Protein AF-A0A813LYD6-F1 (afdb_monomer)

pLDDT: mean 88.55, std 14.2, range [28.33, 98.81]

Foldseek 3Di:
DPDDDDPDPDADADPVRDGDDDPDDDDPDDFDQAADDADLVQLLVLLLVLLVVQCPDLAAEEEADALALQSLSSLLSCLVVLAAHEYEYEPFPGPVVQVVLQPVLSAQSYWYKYKQAAPVQLVVLLVLCVVQFDWDAASPLADGDTLSPASLLSVLLSVLLVCLVLRRAEYEYSQQLCLQQALCAAPQCHVGPSRQRRQQQDQRNVVQPPPCSNVGHVSVRVVSSNCRSSVSSNHDYRYSNPPPSSSNSSSRHGSCQSRVAHSNSSVCSCVVSVRRHDGRDDDDGDRPGSHHHDDGMDMDIDHHNVVNSVSSVVSVVVVVVVVVVVVVVVVVVVVVVVVVVVVVVVVVVVVVVVVVVVVVVVVVVVVVVVVVVVVVVVVVD

Radius of gyration: 30.41 Å; Cα contacts (8 Å, |Δi|>4): 572; chains: 1; bounding box: 52×40×118 Å

Solvent-accessible surface area (backbone atoms only — not comparable to full-atom values): 20513 Å² total; per-residue (Å²): 134,88,81,78,87,70,100,57,100,61,82,58,59,43,101,83,71,45,80,57,79,86,86,81,86,80,78,94,72,82,83,65,58,62,51,78,34,85,62,48,65,65,30,52,51,33,38,45,50,32,43,54,65,66,65,69,59,90,43,37,40,33,33,60,46,58,36,26,64,49,35,41,50,51,51,52,46,32,55,78,70,71,49,47,29,40,32,39,28,57,48,38,86,52,51,60,69,40,44,50,49,38,50,61,72,54,37,58,34,32,28,37,35,40,30,42,51,11,45,58,49,41,55,48,30,29,53,49,39,66,76,56,32,79,93,52,66,42,79,51,57,71,50,71,57,42,51,60,75,34,46,49,47,22,47,48,34,51,52,41,53,56,33,44,80,50,39,38,35,33,40,46,43,43,60,42,38,49,38,72,65,18,32,44,24,40,79,53,43,55,76,41,92,57,23,79,60,5,29,46,61,53,82,58,40,68,81,55,57,83,42,66,32,56,68,41,42,44,38,38,40,54,50,51,46,50,48,40,48,28,50,56,52,70,31,47,75,40,46,34,48,65,28,67,60,25,45,42,39,53,46,23,32,20,31,69,45,57,51,70,39,62,48,26,60,57,44,54,53,34,59,76,65,73,51,65,62,57,82,82,55,87,68,76,88,53,47,82,39,76,52,34,82,63,62,74,52,49,75,53,74,48,68,61,20,63,70,38,50,53,38,26,52,52,35,46,51,52,50,54,56,48,48,54,54,50,50,55,49,49,55,52,50,51,55,50,49,52,53,50,53,55,48,51,54,52,52,51,53,52,50,53,50,53,52,50,53,51,52,51,52,52,53,52,51,53,51,51,51,50,53,52,53,53,56,56,60,68,72,79,114

InterPro domains:
  IPR001962 Asparagine synthase [PF00733] (44-184)
  IPR001962 Asparagine synthase [PF00733] (219-272)
  IPR014729 Rossmann-like alpha/beta/alpha sandwich fold [G3DSA:3.40.50.620] (35-306)

Sequence (381 aa):
VIVLDLPVSGGKIAQDGRPVKLLRKFAVHEFDLRQFKTDSRDFLRAFQQAVEKRVRSNHPSFIGLSSGYDSGAIQVALKRMGQSHASYTIFSTEDMDIIQRRIEWTGSLVEANIIILSEPDRAREERFLREHSEHFTFSGLGRQGALVDDPASHGLSHIFREVRQRGILVYLSGTGADEVISDYGHGGRKFFPHSSFGGLFPEELSEVFPWPSFFLGTQRDYLMKEELVAGAHGIEGRYPFLDRAVVQEYLWLSASVKNSRYKAPLHDLLEGAGYPFLAGEKVGFNADYNVREDGSSVKLSRGNADALQGRVRAAAQDLSSGGVLVAQQLEADEAQLDAVVADLRRREANVNQATTEVFQAQSELFRREQEIVAAANSYDE

Nearest PDB structures (foldseek):
  1ct9-assembly1_D  TM=7.530E-01  e=8.654E-09  Escherichia coli
  1q15-assembly1_D  TM=6.892E-01  e=1.205E-08  Pectobacterium carotovorum
  1mc1-assembly1_A  TM=6.512E-01  e=7.444E-08  Streptomyces clavuligerus
  1mbz-assembly1_A  TM=6.624E-01  e=1.525E-07  Streptomyces clavuligerus
  1mbz-assembly2_B  TM=6.282E-01  e=4.351E-07  Streptomyces clavuligerus

Structure (mmCIF, N/CA/C/O backbone):
data_AF-A0A813LYD6-F1
#
_entry.id   AF-A0A813LYD6-F1
#
loop_
_atom_site.group_PDB
_atom_site.id
_atom_site.type_symbol
_atom_site.label_atom_id
_atom_site.label_alt_id
_atom_site.label_comp_id
_atom_site.label_asym_id
_atom_site.label_entity_id
_atom_site.label_seq_id
_atom_site.pdbx_PDB_ins_code
_atom_site.Cartn_x
_atom_site.Cartn_y
_atom_site.Cartn_z
_atom_site.occupancy
_atom_site.B_iso_or_equiv
_atom_site.auth_seq_id
_atom_site.auth_comp_id
_atom_site.auth_asym_id
_atom_site.auth_atom_id
_atom_site.pdbx_PDB_model_num
ATOM 1 N N . VAL A 1 1 ? 14.576 -11.703 21.419 1.00 32.19 1 VAL A N 1
ATOM 2 C CA . VAL A 1 1 ? 14.789 -10.244 21.280 1.00 32.19 1 VAL A CA 1
ATOM 3 C C . VAL A 1 1 ? 15.223 -9.968 19.851 1.00 32.19 1 VAL A C 1
ATOM 5 O O . VAL A 1 1 ? 16.345 -10.303 19.488 1.00 32.19 1 VAL A O 1
ATOM 8 N N . ILE A 1 2 ? 14.306 -9.480 19.016 1.00 28.33 2 ILE A N 1
ATOM 9 C CA . ILE A 1 2 ? 14.623 -9.029 17.657 1.00 28.33 2 ILE A CA 1
ATOM 10 C C . ILE A 1 2 ? 15.310 -7.675 17.822 1.00 28.33 2 ILE A C 1
ATOM 12 O O . ILE A 1 2 ? 14.692 -6.711 18.257 1.00 28.33 2 ILE A O 1
ATOM 16 N N . VAL A 1 3 ? 16.614 -7.631 17.572 1.00 29.22 3 VAL A N 1
ATOM 17 C CA . VAL A 1 3 ? 17.396 -6.400 17.672 1.00 29.22 3 VAL A CA 1
ATOM 18 C C . VAL A 1 3 ? 17.323 -5.701 16.318 1.00 29.22 3 VAL A C 1
ATOM 20 O O . VAL A 1 3 ? 18.002 -6.110 15.376 1.00 29.22 3 VAL A O 1
ATOM 23 N N . LEU A 1 4 ? 16.474 -4.678 16.220 1.00 33.06 4 LEU A N 1
ATOM 24 C CA . LEU A 1 4 ? 16.384 -3.802 15.052 1.00 33.06 4 LEU A CA 1
ATOM 25 C C . LEU A 1 4 ? 17.666 -2.957 14.948 1.00 33.06 4 LEU A C 1
ATOM 27 O O . LEU A 1 4 ? 18.135 -2.395 15.936 1.00 33.06 4 LEU A O 1
ATOM 31 N N . ASP A 1 5 ? 18.268 -2.923 13.758 1.00 36.50 5 ASP A N 1
ATOM 32 C CA . ASP A 1 5 ? 19.357 -2.002 13.424 1.00 36.50 5 ASP A CA 1
ATOM 33 C C . ASP A 1 5 ? 18.789 -0.584 13.309 1.00 36.50 5 ASP A C 1
ATOM 35 O O . ASP A 1 5 ? 17.979 -0.309 12.426 1.00 36.50 5 ASP A O 1
ATOM 39 N N . LEU A 1 6 ? 19.239 0.319 14.178 1.00 30.50 6 LEU A N 1
ATOM 40 C CA . LEU A 1 6 ? 19.259 1.749 13.888 1.00 30.50 6 LEU A CA 1
ATOM 41 C C . LEU A 1 6 ? 20.716 2.116 13.580 1.00 30.50 6 LEU A C 1
ATOM 43 O O . LEU A 1 6 ? 21.602 1.728 14.349 1.00 30.50 6 LEU A O 1
ATOM 47 N N . PRO A 1 7 ? 21.003 2.826 12.477 1.00 33.72 7 PRO A N 1
ATOM 48 C CA . PRO A 1 7 ? 22.355 3.227 12.141 1.00 33.72 7 PRO A CA 1
ATOM 49 C C . PRO A 1 7 ? 22.710 4.450 12.986 1.00 33.72 7 PRO A C 1
ATOM 51 O O . PRO A 1 7 ? 22.578 5.586 12.548 1.00 33.72 7 PRO A O 1
ATOM 54 N N . VAL A 1 8 ? 23.145 4.224 14.221 1.00 36.16 8 VAL A N 1
ATOM 55 C CA . VAL A 1 8 ? 23.849 5.245 14.994 1.00 36.16 8 VAL A CA 1
ATOM 56 C C . VAL A 1 8 ? 25.098 4.590 15.551 1.00 36.16 8 VAL A C 1
ATOM 58 O O . VAL A 1 8 ? 25.041 3.535 16.176 1.00 36.16 8 VAL A O 1
ATOM 61 N N . SER A 1 9 ? 26.245 5.191 15.260 1.00 36.88 9 SER A N 1
ATOM 62 C CA . SER A 1 9 ? 27.551 4.822 15.790 1.00 36.88 9 SER A CA 1
ATOM 63 C C . SER A 1 9 ? 27.525 4.829 17.324 1.00 36.88 9 SER A C 1
ATOM 65 O O . SER A 1 9 ? 27.708 5.864 17.957 1.00 36.88 9 SER A O 1
ATOM 67 N N . GLY A 1 10 ? 27.257 3.674 17.920 1.00 39.00 10 GLY A N 1
ATOM 68 C CA . GLY A 1 10 ? 27.189 3.471 19.361 1.00 39.00 10 GLY A CA 1
ATOM 69 C C . GLY A 1 10 ? 26.711 2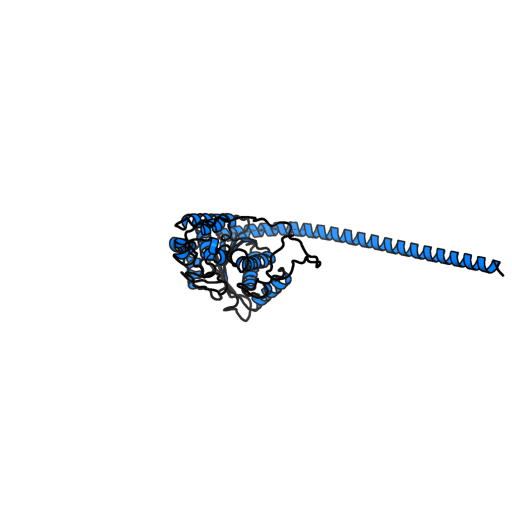.050 19.626 1.00 39.00 10 GLY A C 1
ATOM 70 O O . GLY A 1 10 ? 25.794 1.573 18.964 1.00 39.00 10 GLY A O 1
ATOM 71 N N . GLY A 1 11 ? 27.377 1.325 20.524 1.00 42.06 11 GLY A N 1
ATOM 72 C CA . GLY A 1 11 ? 27.032 -0.065 20.832 1.00 42.06 11 GLY A CA 1
ATOM 73 C C . GLY A 1 11 ? 25.543 -0.243 21.158 1.00 42.06 11 GLY A C 1
ATOM 74 O O . GLY A 1 11 ? 24.897 0.657 21.686 1.00 42.06 11 GLY A O 1
ATOM 75 N N . LYS A 1 12 ? 24.987 -1.416 20.837 1.00 50.59 12 LYS A N 1
ATOM 76 C CA . LYS A 1 12 ? 23.573 -1.715 21.088 1.00 50.59 12 LYS A CA 1
ATOM 77 C C . LYS A 1 12 ? 23.345 -1.898 22.592 1.00 50.59 12 LYS A C 1
ATOM 79 O O . LYS A 1 12 ? 24.005 -2.725 23.225 1.00 50.59 12 LYS A O 1
ATOM 84 N N . ILE A 1 13 ? 22.414 -1.128 23.144 1.00 51.97 13 ILE A N 1
ATOM 85 C CA . ILE A 1 13 ? 22.090 -1.067 24.572 1.00 51.97 13 ILE A CA 1
ATOM 86 C C . ILE A 1 13 ? 20.686 -1.669 24.782 1.00 51.97 13 ILE A C 1
ATOM 88 O O . ILE A 1 13 ? 19.765 -1.367 24.024 1.00 51.97 13 ILE A O 1
ATOM 92 N N . ALA A 1 14 ? 20.523 -2.567 25.758 1.00 56.25 14 ALA A N 1
ATOM 93 C CA . ALA A 1 14 ? 19.218 -3.068 26.201 1.00 56.25 14 ALA A CA 1
ATOM 94 C C . ALA A 1 14 ? 18.396 -1.953 26.872 1.00 56.25 14 ALA A C 1
ATOM 96 O O . ALA A 1 14 ? 18.948 -0.937 27.280 1.00 56.25 14 ALA A O 1
ATOM 97 N N . GLN A 1 15 ? 17.084 -2.154 27.053 1.00 51.97 15 GLN A N 1
ATOM 98 C CA . GLN A 1 15 ? 16.221 -1.191 27.765 1.00 51.97 15 GLN A CA 1
ATOM 99 C C . GLN A 1 15 ? 16.725 -0.837 29.181 1.00 51.97 15 GLN A C 1
ATOM 101 O O . GLN A 1 15 ? 16.374 0.211 29.706 1.00 51.97 15 GLN A O 1
ATOM 106 N N . ASP A 1 16 ? 17.576 -1.676 29.777 1.00 62.59 16 ASP A N 1
ATOM 107 C CA . ASP A 1 16 ? 18.196 -1.485 31.092 1.00 62.59 16 ASP A CA 1
ATOM 108 C C . ASP A 1 16 ? 19.641 -0.947 31.043 1.00 62.59 16 ASP A C 1
ATOM 110 O O . ASP A 1 16 ? 20.363 -1.005 32.037 1.00 62.59 16 ASP A O 1
ATOM 114 N N . GLY A 1 17 ? 20.105 -0.454 29.892 1.00 60.50 17 GLY A N 1
ATOM 115 C CA . GLY A 1 17 ? 21.445 0.120 29.771 1.00 60.50 17 GLY A CA 1
ATOM 116 C C . GLY A 1 17 ? 22.563 -0.901 29.530 1.00 60.50 17 GLY A C 1
ATOM 117 O O . GLY A 1 17 ? 23.708 -0.503 29.307 1.00 60.50 17 GLY A O 1
ATOM 118 N N . ARG A 1 18 ? 22.279 -2.212 29.534 1.00 68.00 18 ARG A N 1
ATOM 119 C CA . ARG A 1 18 ? 23.329 -3.229 29.374 1.00 68.00 18 ARG A CA 1
ATOM 120 C C . ARG A 1 18 ? 23.745 -3.417 27.913 1.00 68.00 18 ARG A C 1
ATOM 122 O O . ARG A 1 18 ? 22.888 -3.445 27.028 1.00 68.00 18 ARG A O 1
ATOM 129 N N . PRO A 1 19 ? 25.045 -3.618 27.633 1.00 65.50 19 PRO A N 1
ATOM 130 C CA . PRO A 1 19 ? 25.500 -3.953 26.293 1.00 65.50 19 PRO A CA 1
ATOM 131 C C . PRO A 1 19 ? 24.927 -5.311 25.878 1.00 65.50 19 PRO A C 1
ATOM 133 O O . PRO A 1 19 ? 25.141 -6.324 26.547 1.00 65.50 19 PRO A O 1
ATOM 136 N N . VAL A 1 20 ? 24.202 -5.343 24.759 1.00 77.38 20 VAL A N 1
ATOM 137 C CA . VAL A 1 20 ? 23.696 -6.597 24.193 1.00 77.38 20 VAL A CA 1
ATOM 138 C C . VAL A 1 20 ? 24.685 -7.152 23.180 1.00 77.38 20 VAL A C 1
ATOM 140 O O . VAL A 1 20 ? 25.096 -6.479 22.235 1.00 77.38 20 VAL A O 1
ATOM 143 N N . LYS A 1 21 ? 25.059 -8.421 23.355 1.00 81.00 21 LYS A N 1
ATOM 144 C CA . LYS A 1 21 ? 25.880 -9.144 22.384 1.00 81.00 21 LYS A CA 1
ATOM 145 C C . LYS A 1 21 ? 24.976 -9.790 21.338 1.00 81.00 21 LYS A C 1
ATOM 147 O O . LYS A 1 21 ? 24.138 -10.625 21.673 1.00 81.00 21 LYS A O 1
ATOM 152 N N . LEU A 1 22 ? 25.175 -9.451 20.064 1.00 83.00 22 LEU A N 1
ATOM 153 C CA . LEU A 1 22 ? 24.559 -10.191 18.964 1.00 83.00 22 LEU A CA 1
ATOM 154 C C . LEU A 1 22 ? 25.130 -11.615 18.952 1.00 83.00 22 LEU A C 1
ATOM 156 O O . LEU A 1 22 ? 26.320 -11.805 18.713 1.00 83.00 22 LEU A O 1
ATOM 160 N N . LEU A 1 23 ? 24.287 -12.609 19.233 1.00 86.25 23 LEU A N 1
ATOM 161 C CA . LEU A 1 23 ? 24.713 -14.011 19.262 1.00 86.25 23 LEU A CA 1
ATOM 162 C C . LEU A 1 23 ? 24.728 -14.633 17.866 1.00 86.25 23 LEU A C 1
ATOM 164 O O . LEU A 1 23 ? 25.670 -15.335 17.512 1.00 86.25 23 LEU A O 1
ATOM 168 N N . ARG A 1 24 ? 23.678 -14.392 17.074 1.00 82.69 24 ARG A N 1
ATOM 169 C CA . ARG A 1 24 ? 23.530 -14.950 15.727 1.00 82.69 24 ARG A CA 1
ATOM 170 C C . ARG A 1 24 ? 22.542 -14.124 14.906 1.00 82.69 24 ARG A C 1
ATOM 172 O O . ARG A 1 24 ? 21.567 -13.612 15.450 1.00 82.69 24 ARG A O 1
ATOM 179 N N . LYS A 1 25 ? 22.780 -14.046 13.597 1.00 81.81 25 LYS A N 1
ATOM 180 C CA . LYS A 1 25 ? 21.862 -13.506 12.585 1.00 81.81 25 LYS A CA 1
ATOM 181 C C . LYS A 1 25 ? 21.662 -14.578 11.513 1.00 81.81 25 LYS A C 1
ATOM 183 O O . LYS A 1 25 ? 22.616 -15.267 11.161 1.00 81.81 25 LYS A O 1
ATOM 188 N N . PHE A 1 26 ? 20.436 -14.745 11.037 1.00 86.88 26 PHE A N 1
ATOM 189 C CA . PHE A 1 26 ? 20.103 -15.644 9.934 1.00 86.88 26 PHE A CA 1
ATOM 190 C C . PHE A 1 26 ? 19.098 -14.954 9.013 1.00 86.88 26 PHE A C 1
ATOM 192 O O . PHE A 1 26 ? 18.273 -14.165 9.479 1.00 86.88 26 PHE A O 1
ATOM 199 N N . ALA A 1 27 ? 19.191 -15.228 7.713 1.00 84.44 27 ALA A N 1
ATOM 200 C CA . ALA A 1 27 ? 18.195 -14.781 6.754 1.00 84.44 27 ALA A CA 1
ATOM 201 C C . ALA A 1 27 ? 16.938 -15.649 6.896 1.00 84.44 27 ALA A C 1
ATOM 203 O O . ALA A 1 27 ? 17.018 -16.875 6.952 1.00 84.44 27 ALA A O 1
ATOM 204 N N . VAL A 1 28 ? 15.769 -15.012 6.973 1.00 87.06 28 VAL A N 1
ATOM 205 C CA . VAL A 1 28 ? 14.475 -15.723 6.946 1.00 87.06 28 VAL A CA 1
ATOM 206 C C . VAL A 1 28 ? 14.135 -16.162 5.517 1.00 87.06 28 VAL A C 1
ATOM 208 O O . VAL A 1 28 ? 13.389 -17.119 5.311 1.00 87.06 28 VAL A O 1
ATOM 211 N N . HIS A 1 29 ? 14.674 -15.451 4.528 1.00 91.62 29 HIS A N 1
ATOM 212 C CA . HIS A 1 29 ? 14.541 -15.740 3.112 1.00 91.62 29 HIS A CA 1
ATOM 213 C C . HIS A 1 29 ? 15.694 -15.080 2.350 1.00 91.62 29 HIS A C 1
ATOM 215 O O . HIS A 1 29 ? 16.110 -13.979 2.713 1.00 91.62 29 HIS A O 1
ATOM 221 N N . GLU A 1 30 ? 16.176 -15.740 1.303 1.00 93.88 30 GLU A N 1
ATOM 222 C CA . GLU A 1 30 ? 17.190 -15.218 0.390 1.00 93.88 30 GLU A CA 1
ATOM 223 C C . GLU A 1 30 ? 16.589 -15.183 -1.013 1.00 93.88 30 GLU A C 1
ATOM 225 O O . GLU A 1 30 ? 16.024 -16.179 -1.467 1.00 93.88 30 GLU A O 1
ATOM 230 N N . PHE A 1 31 ? 16.673 -14.023 -1.661 1.00 97.12 31 PHE A N 1
ATOM 231 C CA . PHE A 1 31 ? 16.186 -13.842 -3.021 1.00 97.12 31 PHE A CA 1
ATOM 232 C C . PHE A 1 31 ? 17.275 -14.193 -4.031 1.00 97.12 31 PHE A C 1
ATOM 234 O O . PHE A 1 31 ? 18.449 -13.877 -3.839 1.00 97.12 31 PHE A O 1
ATOM 241 N N . ASP A 1 32 ? 16.865 -14.808 -5.132 1.00 98.19 32 ASP A N 1
ATOM 242 C CA . ASP A 1 32 ? 17.727 -15.081 -6.273 1.00 98.19 32 ASP A CA 1
ATOM 243 C C . ASP A 1 32 ? 17.792 -13.853 -7.191 1.00 98.19 32 ASP A C 1
ATOM 245 O O . ASP A 1 32 ? 16.761 -13.343 -7.632 1.00 98.19 32 ASP A O 1
ATOM 249 N N . LEU A 1 33 ? 19.007 -13.379 -7.466 1.00 98.44 33 LEU A N 1
ATOM 250 C CA . LEU A 1 33 ? 19.263 -12.129 -8.186 1.00 98.44 33 LEU A CA 1
ATOM 251 C C . LEU A 1 33 ? 19.519 -12.314 -9.685 1.00 98.44 33 LEU A C 1
ATOM 253 O O . LEU A 1 33 ? 19.752 -11.328 -10.382 1.00 98.44 33 LEU A O 1
ATOM 257 N N . ARG A 1 34 ? 19.491 -13.552 -10.195 1.00 98.31 34 ARG A N 1
ATOM 258 C CA . ARG A 1 34 ? 19.643 -13.812 -11.635 1.00 98.31 34 ARG A CA 1
ATOM 259 C C . ARG A 1 34 ? 18.558 -13.084 -12.426 1.00 98.31 34 ARG A C 1
ATOM 261 O O . ARG A 1 34 ? 17.391 -13.163 -12.074 1.00 98.31 34 ARG A O 1
ATOM 268 N N . GLN A 1 35 ? 18.914 -12.459 -13.543 1.00 98.38 35 GLN A N 1
ATOM 269 C CA . GLN A 1 35 ? 17.966 -11.744 -14.402 1.00 98.38 35 GLN A CA 1
ATOM 270 C C . GLN A 1 35 ? 17.852 -12.456 -15.754 1.00 98.38 35 GLN A C 1
ATOM 272 O O . GLN A 1 35 ? 18.727 -12.322 -16.602 1.00 98.38 35 GLN A O 1
ATOM 277 N N . PHE A 1 36 ? 16.803 -13.258 -15.954 1.00 98.19 36 PHE A N 1
ATOM 278 C CA . PHE A 1 36 ? 16.687 -14.131 -17.137 1.00 98.19 36 PHE A CA 1
ATOM 279 C C . PHE A 1 36 ? 15.315 -14.114 -17.820 1.00 98.19 36 PHE A C 1
ATOM 281 O O . PHE A 1 36 ? 15.171 -14.675 -18.906 1.00 98.19 36 PHE A O 1
ATOM 288 N N . LYS A 1 37 ? 14.294 -13.496 -17.216 1.00 98.56 37 LYS A N 1
ATOM 289 C CA . LYS A 1 37 ? 12.949 -13.423 -17.799 1.00 98.56 37 LYS A CA 1
ATOM 290 C C . LYS A 1 37 ? 12.812 -12.189 -18.679 1.00 98.56 37 LYS A C 1
ATOM 292 O O . LYS A 1 37 ? 13.024 -11.070 -18.228 1.00 98.56 37 LYS A O 1
ATOM 297 N N . THR A 1 38 ? 12.416 -12.398 -19.929 1.00 98.12 38 THR A N 1
ATOM 298 C CA . THR A 1 38 ? 12.321 -11.343 -20.950 1.00 98.12 38 THR A CA 1
ATOM 299 C C . THR A 1 38 ? 10.897 -10.822 -21.156 1.00 98.12 38 THR A C 1
ATOM 301 O O . THR A 1 38 ? 10.643 -10.104 -22.119 1.00 98.12 38 THR A O 1
ATOM 304 N N . ASP A 1 39 ? 9.956 -11.183 -20.279 1.00 97.75 39 ASP A N 1
ATOM 305 C CA . ASP A 1 39 ? 8.588 -10.668 -20.275 1.00 97.75 39 ASP A CA 1
ATOM 306 C C . ASP A 1 39 ? 7.946 -10.750 -18.879 1.00 97.75 39 ASP A C 1
ATOM 308 O O . ASP A 1 39 ? 8.417 -11.467 -17.997 1.00 97.75 39 ASP A O 1
ATOM 312 N N . SER A 1 40 ? 6.844 -10.021 -18.697 1.00 97.50 40 SER A N 1
ATOM 313 C CA . SER A 1 40 ? 6.165 -9.838 -17.411 1.00 97.50 40 SER A CA 1
ATOM 314 C C . SER A 1 40 ? 5.171 -10.954 -17.038 1.00 97.50 40 SER A C 1
ATOM 316 O O . SER A 1 40 ? 4.524 -10.857 -15.996 1.00 97.50 40 SER A O 1
ATOM 318 N N . ARG A 1 41 ? 4.968 -12.003 -17.853 1.00 98.19 41 ARG A N 1
ATOM 319 C CA . ARG A 1 41 ? 3.814 -12.921 -17.697 1.00 98.19 41 ARG A CA 1
ATOM 320 C C . ARG A 1 41 ? 3.797 -13.663 -16.363 1.00 98.19 41 ARG A C 1
ATOM 322 O O . ARG A 1 41 ? 2.741 -13.769 -15.739 1.00 98.19 41 ARG A O 1
ATOM 329 N N . ASP A 1 42 ? 4.944 -14.176 -15.928 1.00 98.62 42 ASP A N 1
ATOM 330 C CA . ASP A 1 42 ? 5.029 -14.915 -14.665 1.00 98.62 42 ASP A CA 1
ATOM 331 C C . ASP A 1 42 ? 4.909 -13.984 -13.451 1.00 98.62 42 ASP A C 1
ATOM 333 O O . ASP A 1 42 ? 4.201 -14.328 -12.504 1.00 98.62 42 ASP A O 1
ATOM 337 N N . PHE A 1 43 ? 5.467 -12.768 -13.523 1.00 98.75 43 PHE A N 1
ATOM 338 C CA . PHE A 1 43 ? 5.222 -11.723 -12.525 1.00 98.75 43 PHE A CA 1
ATOM 339 C C . PHE A 1 43 ? 3.727 -11.417 -12.396 1.00 98.75 43 PHE A C 1
ATOM 341 O O . PHE A 1 43 ? 3.194 -11.395 -11.289 1.00 98.75 43 PHE A O 1
ATOM 348 N N . LEU A 1 44 ? 3.018 -11.241 -13.516 1.00 98.56 44 LEU A N 1
ATOM 349 C CA . LEU A 1 44 ? 1.579 -10.967 -13.504 1.00 98.56 44 LEU A CA 1
ATOM 350 C C . LEU A 1 44 ? 0.770 -12.124 -12.916 1.00 98.56 44 LEU A C 1
ATOM 352 O O . LEU A 1 44 ? -0.181 -11.889 -12.167 1.00 98.56 44 LEU A O 1
ATOM 356 N N . ARG A 1 45 ? 1.163 -13.370 -13.206 1.00 98.56 45 ARG A N 1
ATOM 357 C CA . ARG A 1 45 ? 0.548 -14.559 -12.605 1.00 98.56 45 ARG A CA 1
ATOM 358 C C . ARG A 1 45 ? 0.781 -14.597 -11.094 1.00 98.56 45 ARG A C 1
ATOM 360 O O . ARG A 1 45 ? -0.177 -14.796 -10.348 1.00 98.56 45 ARG A O 1
ATOM 367 N N . ALA A 1 46 ? 2.016 -14.376 -10.644 1.00 98.81 46 ALA A N 1
ATOM 368 C CA . ALA A 1 46 ? 2.352 -14.342 -9.223 1.00 98.81 46 ALA A CA 1
ATOM 369 C C . ALA A 1 46 ? 1.622 -13.206 -8.497 1.00 98.81 46 ALA A C 1
ATOM 371 O O . ALA A 1 46 ? 1.098 -13.414 -7.405 1.00 98.81 46 ALA A O 1
ATOM 372 N N . PHE A 1 47 ? 1.509 -12.030 -9.120 1.00 98.81 47 PHE A N 1
ATOM 373 C CA . PHE A 1 47 ? 0.770 -10.900 -8.561 1.00 98.81 47 PHE A CA 1
ATOM 374 C C . PHE A 1 47 ? -0.718 -11.214 -8.413 1.00 98.81 47 PHE A C 1
ATOM 376 O O . PHE A 1 47 ? -1.286 -11.007 -7.341 1.00 98.81 47 PHE A O 1
ATOM 383 N N . GLN A 1 48 ? -1.346 -11.796 -9.438 1.00 98.38 48 GLN A N 1
ATOM 384 C CA . GLN A 1 48 ? -2.745 -12.211 -9.355 1.00 98.38 48 GLN A CA 1
ATOM 385 C C . GLN A 1 48 ? -2.970 -13.233 -8.227 1.00 98.38 48 GLN A C 1
ATOM 387 O O . GLN A 1 48 ? -3.896 -13.068 -7.436 1.00 98.38 48 GLN A O 1
ATOM 392 N N . GLN A 1 49 ? -2.092 -14.231 -8.093 1.00 98.56 49 GLN A N 1
ATOM 393 C CA . GLN A 1 49 ? -2.144 -15.211 -6.999 1.00 98.56 49 GLN A CA 1
ATOM 394 C C . GLN A 1 49 ? -1.920 -14.567 -5.623 1.00 98.56 49 GLN A C 1
ATOM 396 O O . GLN A 1 49 ? -2.566 -14.942 -4.643 1.00 98.56 49 GLN A O 1
ATOM 401 N N . ALA A 1 50 ? -1.032 -13.574 -5.530 1.00 98.75 50 ALA A N 1
ATOM 402 C CA . ALA A 1 50 ? -0.776 -12.842 -4.297 1.00 98.75 50 ALA A CA 1
ATOM 403 C C . ALA A 1 50 ? -2.001 -12.043 -3.836 1.00 98.75 50 ALA A C 1
ATOM 405 O O . ALA A 1 50 ? -2.289 -12.031 -2.634 1.00 98.75 50 ALA A O 1
ATOM 406 N N . VAL A 1 51 ? -2.732 -11.413 -4.765 1.00 98.56 51 VAL A N 1
ATOM 407 C CA . VAL A 1 51 ? -4.010 -10.743 -4.474 1.00 98.56 51 VAL A CA 1
ATOM 408 C C . VAL A 1 51 ? -5.074 -11.777 -4.101 1.00 98.56 51 VAL A C 1
ATOM 410 O O . VAL A 1 51 ? -5.731 -11.614 -3.075 1.00 98.56 51 VAL A O 1
ATOM 413 N N . GLU A 1 52 ? -5.197 -12.875 -4.853 1.00 97.44 52 GLU A N 1
ATOM 414 C CA . GLU A 1 52 ? -6.156 -13.954 -4.576 1.00 97.44 52 GLU A CA 1
ATOM 415 C C . GLU A 1 52 ? -5.989 -14.518 -3.156 1.00 97.44 52 GLU A C 1
ATOM 417 O O . GLU A 1 52 ? -6.946 -14.632 -2.390 1.00 97.44 52 GLU A O 1
ATOM 422 N N . LYS A 1 53 ? -4.747 -14.806 -2.755 1.00 97.62 53 LYS A N 1
ATOM 423 C CA . LYS A 1 53 ? -4.419 -15.264 -1.400 1.00 97.62 53 LYS A CA 1
ATOM 424 C C . LYS A 1 53 ? -4.891 -14.278 -0.327 1.00 97.62 53 LYS A C 1
ATOM 426 O O . LYS A 1 53 ? -5.297 -14.701 0.751 1.00 97.62 53 LYS A O 1
ATOM 431 N N . ARG A 1 54 ? -4.833 -12.975 -0.614 1.00 97.12 54 ARG A N 1
ATOM 432 C CA . ARG A 1 54 ? -5.112 -11.888 0.336 1.00 97.12 54 ARG A CA 1
ATOM 433 C C . ARG A 1 54 ? -6.567 -11.435 0.353 1.00 97.12 54 ARG A C 1
ATOM 435 O O . ARG A 1 54 ? -6.947 -10.763 1.303 1.00 97.12 54 ARG A O 1
ATOM 442 N N . VAL A 1 55 ? -7.402 -11.824 -0.607 1.00 95.00 55 VAL A N 1
ATOM 443 C CA . VAL A 1 55 ? -8.857 -11.565 -0.542 1.00 95.00 55 VAL A CA 1
ATOM 444 C C . VAL A 1 55 ? -9.622 -12.649 0.214 1.00 95.00 55 VAL A C 1
ATOM 446 O O . VAL A 1 55 ? -10.760 -12.425 0.622 1.00 95.00 55 VAL A O 1
ATOM 449 N N . ARG A 1 56 ? -9.001 -13.814 0.444 1.00 92.25 56 ARG A N 1
ATOM 450 C CA . ARG A 1 56 ? -9.578 -14.901 1.245 1.00 92.25 56 ARG A CA 1
ATOM 451 C C . ARG A 1 56 ? -9.705 -14.447 2.701 1.00 92.25 56 ARG A C 1
ATOM 453 O O . ARG A 1 56 ? -8.720 -14.377 3.436 1.00 92.25 56 ARG A O 1
ATOM 460 N N . SER A 1 57 ? -10.916 -14.070 3.093 1.00 89.44 57 SER A N 1
ATOM 461 C CA . SER A 1 57 ? -11.257 -13.618 4.441 1.00 89.44 57 SER A CA 1
ATOM 462 C C . SER A 1 57 ? -12.752 -13.783 4.689 1.00 89.44 57 SER A C 1
ATOM 464 O O . SER A 1 57 ? -13.555 -13.678 3.760 1.00 89.44 57 SER A O 1
ATOM 466 N N . ASN A 1 58 ? -13.131 -13.973 5.950 1.00 87.69 58 ASN A N 1
ATOM 467 C CA . ASN A 1 58 ? -14.533 -13.916 6.367 1.00 87.69 58 ASN A CA 1
ATOM 468 C C . ASN A 1 58 ? -15.051 -12.471 6.367 1.00 87.69 58 ASN A C 1
ATOM 470 O O . ASN A 1 58 ? -16.237 -12.237 6.156 1.00 87.69 58 ASN A O 1
ATOM 474 N N . HIS A 1 59 ? -14.153 -11.490 6.492 1.00 90.75 59 HIS A N 1
ATOM 475 C CA . HIS A 1 59 ? -14.508 -10.078 6.459 1.00 90.75 59 HIS A CA 1
ATOM 476 C C . HIS A 1 59 ? -14.402 -9.491 5.046 1.00 90.75 59 HIS A C 1
ATOM 478 O O . HIS A 1 59 ? -13.515 -9.877 4.273 1.00 90.75 59 HIS A O 1
ATOM 484 N N . PRO A 1 60 ? -15.286 -8.544 4.688 1.00 93.38 60 PRO A N 1
ATOM 485 C CA . PRO A 1 60 ? -15.141 -7.785 3.461 1.00 93.38 60 PRO A CA 1
ATOM 486 C C . PRO A 1 60 ? -13.833 -6.988 3.429 1.00 93.38 60 PRO A C 1
ATOM 488 O O . PRO A 1 60 ? -13.303 -6.581 4.466 1.00 93.38 60 PRO A O 1
ATOM 491 N N . SER A 1 61 ? -13.342 -6.750 2.214 1.00 95.56 61 SER A N 1
ATOM 492 C CA . SER A 1 61 ? -12.104 -6.019 1.959 1.00 95.56 61 SER A CA 1
ATOM 493 C C . SER A 1 61 ? -12.349 -4.683 1.268 1.00 95.56 61 SER A C 1
ATOM 495 O O . SER A 1 61 ? -13.316 -4.522 0.515 1.00 95.56 61 SER A O 1
ATOM 497 N N . PHE A 1 62 ? -11.418 -3.757 1.457 1.00 97.94 62 PHE A N 1
ATOM 498 C CA . PHE A 1 62 ? -11.356 -2.499 0.727 1.00 97.94 62 PHE A CA 1
ATOM 499 C C . PHE A 1 62 ? -9.938 -2.200 0.240 1.00 97.94 62 PHE A C 1
ATOM 501 O O . PHE A 1 62 ? -8.962 -2.793 0.702 1.00 97.94 62 PHE A O 1
ATOM 508 N N . ILE A 1 63 ? -9.848 -1.267 -0.703 1.00 97.88 63 ILE A N 1
ATOM 509 C CA . ILE A 1 63 ? -8.593 -0.690 -1.190 1.00 97.88 63 ILE A CA 1
ATOM 510 C C . ILE A 1 63 ? -8.599 0.823 -0.980 1.00 97.88 63 ILE A C 1
ATOM 512 O O . ILE A 1 63 ? -9.645 1.469 -1.088 1.00 97.88 63 ILE A O 1
ATOM 516 N N . GLY A 1 64 ? -7.418 1.391 -0.757 1.00 96.44 64 GLY A N 1
ATOM 517 C CA . GLY A 1 64 ? -7.171 2.795 -1.065 1.00 96.44 64 GLY A CA 1
ATOM 518 C C . GLY A 1 64 ? -7.035 2.923 -2.579 1.00 96.44 64 GLY A C 1
ATOM 519 O O . GLY A 1 64 ? -6.187 2.255 -3.169 1.00 96.44 64 GLY A O 1
ATOM 520 N N . LEU A 1 65 ? -7.890 3.717 -3.220 1.00 95.38 65 LEU A N 1
ATOM 521 C CA . LEU A 1 65 ? -7.873 3.907 -4.668 1.00 95.38 65 LEU A CA 1
ATOM 522 C C . LEU A 1 65 ? -7.319 5.291 -4.997 1.00 95.38 65 LEU A C 1
ATOM 524 O O . LEU A 1 65 ? -7.898 6.302 -4.611 1.00 95.38 65 LEU A O 1
ATOM 528 N N . SER A 1 66 ? -6.214 5.302 -5.732 1.00 93.75 66 SER A N 1
ATOM 529 C CA . SER A 1 66 ? -5.575 6.499 -6.290 1.00 93.75 66 SER A CA 1
ATOM 530 C C . SER A 1 66 ? -5.619 6.456 -7.815 1.00 93.75 66 SER A C 1
ATOM 532 O O . SER A 1 66 ? -6.070 5.461 -8.380 1.00 93.75 66 SER A O 1
ATOM 534 N N . SER A 1 67 ? -5.147 7.489 -8.507 1.00 91.69 67 SER A N 1
ATOM 535 C CA . SER A 1 67 ? -4.966 7.505 -9.970 1.00 91.69 67 SER A CA 1
ATOM 536 C C . SER A 1 67 ? -3.692 6.774 -10.441 1.00 91.69 67 SER A C 1
ATOM 538 O O . SER A 1 67 ? -3.476 6.584 -11.643 1.00 91.69 67 SER A O 1
ATOM 540 N N . GLY A 1 68 ? -2.864 6.313 -9.496 1.00 92.94 68 GLY A N 1
ATOM 541 C CA . GLY A 1 68 ? -1.587 5.646 -9.743 1.00 92.94 68 GLY A CA 1
ATOM 542 C C . GLY A 1 68 ? -1.686 4.165 -10.128 1.00 92.94 68 GLY A C 1
ATOM 543 O O . GLY A 1 68 ? -2.771 3.580 -10.240 1.00 92.94 68 GLY A O 1
ATOM 544 N N . TYR A 1 69 ? -0.517 3.554 -10.328 1.00 96.69 69 TYR A N 1
ATOM 545 C CA . TYR A 1 69 ? -0.367 2.173 -10.793 1.00 96.69 69 TYR A CA 1
ATOM 546 C C . TYR A 1 69 ? -0.780 1.129 -9.753 1.00 96.69 69 TYR A C 1
ATOM 548 O O . TYR A 1 69 ? -1.456 0.163 -10.090 1.00 96.69 69 TYR A O 1
ATOM 556 N N . ASP A 1 70 ? -0.381 1.317 -8.497 1.00 96.75 70 ASP A N 1
ATOM 557 C CA . ASP A 1 70 ? -0.315 0.220 -7.522 1.00 96.75 70 ASP A CA 1
ATOM 558 C C . ASP A 1 70 ? -1.707 -0.209 -7.051 1.00 96.75 70 ASP A C 1
ATOM 560 O O . ASP A 1 70 ? -2.089 -1.374 -7.170 1.00 96.75 70 ASP A O 1
ATOM 564 N N . SER A 1 71 ? -2.510 0.762 -6.607 1.00 96.81 71 SER A N 1
ATOM 565 C CA . SER A 1 71 ? -3.927 0.562 -6.281 1.00 96.81 71 SER A CA 1
ATOM 566 C C . SER A 1 71 ? -4.733 0.108 -7.503 1.00 96.81 71 SER A C 1
ATOM 568 O O . SER A 1 71 ? -5.629 -0.730 -7.389 1.00 96.81 71 SER A O 1
ATOM 570 N N . GLY A 1 72 ? -4.372 0.604 -8.692 1.00 97.44 72 GLY A N 1
ATOM 571 C CA . GLY A 1 72 ? -4.992 0.216 -9.954 1.00 97.44 72 GLY A CA 1
ATOM 572 C C . GLY A 1 72 ? -4.753 -1.248 -10.306 1.00 97.44 72 GLY A C 1
ATOM 573 O O . GLY A 1 72 ? -5.690 -1.957 -10.663 1.00 97.44 72 GLY A O 1
ATOM 574 N N . ALA A 1 73 ? -3.523 -1.734 -10.137 1.00 98.25 73 ALA A N 1
ATOM 575 C CA . ALA A 1 73 ? -3.172 -3.128 -10.378 1.00 98.25 73 ALA A CA 1
ATOM 576 C C . ALA A 1 73 ? -3.969 -4.063 -9.456 1.00 98.25 73 ALA A C 1
ATOM 578 O O . ALA A 1 73 ? -4.484 -5.089 -9.910 1.00 98.25 73 ALA A O 1
ATOM 579 N N . ILE A 1 74 ? -4.142 -3.677 -8.186 1.00 98.62 74 ILE A N 1
ATOM 580 C CA . ILE A 1 74 ? -4.995 -4.411 -7.245 1.00 98.62 74 ILE A CA 1
ATOM 581 C C . ILE A 1 74 ? -6.454 -4.402 -7.727 1.00 98.62 74 ILE A C 1
ATOM 583 O O . ILE A 1 74 ? -7.060 -5.469 -7.802 1.00 98.62 74 ILE A O 1
ATOM 587 N N . GLN A 1 75 ? -7.019 -3.252 -8.121 1.00 98.25 75 GLN A N 1
ATOM 588 C CA . GLN A 1 75 ? -8.403 -3.184 -8.618 1.00 98.25 75 GLN A CA 1
ATOM 589 C C . GLN A 1 75 ? -8.619 -4.031 -9.885 1.00 98.25 75 GLN A C 1
ATOM 591 O O . GLN A 1 75 ? -9.632 -4.727 -9.990 1.00 98.25 75 GLN A O 1
ATOM 596 N N . VAL A 1 76 ? -7.656 -4.047 -10.815 1.00 98.56 76 VAL A N 1
ATOM 597 C CA . VAL A 1 76 ? -7.696 -4.923 -11.998 1.00 98.56 76 VAL A CA 1
ATOM 598 C C . VAL A 1 76 ? -7.728 -6.395 -11.588 1.00 98.56 76 VAL A C 1
ATOM 600 O O . VAL A 1 76 ? -8.558 -7.151 -12.099 1.00 98.56 76 VAL A O 1
ATOM 603 N N . ALA A 1 77 ? -6.870 -6.810 -10.651 1.00 98.44 77 ALA A N 1
ATOM 604 C CA . ALA A 1 77 ? -6.861 -8.181 -10.146 1.00 98.44 77 ALA A CA 1
ATOM 605 C C . ALA A 1 77 ? -8.198 -8.548 -9.477 1.00 98.44 77 ALA A C 1
ATOM 607 O O . ALA A 1 77 ? -8.758 -9.605 -9.769 1.00 98.44 77 ALA A O 1
ATOM 608 N N . LEU A 1 78 ? -8.759 -7.655 -8.653 1.00 98.06 78 LEU A N 1
ATOM 609 C CA . LEU A 1 78 ? -10.066 -7.846 -8.017 1.00 98.06 78 LEU A CA 1
ATOM 610 C C . LEU A 1 78 ? -11.190 -8.003 -9.049 1.00 98.06 78 LEU A C 1
ATOM 612 O O . LEU A 1 78 ? -11.970 -8.952 -8.955 1.00 98.06 78 LEU A O 1
ATOM 616 N N . LYS A 1 79 ? -11.248 -7.135 -10.072 1.00 96.81 79 LYS A N 1
ATOM 617 C CA . LYS A 1 79 ? -12.269 -7.222 -11.130 1.00 96.81 79 LYS A CA 1
ATOM 618 C C . LYS A 1 79 ? -12.163 -8.532 -11.912 1.00 96.81 79 LYS A C 1
ATOM 620 O O . LYS A 1 79 ? -13.185 -9.166 -12.157 1.00 96.81 79 LYS A O 1
ATOM 625 N N . ARG A 1 80 ? -10.948 -8.968 -12.272 1.00 96.81 80 ARG A N 1
ATOM 626 C CA . ARG A 1 80 ? -10.722 -10.238 -12.993 1.00 96.81 80 ARG A CA 1
ATOM 627 C C . ARG A 1 80 ? -11.210 -11.461 -12.215 1.00 96.81 80 ARG A C 1
ATOM 629 O O . ARG A 1 80 ? -11.630 -12.433 -12.830 1.00 96.81 80 ARG A O 1
ATOM 636 N N . MET A 1 81 ? -11.174 -11.402 -10.886 1.00 95.69 81 MET A N 1
ATOM 637 C CA . MET A 1 81 ? -11.686 -12.456 -10.005 1.00 95.69 81 MET A CA 1
ATOM 638 C C . MET A 1 81 ? -13.180 -12.305 -9.675 1.00 95.69 81 MET A C 1
ATOM 640 O O . MET A 1 81 ? -13.721 -13.127 -8.944 1.00 95.69 81 MET A O 1
ATOM 644 N N . GLY A 1 82 ? -13.851 -11.251 -10.156 1.00 94.88 82 GLY A N 1
ATOM 645 C CA . GLY A 1 82 ? -15.230 -10.946 -9.767 1.00 94.88 82 GLY A CA 1
ATOM 646 C C . GLY A 1 82 ? -15.378 -10.551 -8.291 1.00 94.88 82 GLY A C 1
ATOM 647 O O . GLY A 1 82 ? -16.459 -10.689 -7.724 1.00 94.88 82 GLY A O 1
ATOM 648 N N . GLN A 1 83 ? -14.305 -10.084 -7.645 1.00 94.75 83 GLN A N 1
ATOM 649 C CA . GLN A 1 83 ? -14.296 -9.794 -6.214 1.00 94.75 83 GLN A CA 1
ATOM 650 C C . GLN A 1 83 ? -14.883 -8.408 -5.928 1.00 94.75 83 GLN A C 1
ATOM 652 O O . GLN A 1 83 ? -14.252 -7.378 -6.192 1.00 94.75 83 GLN A O 1
ATOM 657 N N . SER A 1 84 ? -16.066 -8.380 -5.312 1.00 95.06 84 SER A N 1
ATOM 658 C CA . SER A 1 84 ? -16.641 -7.135 -4.801 1.00 95.06 84 SER A CA 1
ATOM 659 C C . SER A 1 84 ? -15.829 -6.571 -3.636 1.00 95.06 84 SER A C 1
ATOM 661 O O . SER A 1 84 ? -15.382 -7.324 -2.763 1.00 95.06 84 SER A O 1
ATOM 663 N N . HIS A 1 85 ? -15.656 -5.251 -3.619 1.00 96.25 85 HIS A N 1
ATOM 664 C CA . HIS A 1 85 ? -14.852 -4.530 -2.633 1.00 96.25 85 HIS A CA 1
ATOM 665 C C . HIS A 1 85 ? -15.334 -3.083 -2.470 1.00 96.25 85 HIS A C 1
ATOM 667 O O . HIS A 1 85 ? -15.986 -2.532 -3.358 1.00 96.25 85 HIS A O 1
ATOM 673 N N . ALA A 1 86 ? -14.998 -2.454 -1.344 1.00 97.19 86 ALA A N 1
ATOM 674 C CA . ALA A 1 86 ? -15.088 -0.999 -1.233 1.00 97.19 86 ALA A CA 1
ATOM 675 C C . ALA A 1 86 ? -13.794 -0.355 -1.746 1.00 97.19 86 ALA A C 1
ATOM 677 O O . ALA A 1 86 ? -12.710 -0.931 -1.625 1.00 97.19 86 ALA A O 1
ATOM 678 N N . SER A 1 87 ? -13.887 0.855 -2.281 1.00 97.25 87 SER A N 1
ATOM 679 C CA . SER A 1 87 ? -12.715 1.682 -2.560 1.00 97.25 87 SER A CA 1
ATOM 680 C C . SER A 1 87 ? -12.836 3.019 -1.856 1.00 97.25 87 SER A C 1
ATOM 682 O O . SER A 1 87 ? -13.915 3.608 -1.841 1.00 97.25 87 SER A O 1
ATOM 684 N N . TYR A 1 88 ? -11.731 3.501 -1.300 1.00 97.19 88 TYR A N 1
ATOM 685 C CA . TYR A 1 88 ? -11.669 4.780 -0.606 1.00 97.19 88 TYR A CA 1
ATOM 686 C C . TYR A 1 88 ? -10.614 5.682 -1.238 1.00 97.19 88 TYR A C 1
ATOM 688 O O . TYR A 1 88 ? -9.473 5.266 -1.429 1.00 97.19 88 TYR A O 1
ATOM 696 N N . THR A 1 89 ? -11.003 6.914 -1.543 1.00 95.44 89 THR A N 1
ATOM 697 C CA . THR A 1 89 ? -10.142 7.946 -2.130 1.00 95.44 89 THR A CA 1
ATOM 698 C C . THR A 1 89 ? -10.283 9.216 -1.305 1.00 95.44 89 THR A C 1
ATOM 700 O O . THR A 1 89 ? -11.406 9.620 -1.007 1.00 95.44 89 THR A O 1
ATOM 703 N N . ILE A 1 90 ? -9.174 9.867 -0.952 1.00 92.69 90 ILE A N 1
ATOM 704 C CA . ILE A 1 90 ? -9.207 11.236 -0.423 1.00 92.69 90 ILE A CA 1
ATOM 705 C C . ILE A 1 90 ? -9.018 12.187 -1.603 1.00 92.69 90 ILE A C 1
ATOM 707 O O . ILE A 1 90 ? -8.048 12.045 -2.337 1.00 92.69 90 ILE A O 1
ATOM 711 N N . PHE A 1 91 ? -9.945 13.133 -1.784 1.00 87.19 91 PHE A N 1
ATOM 712 C CA . PHE A 1 91 ? -9.993 14.034 -2.942 1.00 87.19 91 PHE A CA 1
ATOM 713 C C . PHE A 1 91 ? -8.660 14.762 -3.179 1.00 87.19 91 PHE A C 1
ATOM 715 O O . PHE A 1 91 ? -8.128 14.677 -4.277 1.00 87.19 91 PHE A O 1
ATOM 722 N N . SER A 1 92 ? -8.100 15.396 -2.141 1.00 83.94 92 SER A N 1
ATOM 723 C CA . SER A 1 92 ? -6.729 15.936 -2.076 1.00 83.94 92 SER A CA 1
ATOM 724 C C . SER A 1 92 ? -6.123 16.324 -3.437 1.00 83.94 92 SER A C 1
ATOM 726 O O . SER A 1 92 ? -6.640 17.227 -4.091 1.00 83.94 92 SER A O 1
ATOM 728 N N . THR A 1 93 ? -5.049 15.662 -3.872 1.00 82.81 93 THR A N 1
ATOM 729 C CA . THR A 1 93 ? -4.369 15.881 -5.160 1.00 82.81 93 THR A CA 1
ATOM 730 C C . THR A 1 93 ? -4.692 14.802 -6.199 1.00 82.81 93 THR A C 1
ATOM 732 O O . THR A 1 93 ? -3.913 14.598 -7.128 1.00 82.81 93 THR A O 1
ATOM 735 N N . GLU A 1 94 ? -5.770 14.041 -6.013 1.00 87.06 94 GLU A N 1
ATOM 736 C CA . GLU A 1 94 ? -6.116 12.933 -6.904 1.00 87.06 94 GLU A CA 1
ATOM 737 C C . GLU A 1 94 ? -6.718 13.433 -8.222 1.00 87.06 94 GLU A C 1
ATOM 739 O O . GLU A 1 94 ? -7.473 14.405 -8.270 1.00 87.06 94 GLU A O 1
ATOM 744 N N . ASP A 1 95 ? -6.414 12.723 -9.310 1.00 89.38 95 ASP A N 1
ATOM 745 C CA . ASP A 1 95 ? -7.050 12.961 -10.608 1.00 89.38 95 ASP A CA 1
ATOM 746 C C . ASP A 1 95 ? -8.447 12.333 -10.596 1.00 89.38 95 ASP A C 1
ATOM 748 O O . ASP A 1 95 ? -8.629 11.132 -10.835 1.00 89.38 95 ASP A O 1
ATOM 752 N N . MET A 1 96 ? -9.445 13.157 -10.285 1.00 90.69 96 MET A N 1
ATOM 753 C CA . MET A 1 96 ? -10.818 12.690 -10.137 1.00 90.69 96 MET A CA 1
ATOM 754 C C . MET A 1 96 ? -11.453 12.208 -11.440 1.00 90.69 96 MET A C 1
ATOM 756 O O . MET A 1 96 ? -12.342 11.359 -11.375 1.00 90.69 96 MET A O 1
ATOM 760 N N . ASP A 1 97 ? -10.979 12.657 -12.603 1.00 92.56 97 ASP A N 1
ATOM 761 C CA . ASP A 1 97 ? -11.456 12.143 -13.888 1.00 92.56 97 ASP A CA 1
ATOM 762 C C . ASP A 1 97 ? -11.003 10.693 -14.076 1.00 92.56 97 ASP A C 1
ATOM 764 O O . ASP A 1 97 ? -11.780 9.832 -14.496 1.00 92.56 97 ASP A O 1
ATOM 768 N N . ILE A 1 98 ? -9.757 10.379 -13.712 1.00 93.88 98 ILE A N 1
ATOM 769 C CA . ILE A 1 98 ? -9.256 9.001 -13.719 1.00 93.88 98 ILE A CA 1
ATOM 770 C C . ILE A 1 98 ? -9.982 8.149 -12.692 1.00 93.88 98 ILE A C 1
ATOM 772 O O . ILE A 1 98 ? -10.409 7.046 -13.036 1.00 93.88 98 ILE A O 1
ATOM 776 N N . ILE A 1 99 ? -10.154 8.638 -11.462 1.00 93.94 99 ILE A N 1
ATOM 777 C CA . ILE A 1 99 ? -10.908 7.913 -10.431 1.00 93.94 99 ILE A CA 1
ATOM 778 C C . ILE A 1 99 ? -12.325 7.609 -10.928 1.00 93.94 99 ILE A C 1
ATOM 780 O O . ILE A 1 99 ? -12.780 6.470 -10.835 1.00 93.94 99 ILE A O 1
ATOM 784 N N . GLN A 1 100 ? -12.997 8.583 -11.541 1.00 92.75 100 GLN A N 1
ATOM 785 C CA . GLN A 1 100 ? -14.340 8.409 -12.080 1.00 92.75 100 GLN A CA 1
ATOM 786 C C . GLN A 1 100 ? -14.381 7.340 -13.185 1.00 92.75 100 GLN A C 1
ATOM 788 O O . GLN A 1 100 ? -15.201 6.417 -13.123 1.00 92.75 100 GLN A O 1
ATOM 793 N N . ARG A 1 101 ? -13.436 7.377 -14.134 1.00 96.00 101 ARG A N 1
ATOM 794 C CA . ARG A 1 101 ? -13.306 6.336 -15.168 1.00 96.00 101 ARG A CA 1
ATOM 795 C C . ARG A 1 101 ? -12.994 4.954 -14.579 1.00 96.00 101 ARG A C 1
ATOM 797 O O . ARG A 1 101 ? -13.481 3.955 -15.102 1.00 96.00 101 ARG A O 1
ATOM 804 N N . ARG A 1 102 ? -12.214 4.861 -13.493 1.00 96.25 102 ARG A N 1
ATOM 805 C CA . ARG A 1 102 ? -11.910 3.592 -12.792 1.00 96.25 102 ARG A CA 1
ATOM 806 C C . ARG A 1 102 ? -13.145 2.989 -12.126 1.00 96.25 102 ARG A C 1
ATOM 808 O O . ARG A 1 102 ? -13.364 1.778 -12.212 1.00 96.25 102 ARG A O 1
ATOM 815 N N . ILE A 1 103 ? -13.973 3.829 -11.505 1.00 94.50 103 ILE A N 1
ATOM 816 C CA . ILE A 1 103 ? -15.248 3.420 -10.901 1.00 94.50 103 ILE A CA 1
ATOM 817 C C . ILE A 1 103 ? -16.182 2.867 -11.983 1.00 94.50 103 ILE A C 1
ATOM 819 O O . ILE A 1 103 ? -16.733 1.778 -11.827 1.00 94.50 103 ILE A O 1
ATOM 823 N N . GLU A 1 104 ? -16.311 3.574 -13.108 1.00 94.88 104 GLU A N 1
ATOM 824 C CA . GLU A 1 104 ? -17.115 3.132 -14.255 1.00 94.88 104 GLU A CA 1
ATOM 825 C C . GLU A 1 104 ? -16.594 1.831 -14.864 1.00 94.88 104 GLU A C 1
ATOM 827 O O . GLU A 1 104 ? -17.366 0.893 -15.065 1.00 94.88 104 GLU A O 1
ATOM 832 N N . TRP A 1 105 ? -15.280 1.739 -15.088 1.00 96.62 105 TRP A N 1
ATOM 833 C CA . TRP A 1 105 ? -14.639 0.531 -15.599 1.00 96.62 105 TRP A CA 1
ATOM 834 C C . TRP A 1 105 ? -14.873 -0.664 -14.673 1.00 96.62 105 TRP A C 1
ATOM 836 O O . TRP A 1 105 ? -15.120 -1.775 -15.144 1.00 96.62 105 TRP A O 1
ATOM 846 N N . THR A 1 106 ? -14.844 -0.464 -13.352 1.00 95.38 106 THR A N 1
ATOM 847 C CA . THR A 1 106 ? -15.050 -1.539 -12.371 1.00 95.38 106 THR A CA 1
ATOM 848 C C . THR A 1 106 ? -16.516 -1.969 -12.279 1.00 95.38 106 THR A C 1
ATOM 850 O O . THR A 1 106 ? -16.787 -3.171 -12.183 1.00 95.38 106 THR A O 1
ATOM 853 N N . GLY A 1 107 ? -17.457 -1.035 -12.426 1.00 92.94 107 GLY A N 1
ATOM 854 C CA . GLY A 1 107 ? -18.893 -1.308 -12.474 1.00 92.94 107 GLY A CA 1
ATOM 855 C C . GLY A 1 107 ? -19.462 -1.734 -11.117 1.00 92.94 107 GLY A C 1
ATOM 856 O O . GLY A 1 107 ? -19.062 -1.222 -10.076 1.00 92.94 107 GLY A O 1
ATOM 857 N N . SER A 1 108 ? -20.384 -2.700 -11.108 1.00 92.81 108 SER A N 1
ATOM 858 C CA . SER A 1 108 ? -21.093 -3.152 -9.896 1.00 92.81 108 SER A CA 1
ATOM 859 C C . SER A 1 108 ? -20.225 -3.887 -8.866 1.00 92.81 108 SER A C 1
ATOM 861 O O . SER A 1 108 ? -20.710 -4.251 -7.800 1.00 92.81 108 SER A O 1
ATOM 863 N N . LEU A 1 109 ? -18.942 -4.125 -9.149 1.00 94.12 109 LEU A N 1
ATOM 864 C CA . LEU A 1 109 ? -18.042 -4.769 -8.191 1.00 94.12 109 LEU A CA 1
ATOM 865 C C . LEU A 1 109 ? -17.484 -3.799 -7.145 1.00 94.12 109 LEU A C 1
ATOM 867 O O . LEU A 1 109 ? -16.973 -4.263 -6.127 1.00 94.12 109 LEU A O 1
ATOM 871 N N . VAL A 1 110 ? -17.572 -2.486 -7.363 1.00 95.00 110 VAL A N 1
ATOM 872 C CA . VAL A 1 110 ? -17.011 -1.498 -6.439 1.00 95.00 110 VAL A CA 1
ATOM 873 C C . VAL A 1 110 ? -18.093 -0.641 -5.801 1.00 95.00 110 VAL A C 1
ATOM 875 O O . VAL A 1 110 ? -18.989 -0.124 -6.467 1.00 95.00 110 VAL A O 1
ATOM 878 N N . GLU A 1 111 ? -17.977 -0.470 -4.490 1.00 95.44 111 GLU A N 1
ATOM 879 C CA . GLU A 1 111 ? -18.606 0.638 -3.782 1.00 95.44 111 GLU A CA 1
ATOM 880 C C . GLU A 1 111 ? -17.544 1.712 -3.528 1.00 95.44 111 GLU A C 1
ATOM 882 O O . GLU A 1 111 ? -16.679 1.573 -2.657 1.00 95.44 111 GLU A O 1
ATOM 887 N N . ALA A 1 112 ? -17.583 2.769 -4.329 1.00 95.44 112 ALA A N 1
ATOM 888 C CA . ALA A 1 112 ? -16.602 3.835 -4.289 1.00 95.44 112 ALA A CA 1
ATOM 889 C C . ALA A 1 112 ? -16.989 4.903 -3.272 1.00 95.44 112 ALA A C 1
ATOM 891 O O . ALA A 1 112 ? -18.123 5.368 -3.258 1.00 95.44 112 ALA A O 1
ATOM 892 N N . ASN A 1 113 ? -16.037 5.304 -2.439 1.00 96.00 113 ASN A N 1
ATOM 893 C CA . ASN A 1 113 ? -16.202 6.288 -1.382 1.00 96.00 113 ASN A CA 1
ATOM 894 C C . ASN A 1 113 ? -15.128 7.370 -1.546 1.00 96.00 113 ASN A C 1
ATOM 896 O O . ASN A 1 113 ? -13.945 7.122 -1.318 1.00 96.00 113 ASN A O 1
ATOM 900 N N . ILE A 1 114 ? -15.541 8.567 -1.953 1.00 94.44 114 ILE A N 1
ATOM 901 C CA . ILE A 1 114 ? -14.659 9.727 -2.108 1.00 94.44 114 ILE A CA 1
ATOM 902 C C . ILE A 1 114 ? -14.838 10.620 -0.885 1.00 94.44 114 ILE A C 1
ATOM 904 O O . ILE A 1 114 ? -15.955 11.039 -0.584 1.00 94.44 114 ILE A O 1
ATOM 908 N N . ILE A 1 115 ? -13.748 10.898 -0.180 1.00 94.31 115 ILE A N 1
ATOM 909 C CA . ILE A 1 115 ? -13.729 11.685 1.050 1.00 94.31 115 ILE A CA 1
ATOM 910 C C . ILE A 1 115 ? -13.076 13.036 0.775 1.00 94.31 115 ILE A C 1
ATOM 912 O O . ILE A 1 115 ? -11.952 13.117 0.280 1.00 94.31 115 ILE A O 1
ATOM 916 N N . ILE A 1 116 ? -13.773 14.099 1.156 1.00 92.06 116 ILE A N 1
ATOM 917 C CA . ILE A 1 116 ? -13.214 15.437 1.304 1.00 92.06 116 ILE A CA 1
ATOM 918 C C . ILE A 1 116 ? -12.985 15.632 2.800 1.00 92.06 116 ILE A C 1
ATOM 920 O O . ILE A 1 116 ? -13.939 15.856 3.554 1.00 92.06 116 ILE A O 1
ATOM 924 N N . LEU A 1 117 ? -11.729 15.466 3.216 1.00 92.75 117 LEU A N 1
ATOM 925 C CA . LEU A 1 117 ? -11.327 15.513 4.618 1.00 92.75 117 LEU A CA 1
ATOM 926 C C . LEU A 1 117 ? -11.479 16.939 5.163 1.00 92.75 117 LEU A C 1
ATOM 928 O O . LEU A 1 117 ? -11.213 17.907 4.449 1.00 92.75 117 LEU A O 1
ATOM 932 N N . SER A 1 118 ? -11.908 17.071 6.414 1.00 93.62 118 SER A N 1
ATOM 933 C CA . SER A 1 118 ? -11.908 18.346 7.130 1.00 93.62 118 SER A CA 1
ATOM 934 C C . SER A 1 118 ? -10.828 18.392 8.205 1.00 93.62 118 SER A C 1
ATOM 936 O O . SER A 1 118 ? -10.425 17.363 8.749 1.00 93.62 118 SER A O 1
ATOM 938 N N . GLU A 1 119 ? -10.378 19.596 8.532 1.00 93.62 119 GLU A N 1
ATOM 939 C CA . GLU A 1 119 ? -9.383 19.849 9.566 1.00 93.62 119 GLU A CA 1
ATOM 940 C C . GLU A 1 119 ? -9.855 19.373 10.955 1.00 93.62 119 GLU A C 1
ATOM 942 O O . GLU A 1 119 ? -9.084 18.692 11.632 1.00 93.62 119 GLU A O 1
ATOM 947 N N . PRO A 1 120 ? -11.123 19.589 11.378 1.00 94.19 120 PRO A N 1
ATOM 948 C CA . PRO A 1 120 ? -11.620 19.025 12.634 1.00 94.19 120 PRO A CA 1
ATOM 949 C C . PRO A 1 120 ? -11.514 17.498 12.716 1.00 94.19 120 PRO A C 1
ATOM 951 O O . PRO A 1 120 ? -11.146 16.963 13.767 1.00 94.19 120 PRO A O 1
ATOM 954 N N . ASP A 1 121 ? -11.813 16.789 11.623 1.00 94.06 121 ASP A N 1
ATOM 955 C CA . ASP A 1 121 ? -11.675 15.333 11.580 1.00 94.06 121 ASP A CA 1
ATOM 956 C C . ASP A 1 121 ? -10.207 14.914 11.510 1.00 94.06 121 ASP A C 1
ATOM 958 O O . ASP A 1 121 ? -9.819 13.988 12.215 1.00 94.06 121 ASP A O 1
ATOM 962 N N . ARG A 1 122 ? -9.362 15.614 10.745 1.00 94.38 122 ARG A N 1
ATOM 963 C CA . ARG A 1 122 ? -7.915 15.356 10.706 1.00 94.38 122 ARG A CA 1
ATOM 964 C C . ARG A 1 122 ? -7.293 15.481 12.100 1.00 94.38 122 ARG A C 1
ATOM 966 O O . ARG A 1 122 ? -6.620 14.560 12.556 1.00 94.38 122 ARG A O 1
ATOM 973 N N . ALA A 1 123 ? -7.601 16.560 12.820 1.00 94.56 123 ALA A N 1
ATOM 974 C CA . ALA A 1 123 ? -7.146 16.784 14.190 1.00 94.56 123 ALA A CA 1
ATOM 975 C C . ALA A 1 123 ? -7.708 15.748 15.180 1.00 94.56 123 ALA A C 1
ATOM 977 O O . ALA A 1 123 ? -7.065 15.410 16.176 1.00 94.56 123 ALA A O 1
ATOM 978 N N . ARG A 1 124 ? -8.921 15.234 14.938 1.00 96.25 124 ARG A N 1
ATOM 979 C CA . ARG A 1 124 ? -9.482 14.122 15.716 1.00 96.25 124 ARG A CA 1
ATOM 980 C C . ARG A 1 124 ? -8.681 12.840 15.506 1.00 96.25 124 ARG A C 1
ATOM 982 O O . ARG A 1 124 ? -8.370 12.178 16.493 1.00 96.25 124 ARG A O 1
ATOM 989 N N . GLU A 1 125 ? -8.353 12.508 14.262 1.00 97.31 125 GLU A N 1
ATOM 990 C CA . GLU A 1 125 ? -7.542 11.330 13.948 1.00 97.31 125 GLU A CA 1
ATOM 991 C C . GLU A 1 125 ? -6.122 11.453 14.509 1.00 97.31 125 GLU A C 1
ATOM 993 O O . GLU A 1 125 ? -5.593 10.490 15.055 1.00 97.31 125 GLU A O 1
ATOM 998 N N . GLU A 1 126 ? -5.527 12.647 14.468 1.00 96.56 126 GLU A N 1
ATOM 999 C CA . GLU A 1 126 ? -4.244 12.916 15.118 1.00 96.56 126 GLU A CA 1
ATOM 1000 C C . GLU A 1 126 ? -4.283 12.572 16.615 1.00 96.56 126 GLU A C 1
ATOM 1002 O O . GLU A 1 126 ? -3.443 11.810 17.099 1.00 96.56 126 GLU A O 1
ATOM 1007 N N . ARG A 1 127 ? -5.275 13.096 17.352 1.00 97.56 127 ARG A N 1
ATOM 1008 C CA . ARG A 1 127 ? -5.434 12.799 18.786 1.00 97.56 127 ARG A CA 1
ATOM 1009 C C . ARG A 1 127 ? -5.633 11.309 19.034 1.00 97.56 127 ARG A C 1
ATOM 1011 O O . ARG A 1 127 ? -4.966 10.748 19.897 1.00 97.56 127 ARG A O 1
ATOM 1018 N N . PHE A 1 128 ? -6.492 10.667 18.241 1.00 98.12 128 PHE A N 1
ATOM 1019 C CA . PHE A 1 128 ? -6.737 9.233 18.351 1.00 98.12 128 PHE A CA 1
ATOM 1020 C C . PHE A 1 128 ? -5.441 8.428 18.202 1.00 98.12 128 PHE A C 1
ATOM 1022 O O . PHE A 1 128 ? -5.149 7.586 19.049 1.00 98.12 128 PHE A O 1
ATOM 1029 N N . LEU A 1 129 ? -4.629 8.717 17.179 1.00 97.69 129 LEU A N 1
ATOM 1030 C CA . LEU A 1 129 ? -3.364 8.015 16.961 1.00 97.69 129 LEU A CA 1
ATOM 1031 C C . LEU A 1 129 ? -2.350 8.282 18.075 1.00 97.69 129 LEU A C 1
ATOM 1033 O O . LEU A 1 129 ? -1.644 7.359 18.467 1.00 97.69 129 LEU A O 1
ATOM 1037 N N . ARG A 1 130 ? -2.285 9.500 18.625 1.00 96.56 130 ARG A N 1
ATOM 1038 C CA . ARG A 1 130 ? -1.419 9.784 19.785 1.00 96.56 130 ARG A CA 1
ATOM 1039 C C . ARG A 1 130 ? -1.781 8.945 21.012 1.00 96.56 130 ARG A C 1
ATOM 1041 O O . ARG A 1 130 ? -0.888 8.601 21.778 1.00 96.56 130 ARG A O 1
ATOM 1048 N N . GLU A 1 131 ? -3.061 8.640 21.195 1.00 97.06 131 GLU A N 1
ATOM 1049 C CA . GLU A 1 131 ? -3.570 7.879 22.340 1.00 97.06 131 GLU A CA 1
ATOM 1050 C C . GLU A 1 131 ? -3.512 6.355 22.133 1.00 97.06 131 GLU A C 1
ATOM 1052 O O . GLU A 1 131 ? -3.322 5.621 23.101 1.00 97.06 131 GLU A O 1
ATOM 1057 N N . HIS A 1 132 ? -3.665 5.875 20.892 1.00 96.69 132 HIS A N 1
ATOM 1058 C CA . HIS A 1 132 ? -3.915 4.454 20.604 1.00 96.69 132 HIS A CA 1
ATOM 1059 C C . HIS A 1 132 ? -2.857 3.778 19.718 1.00 96.69 132 HIS A C 1
ATOM 1061 O O . HIS A 1 132 ? -2.887 2.557 19.574 1.00 96.69 132 HIS A O 1
ATOM 1067 N N . SER A 1 133 ? -1.931 4.530 19.115 1.00 95.12 133 SER A N 1
ATOM 1068 C CA . SER A 1 133 ? -0.821 3.966 18.336 1.00 95.12 133 SER A CA 1
ATOM 1069 C C . SER A 1 133 ? 0.448 3.877 19.177 1.00 95.12 133 SER A C 1
ATOM 1071 O O . SER A 1 133 ? 0.764 4.774 19.958 1.00 95.12 133 SER A O 1
ATOM 1073 N N . GLU A 1 134 ? 1.251 2.839 18.937 1.00 93.19 134 GLU A N 1
ATOM 1074 C CA . GLU A 1 134 ? 2.625 2.812 19.433 1.00 93.19 134 GLU A CA 1
ATOM 1075 C C . GLU A 1 134 ? 3.424 3.997 18.874 1.00 93.19 134 GLU A C 1
ATOM 1077 O O . GLU A 1 134 ? 3.212 4.445 17.739 1.00 93.19 134 GLU A O 1
ATOM 1082 N N . HIS A 1 135 ? 4.372 4.496 19.671 1.00 93.19 135 HIS A N 1
ATOM 1083 C CA . HIS A 1 135 ? 5.260 5.559 19.230 1.00 93.19 135 HIS A CA 1
ATOM 1084 C C . HIS A 1 135 ? 6.178 5.062 18.109 1.00 93.19 135 HIS A C 1
ATOM 1086 O O . HIS A 1 135 ? 6.945 4.113 18.282 1.00 93.19 135 HIS A O 1
ATOM 1092 N N . PHE A 1 136 ? 6.155 5.759 16.975 1.00 95.69 136 PHE A N 1
ATOM 1093 C CA . PHE A 1 136 ? 7.010 5.461 15.836 1.00 95.69 136 PHE A CA 1
ATOM 1094 C C . PHE A 1 136 ? 7.526 6.740 15.184 1.00 95.69 136 PHE A C 1
ATOM 1096 O O . PHE A 1 136 ? 6.769 7.678 14.930 1.00 95.69 136 PHE A O 1
ATOM 1103 N N . THR A 1 137 ? 8.821 6.741 14.879 1.00 95.31 137 THR A N 1
ATOM 1104 C CA . THR A 1 137 ? 9.503 7.804 14.138 1.00 95.31 137 THR A CA 1
ATOM 1105 C C . THR A 1 137 ? 10.062 7.220 12.848 1.00 95.31 137 THR A C 1
ATOM 1107 O O . THR A 1 137 ? 10.692 6.154 12.856 1.00 95.31 137 THR A O 1
ATOM 1110 N N . PHE A 1 138 ? 9.814 7.916 11.740 1.00 93.38 138 PHE A N 1
ATOM 1111 C CA . PHE A 1 138 ? 10.327 7.529 10.431 1.00 93.38 138 PHE A CA 1
ATOM 1112 C C . PHE A 1 138 ? 11.860 7.578 10.404 1.00 93.38 138 PHE A C 1
ATOM 1114 O O . PHE A 1 138 ? 12.488 8.342 11.134 1.00 93.38 138 PHE A O 1
ATOM 1121 N N . SER A 1 139 ? 12.483 6.773 9.544 1.00 90.25 139 SER A N 1
ATOM 1122 C CA . SER A 1 139 ? 13.944 6.703 9.409 1.00 90.25 139 SER A CA 1
ATOM 1123 C C . SER A 1 139 ? 14.592 7.993 8.898 1.00 90.25 139 SER A C 1
ATOM 1125 O O . SER A 1 139 ? 15.810 8.140 8.976 1.00 90.25 139 SER A O 1
ATOM 1127 N N . GLY A 1 140 ? 13.799 8.902 8.330 1.00 86.31 140 GLY A N 1
ATOM 1128 C CA . GLY A 1 140 ? 14.274 10.129 7.707 1.00 86.31 140 GLY A CA 1
ATOM 1129 C C . GLY A 1 140 ? 14.719 9.969 6.252 1.00 86.31 140 GLY A C 1
ATOM 1130 O O . GLY A 1 140 ? 14.960 10.974 5.585 1.00 86.31 140 GLY A O 1
ATOM 1131 N N . LEU A 1 141 ? 14.795 8.740 5.721 1.00 83.06 141 LEU A N 1
ATOM 1132 C CA . LEU A 1 141 ? 15.187 8.533 4.328 1.00 83.06 141 LEU A CA 1
ATOM 1133 C C . LEU A 1 141 ? 14.143 9.141 3.383 1.00 83.06 141 LEU A C 1
ATOM 1135 O O . LEU A 1 141 ? 14.506 9.949 2.539 1.00 83.06 141 LEU A O 1
ATOM 1139 N N . GLY A 1 142 ? 12.858 8.810 3.557 1.00 81.81 142 GLY A N 1
ATOM 1140 C CA . GLY A 1 142 ? 11.765 9.356 2.738 1.00 81.81 142 GLY A CA 1
ATOM 1141 C C . GLY A 1 142 ? 10.851 10.339 3.466 1.00 81.81 142 GLY A C 1
ATOM 1142 O O . GLY A 1 142 ? 10.542 11.405 2.934 1.00 81.81 142 GLY A O 1
ATOM 1143 N N . ARG A 1 143 ? 10.422 9.992 4.682 1.00 85.25 143 ARG A N 1
ATOM 1144 C CA . ARG A 1 143 ? 9.581 10.832 5.544 1.00 85.25 143 ARG A CA 1
ATOM 1145 C C . ARG A 1 143 ? 10.344 11.156 6.824 1.00 85.25 143 ARG A C 1
ATOM 1147 O O . ARG A 1 143 ? 11.106 10.330 7.315 1.00 85.25 143 ARG A O 1
ATOM 1154 N N . GLN A 1 144 ? 10.137 12.361 7.334 1.00 88.44 144 GLN A N 1
ATOM 1155 C CA . GLN A 1 144 ? 10.700 12.847 8.592 1.00 88.44 144 GLN A CA 1
ATOM 1156 C C . GLN A 1 144 ? 9.588 12.969 9.639 1.00 88.44 144 GLN A C 1
ATOM 1158 O O . GLN A 1 144 ? 8.419 13.120 9.281 1.00 88.44 144 GLN A O 1
ATOM 1163 N N . GLY A 1 145 ? 9.965 12.947 10.917 1.00 93.00 145 GLY A N 1
ATOM 1164 C CA . GLY A 1 145 ? 9.044 13.151 12.037 1.00 93.00 145 GLY A CA 1
ATOM 1165 C C . GLY A 1 145 ? 8.371 11.876 12.546 1.00 93.00 145 GLY A C 1
ATOM 1166 O O . GLY A 1 145 ? 8.753 10.755 12.188 1.00 93.00 145 GLY A O 1
ATOM 1167 N N . ALA A 1 146 ? 7.390 12.058 13.428 1.00 94.38 146 ALA A N 1
ATOM 1168 C CA . ALA A 1 146 ? 6.642 10.962 14.024 1.00 94.38 146 ALA A CA 1
ATOM 1169 C C . ALA A 1 146 ? 5.439 10.564 13.160 1.00 94.38 146 ALA A C 1
ATOM 1171 O O . ALA A 1 146 ? 4.858 11.384 12.449 1.00 94.38 146 ALA A O 1
ATOM 1172 N N . LEU A 1 147 ? 5.024 9.301 13.273 1.00 95.38 147 LEU A N 1
ATOM 1173 C CA . LEU A 1 147 ? 3.830 8.765 12.610 1.00 95.38 147 LEU A CA 1
ATOM 1174 C C . LEU A 1 147 ? 2.583 9.600 12.896 1.00 95.38 147 LEU A C 1
ATOM 1176 O O . LEU A 1 147 ? 1.777 9.840 11.999 1.00 95.38 147 LEU A O 1
ATOM 1180 N N . VAL A 1 148 ? 2.444 10.035 14.148 1.00 94.94 148 VAL A N 1
ATOM 1181 C CA . VAL A 1 148 ? 1.292 10.797 14.641 1.00 94.94 148 VAL A CA 1
ATOM 1182 C C . VAL A 1 148 ? 1.226 12.213 14.077 1.00 94.94 148 VAL A C 1
ATOM 1184 O O . VAL A 1 148 ? 0.160 12.808 14.118 1.00 94.94 148 VAL A O 1
ATOM 1187 N N . ASP A 1 149 ? 2.317 12.734 13.514 1.00 93.25 149 ASP A N 1
ATOM 1188 C CA . ASP A 1 149 ? 2.368 14.061 12.889 1.00 93.25 149 ASP A CA 1
ATOM 1189 C C . ASP A 1 149 ? 2.217 13.982 11.356 1.00 93.25 149 ASP A C 1
ATOM 1191 O O . ASP A 1 149 ? 2.275 14.998 10.666 1.00 93.25 149 ASP A O 1
ATOM 1195 N N . ASP A 1 150 ? 2.069 12.779 10.789 1.00 93.81 150 ASP A N 1
ATOM 1196 C CA . ASP A 1 150 ? 1.961 12.573 9.344 1.00 93.81 150 ASP A CA 1
ATOM 1197 C C . ASP A 1 150 ? 0.505 12.713 8.862 1.00 93.81 150 ASP A C 1
ATOM 1199 O O . ASP A 1 150 ? -0.332 11.878 9.212 1.00 93.81 150 ASP A O 1
ATOM 1203 N N . PRO A 1 151 ? 0.183 13.687 7.986 1.00 92.75 151 PRO A N 1
ATOM 1204 C CA . PRO A 1 151 ? -1.167 13.851 7.454 1.00 92.75 151 PRO A CA 1
ATOM 1205 C C . PRO A 1 151 ? -1.680 12.606 6.729 1.00 92.75 151 PRO A C 1
ATOM 1207 O O . PRO A 1 151 ? -2.864 12.286 6.809 1.00 92.75 151 PRO A O 1
ATOM 1210 N N . ALA A 1 152 ? -0.803 11.850 6.054 1.00 93.12 152 ALA A N 1
ATOM 1211 C CA . ALA A 1 152 ? -1.211 10.604 5.410 1.00 93.12 152 ALA A CA 1
ATOM 1212 C C . ALA A 1 152 ? -1.666 9.547 6.435 1.00 93.12 152 ALA A C 1
ATOM 1214 O O . ALA A 1 152 ? -2.624 8.823 6.159 1.00 93.12 152 ALA A O 1
ATOM 1215 N N . SER A 1 153 ? -1.055 9.490 7.624 1.00 96.62 153 SER A N 1
ATOM 1216 C CA . SER A 1 153 ? -1.559 8.682 8.744 1.00 96.62 153 SER A CA 1
ATOM 1217 C C . SER A 1 153 ? -2.948 9.136 9.190 1.00 96.62 153 SER A C 1
ATOM 1219 O O . SER A 1 153 ? -3.812 8.293 9.414 1.00 96.62 153 SER A O 1
ATOM 1221 N N . HIS A 1 154 ? -3.204 10.447 9.273 1.00 97.00 154 HIS A N 1
ATOM 1222 C CA . HIS A 1 154 ? -4.524 10.979 9.653 1.00 97.00 154 HIS A CA 1
ATOM 1223 C C . HIS A 1 154 ? -5.597 10.606 8.626 1.00 97.00 154 HIS A C 1
ATOM 1225 O O . HIS A 1 154 ? -6.674 10.141 8.992 1.00 97.00 154 HIS A O 1
ATOM 1231 N N . GLY A 1 155 ? -5.288 10.740 7.333 1.00 96.62 155 GLY A N 1
ATOM 1232 C CA . GLY A 1 155 ? -6.188 10.338 6.252 1.00 96.62 155 GLY A CA 1
ATOM 1233 C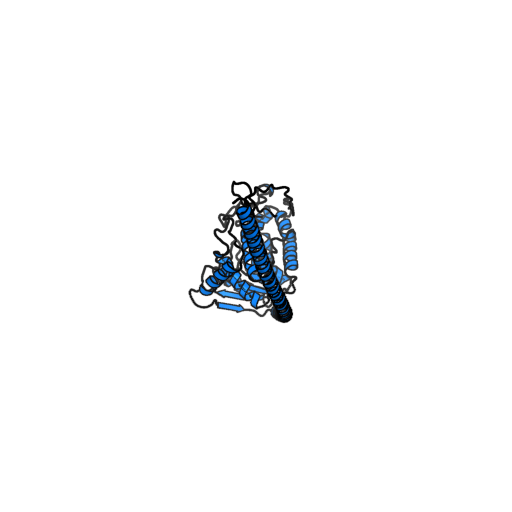 C . GLY A 1 155 ? -6.514 8.840 6.272 1.00 96.62 155 GLY A C 1
ATOM 1234 O O . GLY A 1 155 ? -7.678 8.459 6.143 1.00 96.62 155 GLY A O 1
ATOM 1235 N N . LEU A 1 156 ? -5.507 7.985 6.485 1.00 97.50 156 LEU A N 1
ATOM 1236 C CA . LEU A 1 156 ? -5.713 6.541 6.641 1.00 97.50 156 LEU A CA 1
ATOM 1237 C C . LEU A 1 156 ? -6.539 6.216 7.888 1.00 97.50 156 LEU A C 1
ATOM 1239 O O . LEU A 1 156 ? -7.485 5.440 7.795 1.00 97.50 156 LEU A O 1
ATOM 1243 N N . SER A 1 157 ? -6.239 6.851 9.022 1.00 98.31 157 SER A N 1
ATOM 1244 C CA . SER A 1 157 ? -6.990 6.696 10.273 1.00 98.31 157 SER A CA 1
ATOM 1245 C C . SER A 1 157 ? -8.471 7.030 10.083 1.00 98.31 157 SER A C 1
ATOM 1247 O O . SER A 1 157 ? -9.335 6.253 10.488 1.00 98.31 157 SER A O 1
ATOM 1249 N N . HIS A 1 158 ? -8.782 8.112 9.359 1.00 98.00 158 HIS A N 1
ATOM 1250 C CA . HIS A 1 158 ? -10.161 8.467 9.029 1.00 98.00 158 HIS A CA 1
ATOM 1251 C C . HIS A 1 158 ? -10.854 7.361 8.222 1.00 98.00 158 HIS A C 1
ATOM 1253 O O . HIS A 1 158 ? -11.964 6.946 8.559 1.00 98.00 158 HIS A O 1
ATOM 1259 N N . ILE A 1 159 ? -10.203 6.857 7.165 1.00 98.12 159 ILE A N 1
ATOM 1260 C CA . ILE A 1 159 ? -10.742 5.759 6.349 1.00 98.12 159 ILE A CA 1
ATOM 1261 C C . ILE A 1 159 ? -10.968 4.516 7.215 1.00 98.12 159 ILE A C 1
ATOM 1263 O O . ILE A 1 159 ? -12.030 3.899 7.129 1.00 98.12 159 ILE A O 1
ATOM 1267 N N . PHE A 1 160 ? -10.002 4.161 8.062 1.00 98.38 160 PHE A N 1
ATOM 1268 C CA . PHE A 1 160 ? -10.048 2.975 8.916 1.00 98.38 160 PHE A CA 1
ATOM 1269 C C . PHE A 1 160 ? -11.166 3.043 9.949 1.00 98.38 160 PHE A C 1
ATOM 1271 O O . PHE A 1 160 ? -11.910 2.073 10.097 1.00 98.38 160 PHE A O 1
ATOM 1278 N N . ARG A 1 161 ? -11.383 4.207 10.566 1.00 96.50 161 ARG A N 1
ATOM 1279 C CA . ARG A 1 161 ? -12.537 4.436 11.436 1.00 96.50 161 ARG A CA 1
ATOM 1280 C C . ARG A 1 161 ? -13.857 4.189 10.699 1.00 96.50 161 ARG A C 1
ATOM 1282 O O . ARG A 1 161 ? -14.746 3.528 11.236 1.00 96.50 161 ARG A O 1
ATOM 1289 N N . GLU A 1 162 ? -13.986 4.681 9.467 1.00 95.06 162 GLU A N 1
ATOM 1290 C CA . GLU A 1 162 ? -15.194 4.507 8.649 1.00 95.06 162 GLU A CA 1
ATOM 1291 C C . GLU A 1 162 ? -15.428 3.043 8.245 1.00 95.06 162 GLU A C 1
ATOM 1293 O O . GLU A 1 162 ? -16.550 2.545 8.347 1.00 95.06 162 GLU A O 1
ATOM 1298 N N . VAL A 1 163 ? -14.398 2.324 7.787 1.00 95.62 163 VAL A N 1
ATOM 1299 C CA . VAL A 1 163 ? -14.552 0.910 7.391 1.00 95.62 163 VAL A CA 1
ATOM 1300 C C . VAL A 1 163 ? -14.792 -0.000 8.593 1.00 95.62 163 VAL A C 1
ATOM 1302 O O . VAL A 1 163 ? -15.588 -0.941 8.496 1.00 95.62 163 VAL A O 1
ATOM 1305 N N . ARG A 1 164 ? -14.198 0.321 9.750 1.00 94.62 164 ARG A N 1
ATOM 1306 C CA . ARG A 1 164 ? -14.381 -0.425 10.998 1.00 94.62 164 ARG A CA 1
ATOM 1307 C C . ARG A 1 164 ? -15.836 -0.405 11.451 1.00 94.62 164 ARG A C 1
ATOM 1309 O O . ARG A 1 164 ? -16.382 -1.460 11.763 1.00 94.62 164 ARG A O 1
ATOM 1316 N N . GLN A 1 165 ? -16.488 0.758 11.407 1.00 91.50 165 GLN A N 1
ATOM 1317 C CA . GLN A 1 165 ? -17.917 0.903 11.729 1.00 91.50 165 GLN A CA 1
ATOM 1318 C C . GLN A 1 165 ? -18.827 0.067 10.819 1.00 91.50 165 GLN A C 1
ATOM 1320 O O . GLN A 1 165 ? -19.953 -0.260 11.184 1.00 91.50 165 GLN A O 1
ATOM 1325 N N . ARG A 1 166 ? -18.333 -0.299 9.634 1.00 91.31 166 ARG A N 1
ATOM 1326 C CA . ARG A 1 166 ? -19.042 -1.114 8.646 1.00 91.31 166 ARG A CA 1
ATOM 1327 C C . ARG A 1 166 ? -18.663 -2.595 8.699 1.00 91.31 166 ARG A C 1
ATOM 1329 O O . ARG A 1 166 ? -19.120 -3.355 7.852 1.00 91.31 166 ARG A O 1
ATOM 1336 N N . GLY A 1 167 ? -17.791 -3.012 9.620 1.00 92.75 167 GLY A N 1
ATOM 1337 C CA . GLY A 1 167 ? -17.287 -4.387 9.678 1.00 92.75 167 GLY A CA 1
ATOM 1338 C C . GLY A 1 167 ? -16.442 -4.797 8.464 1.00 92.75 167 GLY A C 1
ATOM 1339 O O . GLY A 1 167 ? -16.284 -5.989 8.205 1.00 92.75 167 GLY A O 1
ATOM 1340 N N . ILE A 1 168 ? -15.907 -3.834 7.705 1.00 95.44 168 ILE A N 1
ATOM 1341 C CA . ILE A 1 168 ? -14.969 -4.077 6.604 1.00 95.44 168 ILE A CA 1
ATOM 1342 C C . ILE A 1 168 ? -13.563 -4.025 7.206 1.00 95.44 168 ILE A C 1
ATOM 1344 O O . ILE A 1 168 ? -13.059 -2.950 7.517 1.00 95.44 168 ILE A O 1
ATOM 1348 N N . LEU A 1 169 ? -12.951 -5.191 7.416 1.00 96.38 169 LEU A N 1
ATOM 1349 C CA . LEU A 1 169 ? -11.761 -5.316 8.271 1.00 96.38 169 LEU A CA 1
ATOM 1350 C C . LEU A 1 169 ? -10.467 -5.638 7.520 1.00 96.38 169 LEU A C 1
ATOM 1352 O O . LEU A 1 169 ? -9.420 -5.723 8.150 1.00 96.38 169 LEU A O 1
ATOM 1356 N N . VAL A 1 170 ? -10.519 -5.823 6.198 1.00 98.00 170 VAL A N 1
ATOM 1357 C CA . VAL A 1 170 ? -9.340 -6.182 5.395 1.00 98.00 170 VAL A CA 1
ATOM 1358 C C . VAL A 1 170 ? -8.951 -5.035 4.466 1.00 98.00 170 VAL A C 1
ATOM 1360 O O . VAL A 1 170 ? -9.693 -4.711 3.539 1.00 98.00 170 VAL A O 1
ATOM 1363 N N . TYR A 1 171 ? -7.770 -4.461 4.676 1.00 98.38 171 TYR A N 1
ATOM 1364 C CA . TYR A 1 171 ? -7.183 -3.421 3.834 1.00 98.38 171 TYR A CA 1
ATOM 1365 C C . TYR A 1 171 ? -6.154 -4.026 2.875 1.00 98.38 171 TYR A C 1
ATOM 1367 O O . TYR A 1 171 ? -5.135 -4.569 3.294 1.00 98.38 171 TYR A O 1
ATOM 1375 N N . LEU A 1 172 ? -6.407 -3.931 1.571 1.00 98.38 172 LEU A N 1
ATOM 1376 C CA . LEU A 1 172 ? -5.441 -4.307 0.540 1.00 98.38 172 LEU A CA 1
ATOM 1377 C C . LEU A 1 172 ? -4.652 -3.066 0.111 1.00 98.38 172 LEU A C 1
ATOM 1379 O O . LEU A 1 172 ? -5.203 -2.166 -0.526 1.00 98.38 172 LEU A O 1
ATOM 1383 N N . SER A 1 173 ? -3.363 -3.045 0.443 1.00 97.75 173 SER A N 1
ATOM 1384 C CA . SER A 1 173 ? -2.479 -1.905 0.197 1.00 97.75 173 SER A CA 1
ATOM 1385 C C . SER A 1 173 ? -1.563 -2.114 -1.009 1.00 97.75 173 SER A C 1
ATOM 1387 O O . SER A 1 173 ? -1.091 -3.222 -1.275 1.00 97.75 173 SER A O 1
ATOM 1389 N N . GLY A 1 174 ? -1.281 -1.017 -1.718 1.00 96.88 174 GLY A N 1
ATOM 1390 C CA . GLY A 1 174 ? -0.277 -0.949 -2.783 1.00 96.88 174 GLY A CA 1
ATOM 1391 C C . GLY A 1 174 ? 1.171 -0.828 -2.288 1.00 96.88 174 GLY A C 1
ATOM 1392 O O . GLY A 1 174 ? 2.087 -0.873 -3.109 1.00 96.88 174 GLY A O 1
ATOM 1393 N N . THR A 1 175 ? 1.392 -0.686 -0.976 1.00 95.62 175 THR A N 1
ATOM 1394 C CA . THR A 1 175 ? 2.728 -0.559 -0.371 1.00 95.62 175 THR A CA 1
ATOM 1395 C C . THR A 1 175 ? 3.653 -1.711 -0.771 1.00 95.62 175 THR A C 1
ATOM 1397 O O . THR A 1 175 ? 3.243 -2.874 -0.830 1.00 95.62 175 THR A O 1
ATOM 1400 N N . GLY A 1 176 ? 4.918 -1.381 -1.043 1.00 96.62 176 GLY A N 1
ATOM 1401 C CA . GLY A 1 176 ? 5.938 -2.297 -1.549 1.00 96.62 176 GLY A CA 1
ATOM 1402 C C . GLY A 1 176 ? 6.179 -2.179 -3.050 1.00 96.62 176 GLY A C 1
ATOM 1403 O O . GLY A 1 176 ? 7.264 -2.507 -3.523 1.00 96.62 176 GLY A O 1
ATOM 1404 N N . ALA A 1 177 ? 5.204 -1.693 -3.824 1.00 97.44 177 ALA A N 1
ATOM 1405 C CA . ALA A 1 177 ? 5.382 -1.532 -5.263 1.00 97.44 177 ALA A CA 1
ATOM 1406 C C . ALA A 1 177 ? 6.453 -0.484 -5.597 1.00 97.44 177 ALA A C 1
ATOM 1408 O O . ALA A 1 177 ? 7.310 -0.728 -6.443 1.00 97.44 177 ALA A O 1
ATOM 1409 N N . ASP A 1 178 ? 6.429 0.681 -4.947 1.00 96.62 178 ASP A N 1
ATOM 1410 C CA . ASP A 1 178 ? 7.406 1.735 -5.222 1.00 96.62 178 ASP A CA 1
ATOM 1411 C C . ASP A 1 178 ? 8.824 1.300 -4.845 1.00 96.62 178 ASP A C 1
ATOM 1413 O O . ASP A 1 178 ? 9.748 1.487 -5.642 1.00 96.62 178 ASP A O 1
ATOM 1417 N N . GLU A 1 179 ? 8.964 0.670 -3.679 1.00 97.06 179 GLU A N 1
ATOM 1418 C CA . GLU A 1 179 ? 10.213 0.154 -3.127 1.00 97.06 179 GLU A CA 1
ATOM 1419 C C . GLU A 1 179 ? 10.822 -0.945 -3.989 1.00 97.06 179 GLU A C 1
ATOM 1421 O O . GLU A 1 179 ? 12.010 -0.881 -4.288 1.00 97.06 179 GLU A O 1
ATOM 1426 N N . VAL A 1 180 ? 10.025 -1.936 -4.399 1.00 97.44 180 VAL A N 1
ATOM 1427 C CA . VAL A 1 180 ? 10.506 -3.124 -5.120 1.00 97.44 180 VAL A CA 1
ATOM 1428 C C . VAL A 1 180 ? 10.643 -2.864 -6.620 1.00 97.44 180 VAL A C 1
ATOM 1430 O O . VAL A 1 180 ? 11.599 -3.325 -7.238 1.00 97.44 180 VAL A O 1
ATOM 1433 N N . ILE A 1 181 ? 9.693 -2.146 -7.226 1.00 97.62 181 ILE A N 1
ATOM 1434 C CA . ILE A 1 181 ? 9.549 -2.089 -8.690 1.00 97.62 181 ILE A CA 1
ATOM 1435 C C . ILE A 1 181 ? 10.194 -0.837 -9.277 1.00 97.62 181 ILE A C 1
ATOM 1437 O O . ILE A 1 181 ? 10.699 -0.875 -10.393 1.00 97.62 181 ILE A O 1
ATOM 1441 N N . SER A 1 182 ? 10.182 0.289 -8.565 1.00 96.31 182 SER A N 1
ATOM 1442 C CA . SER A 1 182 ? 10.598 1.566 -9.163 1.00 96.31 182 SER A CA 1
ATOM 1443 C C . SER A 1 182 ? 11.761 2.260 -8.479 1.00 96.31 182 SER A C 1
ATOM 1445 O O . SER A 1 182 ? 12.347 3.154 -9.081 1.00 96.31 182 SER A O 1
ATOM 1447 N N . ASP A 1 183 ? 12.065 1.913 -7.225 1.00 95.19 183 ASP A N 1
ATOM 1448 C CA . ASP A 1 183 ? 12.995 2.680 -6.390 1.00 95.19 183 ASP A CA 1
ATOM 1449 C C . ASP A 1 183 ? 12.666 4.188 -6.434 1.00 95.19 183 ASP A C 1
ATOM 1451 O O . ASP A 1 183 ? 13.549 5.035 -6.501 1.00 95.19 183 ASP A O 1
ATOM 1455 N N . TYR A 1 184 ? 11.377 4.551 -6.463 1.00 95.19 184 TYR A N 1
ATOM 1456 C CA . TYR A 1 184 ? 10.933 5.950 -6.525 1.00 95.19 184 TYR A CA 1
ATOM 1457 C C . TYR A 1 184 ? 11.533 6.763 -7.695 1.00 95.19 184 TYR A C 1
ATOM 1459 O O . TYR A 1 184 ? 11.754 7.974 -7.583 1.00 95.19 184 TYR A O 1
ATOM 1467 N N . GLY A 1 185 ? 11.800 6.113 -8.829 1.00 95.75 185 GLY A N 1
ATOM 1468 C CA . GLY A 1 185 ? 12.332 6.745 -10.032 1.00 95.75 185 GLY A CA 1
ATOM 1469 C C . GLY A 1 185 ? 12.083 5.934 -11.301 1.00 95.75 185 GLY A C 1
ATOM 1470 O O . GLY A 1 185 ? 11.410 4.902 -11.291 1.00 95.75 185 GLY A O 1
ATOM 1471 N N . HIS A 1 186 ? 12.612 6.431 -12.415 1.00 97.31 186 HIS A N 1
ATOM 1472 C CA . HIS A 1 186 ? 12.648 5.701 -13.678 1.00 97.31 186 HIS A CA 1
ATOM 1473 C C . HIS A 1 186 ? 13.766 6.207 -14.590 1.00 97.31 186 HIS A C 1
ATOM 1475 O O . HIS A 1 186 ? 13.972 7.418 -14.704 1.00 97.31 186 HIS A O 1
ATOM 1481 N N . GLY A 1 187 ? 14.452 5.297 -15.287 1.00 96.19 187 GLY A N 1
ATOM 1482 C CA . GLY A 1 187 ? 15.426 5.662 -16.322 1.00 96.19 187 GLY A CA 1
ATOM 1483 C C . GLY A 1 187 ? 16.607 6.488 -15.796 1.00 96.19 187 GLY A C 1
ATOM 1484 O O . GLY A 1 187 ? 17.185 7.280 -16.533 1.00 96.19 187 GLY A O 1
ATOM 1485 N N . GLY A 1 188 ? 16.926 6.361 -14.506 1.00 96.56 188 GLY A N 1
ATOM 1486 C CA . GLY A 1 188 ? 18.006 7.080 -13.829 1.00 96.56 188 GLY A CA 1
ATOM 1487 C C . GLY A 1 188 ? 17.547 8.419 -13.256 1.00 96.56 188 GLY A C 1
ATOM 1488 O O . GLY A 1 188 ? 18.288 9.068 -12.517 1.00 96.56 188 GLY A O 1
ATOM 1489 N N . ARG A 1 189 ? 16.301 8.827 -13.536 1.00 96.38 189 ARG A N 1
ATOM 1490 C CA . ARG A 1 189 ? 15.687 10.017 -12.954 1.00 96.38 189 ARG A CA 1
ATOM 1491 C C . ARG A 1 189 ? 15.002 9.659 -11.642 1.00 96.38 189 ARG A C 1
ATOM 1493 O O . ARG A 1 189 ? 14.004 8.940 -11.614 1.00 96.38 189 ARG A O 1
ATOM 1500 N N . LYS A 1 190 ? 15.497 10.242 -10.555 1.00 95.31 190 LYS A N 1
ATOM 1501 C CA . LYS A 1 190 ? 14.851 10.193 -9.241 1.00 95.31 190 LYS A CA 1
ATOM 1502 C C . LYS A 1 190 ? 13.578 11.042 -9.266 1.00 95.31 190 LYS A C 1
ATOM 1504 O O . LYS A 1 190 ? 13.641 12.213 -9.632 1.00 95.31 190 LYS A O 1
ATOM 1509 N N . PHE A 1 191 ? 12.434 10.471 -8.892 1.00 93.69 191 PHE A N 1
ATOM 1510 C CA . PHE A 1 191 ? 11.212 11.258 -8.664 1.00 93.69 191 PHE A CA 1
ATOM 1511 C C . PHE A 1 191 ? 11.189 11.829 -7.249 1.00 93.69 191 PHE A C 1
ATOM 1513 O O . PHE A 1 191 ? 10.683 12.926 -7.039 1.00 93.69 191 PHE A O 1
ATOM 1520 N N . PHE A 1 192 ? 11.799 11.113 -6.302 1.00 91.69 192 PHE A N 1
ATOM 1521 C CA . PHE A 1 192 ? 11.995 11.581 -4.937 1.00 91.69 192 PHE A CA 1
ATOM 1522 C C . PHE A 1 192 ? 13.463 11.484 -4.512 1.00 91.69 192 PHE A C 1
ATOM 1524 O O . PHE A 1 192 ? 14.173 10.589 -4.978 1.00 91.69 192 PHE A O 1
ATOM 1531 N N . PRO A 1 193 ? 13.926 12.349 -3.587 1.00 90.56 193 PRO A N 1
ATOM 1532 C CA . PRO A 1 193 ? 15.320 12.359 -3.131 1.00 90.56 193 PRO A CA 1
ATOM 1533 C C . PRO A 1 193 ? 15.811 11.023 -2.561 1.00 90.56 193 PRO A C 1
ATOM 1535 O O . PRO A 1 193 ? 16.993 10.706 -2.659 1.00 90.56 193 PRO A O 1
ATOM 1538 N N . HIS A 1 194 ? 14.893 10.236 -1.998 1.00 90.81 194 HIS A N 1
ATOM 1539 C CA . HIS A 1 194 ? 15.162 8.943 -1.372 1.00 90.81 194 HIS A CA 1
ATOM 1540 C C . HIS A 1 194 ? 15.240 7.765 -2.345 1.00 90.81 194 HIS A C 1
ATOM 1542 O O . HIS A 1 194 ? 15.483 6.637 -1.924 1.00 90.81 194 HIS A O 1
ATOM 1548 N N . SER A 1 195 ? 15.031 8.014 -3.638 1.00 95.06 195 SER A N 1
ATOM 1549 C CA . SER A 1 195 ? 15.383 7.057 -4.680 1.00 95.06 195 SER A CA 1
ATOM 1550 C C . SER A 1 195 ? 16.885 6.778 -4.627 1.00 95.06 195 SER A C 1
ATOM 1552 O O . SER A 1 195 ? 17.702 7.704 -4.557 1.00 95.06 195 SER A O 1
ATOM 1554 N N . SER A 1 196 ? 17.264 5.510 -4.668 1.00 93.75 196 SER A N 1
ATOM 1555 C CA . SER A 1 196 ? 18.649 5.066 -4.523 1.00 93.75 196 SER A CA 1
ATOM 1556 C C . SER A 1 196 ? 19.417 5.279 -5.831 1.00 93.75 196 SER A C 1
ATOM 1558 O O . SER A 1 196 ? 20.406 6.017 -5.862 1.00 93.75 196 SER A O 1
ATOM 1560 N N . PHE A 1 197 ? 18.899 4.725 -6.926 1.00 96.00 197 PHE A N 1
ATOM 1561 C CA . PHE A 1 197 ? 19.507 4.691 -8.260 1.00 96.00 197 PHE A CA 1
ATOM 1562 C C . PHE A 1 197 ? 18.567 5.200 -9.369 1.00 96.00 197 PHE A C 1
ATOM 1564 O O . PHE A 1 197 ? 18.870 5.075 -10.554 1.00 96.00 197 PHE A O 1
ATOM 1571 N N . GLY A 1 198 ? 17.433 5.815 -9.019 1.00 96.44 198 GLY A N 1
ATOM 1572 C CA . GLY A 1 198 ? 16.553 6.460 -9.998 1.00 96.44 198 GLY A CA 1
ATOM 1573 C C . GLY A 1 198 ? 15.780 5.474 -10.868 1.00 96.44 198 GLY A C 1
ATOM 1574 O O . GLY A 1 198 ? 15.438 5.818 -11.997 1.00 96.44 198 GLY A O 1
ATOM 1575 N N . GLY A 1 199 ? 15.545 4.250 -10.385 1.00 96.62 199 GLY A N 1
ATOM 1576 C CA . GLY A 1 199 ? 14.771 3.236 -11.107 1.00 96.62 199 GLY A CA 1
ATOM 1577 C C . GLY A 1 199 ? 15.368 2.813 -12.455 1.00 96.62 199 GLY A C 1
ATOM 1578 O O . GLY A 1 199 ? 14.615 2.452 -13.359 1.00 96.62 199 GLY A O 1
ATOM 1579 N N . LEU A 1 200 ? 16.693 2.912 -12.621 1.00 98.00 200 LEU A N 1
ATOM 1580 C CA . LEU A 1 200 ? 17.440 2.303 -13.727 1.00 98.00 200 LEU A CA 1
ATOM 1581 C C . LEU A 1 200 ? 18.120 1.027 -13.236 1.00 98.00 200 LEU A C 1
ATOM 1583 O O . LEU A 1 200 ? 19.166 1.083 -12.594 1.00 98.00 200 LEU A O 1
ATOM 1587 N N . PHE A 1 201 ? 17.510 -0.119 -13.511 1.00 98.19 201 PHE A N 1
ATOM 1588 C CA . PHE A 1 201 ? 18.019 -1.406 -13.048 1.00 98.19 201 PHE A CA 1
ATOM 1589 C C . PHE A 1 201 ? 19.238 -1.839 -13.881 1.00 98.19 201 PHE A C 1
ATOM 1591 O O . PHE A 1 201 ? 19.151 -1.795 -15.112 1.00 98.19 201 PHE A O 1
ATOM 1598 N N . PRO A 1 202 ? 20.356 -2.252 -13.252 1.00 98.06 202 PRO A N 1
ATOM 1599 C CA . PRO A 1 202 ? 21.541 -2.737 -13.961 1.00 98.06 202 PRO A CA 1
ATOM 1600 C C . PRO A 1 202 ? 21.339 -4.164 -14.489 1.00 98.06 202 PRO A C 1
ATOM 1602 O O . PRO A 1 202 ? 20.440 -4.876 -14.039 1.00 98.06 202 PRO A O 1
ATOM 1605 N N . GLU A 1 203 ? 22.206 -4.609 -15.403 1.00 98.00 203 GLU A N 1
ATOM 1606 C CA . GLU A 1 203 ? 22.249 -6.009 -15.870 1.00 98.00 203 GLU A CA 1
ATOM 1607 C C . GLU A 1 203 ? 22.703 -6.981 -14.764 1.00 98.00 203 GLU A C 1
ATOM 1609 O O . GLU A 1 203 ? 22.242 -8.120 -14.712 1.00 98.00 203 GLU A O 1
ATOM 1614 N N . GLU A 1 204 ? 23.520 -6.513 -13.815 1.00 97.56 204 GLU A N 1
ATOM 1615 C CA . GLU A 1 204 ? 23.936 -7.270 -12.631 1.00 97.56 204 GLU A CA 1
ATOM 1616 C C . GLU A 1 204 ? 23.239 -6.726 -11.377 1.00 97.56 204 GLU A C 1
ATOM 1618 O O . GLU A 1 204 ? 23.677 -5.766 -10.744 1.00 97.56 204 GLU A O 1
ATOM 1623 N N . LEU A 1 205 ? 22.119 -7.343 -10.988 1.00 97.50 205 LEU A N 1
ATOM 1624 C CA . LEU A 1 205 ? 21.265 -6.834 -9.908 1.00 97.50 205 LEU A CA 1
ATOM 1625 C C . LEU A 1 205 ? 21.969 -6.780 -8.541 1.00 97.50 205 LEU A C 1
ATOM 1627 O O . LEU A 1 205 ? 21.609 -5.963 -7.693 1.00 97.50 205 LEU A O 1
ATOM 1631 N N . SER A 1 206 ? 22.996 -7.610 -8.332 1.00 97.38 206 SER A N 1
ATOM 1632 C CA . SER A 1 206 ? 23.829 -7.600 -7.122 1.00 97.38 206 SER A CA 1
ATOM 1633 C C . SER A 1 206 ? 24.605 -6.300 -6.911 1.00 97.38 206 SER A C 1
ATOM 1635 O O . SER A 1 206 ? 25.053 -6.053 -5.797 1.00 97.38 206 SER A O 1
ATOM 1637 N N . GLU A 1 207 ? 24.763 -5.462 -7.939 1.00 96.75 207 GLU A N 1
ATOM 1638 C CA . GLU A 1 207 ? 25.416 -4.152 -7.806 1.00 96.75 207 GLU A CA 1
ATOM 1639 C C . GLU A 1 207 ? 24.593 -3.166 -6.970 1.00 96.75 207 GLU A C 1
ATOM 1641 O O . GLU A 1 207 ? 25.147 -2.260 -6.349 1.00 96.75 207 GLU A O 1
ATOM 1646 N N . VAL A 1 208 ? 23.268 -3.343 -6.943 1.00 96.38 208 VAL A N 1
ATOM 1647 C CA . VAL A 1 208 ? 22.340 -2.449 -6.235 1.00 96.38 208 VAL A CA 1
ATOM 1648 C C . VAL A 1 208 ? 21.526 -3.155 -5.155 1.00 96.38 208 VAL A C 1
ATOM 1650 O O . VAL A 1 208 ? 20.934 -2.478 -4.320 1.00 96.38 208 VAL A O 1
ATOM 1653 N N . PHE A 1 209 ? 21.460 -4.491 -5.148 1.00 96.19 209 PHE A N 1
ATOM 1654 C CA . PHE A 1 209 ? 20.636 -5.245 -4.204 1.00 96.19 209 PHE A CA 1
ATOM 1655 C C . PHE A 1 209 ? 21.363 -5.584 -2.884 1.00 96.19 209 PHE A C 1
ATOM 1657 O O . PHE A 1 209 ? 22.479 -6.100 -2.916 1.00 96.19 209 PHE A O 1
ATOM 1664 N N . PRO A 1 210 ? 20.695 -5.445 -1.720 1.00 94.38 210 PRO A N 1
ATOM 1665 C CA . PRO A 1 210 ? 19.429 -4.743 -1.527 1.00 94.38 210 PRO A CA 1
ATOM 1666 C C . PRO A 1 210 ? 19.667 -3.231 -1.514 1.00 94.38 210 PRO A C 1
ATOM 1668 O O . PRO A 1 210 ? 20.548 -2.741 -0.805 1.00 94.38 210 PRO A O 1
ATOM 1671 N N . TRP A 1 211 ? 18.849 -2.475 -2.244 1.00 95.00 211 TRP A N 1
ATOM 1672 C CA . TRP A 1 211 ? 18.927 -1.018 -2.175 1.00 95.00 211 TRP A CA 1
ATOM 1673 C C . TRP A 1 211 ? 18.276 -0.518 -0.873 1.00 95.00 211 TRP A C 1
ATOM 1675 O O . TRP A 1 211 ? 17.422 -1.213 -0.309 1.00 95.00 211 TRP A O 1
ATOM 1685 N N . PRO A 1 212 ? 18.659 0.671 -0.365 1.00 91.69 212 PRO A N 1
ATOM 1686 C CA . PRO A 1 212 ? 18.225 1.181 0.940 1.00 91.69 212 PRO A CA 1
ATOM 1687 C C . PRO A 1 212 ? 16.719 1.085 1.219 1.00 91.69 212 PRO A C 1
ATOM 1689 O O . PRO A 1 212 ? 16.316 0.723 2.325 1.00 91.69 212 PRO A O 1
ATOM 1692 N N . SER A 1 213 ? 15.904 1.365 0.204 1.00 91.94 213 SER A N 1
ATOM 1693 C CA . SER A 1 213 ? 14.443 1.369 0.288 1.00 91.94 213 SER A CA 1
ATOM 1694 C C . SER A 1 213 ? 13.798 -0.019 0.208 1.00 91.94 213 SER A C 1
ATOM 1696 O O . SER A 1 213 ? 12.594 -0.090 0.372 1.00 91.94 213 SER A O 1
ATOM 1698 N N . PHE A 1 214 ? 14.536 -1.108 -0.049 1.00 94.56 214 PHE A N 1
ATOM 1699 C CA . PHE A 1 214 ? 13.953 -2.439 -0.302 1.00 94.56 214 PHE A CA 1
ATOM 1700 C C . PHE A 1 214 ? 13.485 -3.174 0.966 1.00 94.56 214 PHE A C 1
ATOM 1702 O O . PHE A 1 214 ? 12.441 -3.816 0.966 1.00 94.56 214 PHE A O 1
ATOM 1709 N N . PHE A 1 215 ? 14.263 -3.114 2.053 1.00 89.94 215 PHE A N 1
ATOM 1710 C CA . PHE A 1 215 ? 13.922 -3.759 3.335 1.00 89.94 215 PHE A CA 1
ATOM 1711 C C . PHE A 1 215 ? 13.727 -2.749 4.464 1.00 89.94 215 PHE A C 1
ATOM 1713 O O . PHE A 1 215 ? 12.799 -2.867 5.262 1.00 89.94 215 PHE A O 1
ATOM 1720 N N . LEU A 1 216 ? 14.646 -1.790 4.565 1.00 88.25 216 LEU A N 1
ATOM 1721 C CA . LEU A 1 216 ? 14.619 -0.717 5.551 1.00 88.25 216 LEU A CA 1
ATOM 1722 C C . LEU A 1 216 ? 14.131 0.560 4.861 1.00 88.25 216 LEU A C 1
ATOM 1724 O O . LEU A 1 216 ? 13.335 0.484 3.927 1.00 88.25 216 LEU A O 1
ATOM 1728 N N . GLY A 1 217 ? 14.561 1.725 5.348 1.00 90.75 217 GLY A N 1
ATOM 1729 C CA . GLY A 1 217 ? 14.204 3.002 4.745 1.00 90.75 217 GLY A CA 1
ATOM 1730 C C . GLY A 1 217 ? 12.693 3.132 4.575 1.00 90.75 217 GLY A C 1
ATOM 1731 O O . GLY A 1 217 ? 11.934 2.857 5.506 1.00 90.75 217 GLY A O 1
ATOM 1732 N N . THR A 1 218 ? 12.266 3.490 3.364 1.00 93.81 218 THR A N 1
ATOM 1733 C CA . THR A 1 218 ? 10.851 3.694 3.039 1.00 93.81 218 THR A CA 1
ATOM 1734 C C . THR A 1 218 ? 10.002 2.427 3.136 1.00 93.81 218 THR A C 1
ATOM 1736 O O . THR A 1 218 ? 8.879 2.537 3.622 1.00 93.81 218 THR A O 1
ATOM 1739 N N . GLN A 1 219 ? 10.522 1.229 2.818 1.00 95.56 219 GLN A N 1
ATOM 1740 C CA . GLN A 1 219 ? 9.745 -0.011 2.978 1.00 95.56 219 GLN A CA 1
ATOM 1741 C C . GLN A 1 219 ? 9.314 -0.214 4.424 1.00 95.56 219 GLN A C 1
ATOM 1743 O O . GLN A 1 219 ? 8.136 -0.447 4.691 1.00 95.56 219 GLN A O 1
ATOM 1748 N N . ARG A 1 220 ? 10.271 -0.128 5.356 1.00 95.31 220 ARG A N 1
ATOM 1749 C CA . ARG A 1 220 ? 9.993 -0.234 6.791 1.00 95.31 220 ARG A CA 1
ATOM 1750 C C . ARG A 1 220 ? 9.062 0.887 7.221 1.00 95.31 220 ARG A C 1
ATOM 1752 O O . ARG A 1 220 ? 8.087 0.634 7.910 1.00 95.31 220 ARG A O 1
ATOM 1759 N N . ASP A 1 221 ? 9.389 2.115 6.853 1.00 95.38 221 ASP A N 1
ATOM 1760 C CA . ASP A 1 221 ? 8.695 3.305 7.325 1.00 95.38 221 ASP A CA 1
ATOM 1761 C C . ASP A 1 221 ? 7.216 3.320 6.929 1.00 95.38 221 ASP A C 1
ATOM 1763 O O . ASP A 1 221 ? 6.353 3.555 7.775 1.00 95.38 221 ASP A O 1
ATOM 1767 N N . TYR A 1 222 ? 6.907 3.029 5.666 1.00 95.12 222 TYR A N 1
ATOM 1768 C CA . TYR A 1 222 ? 5.529 3.027 5.185 1.00 95.12 222 TYR A CA 1
ATOM 1769 C C . TYR A 1 222 ? 4.764 1.773 5.592 1.00 95.12 222 TYR A C 1
ATOM 1771 O O . TYR A 1 222 ? 3.578 1.886 5.897 1.00 95.12 222 TYR A O 1
ATOM 1779 N N . LEU A 1 223 ? 5.432 0.620 5.706 1.00 96.44 223 LEU A N 1
ATOM 1780 C CA . LEU A 1 223 ? 4.810 -0.575 6.272 1.00 96.44 223 LEU A CA 1
ATOM 1781 C C . LEU A 1 223 ? 4.446 -0.362 7.746 1.00 96.44 223 LEU A C 1
ATOM 1783 O O . LEU A 1 223 ? 3.318 -0.625 8.135 1.00 96.44 223 LEU A O 1
ATOM 1787 N N . MET A 1 224 ? 5.361 0.181 8.555 1.00 97.00 224 MET A N 1
ATOM 1788 C CA . MET A 1 224 ? 5.094 0.481 9.967 1.00 97.00 224 MET A CA 1
ATOM 1789 C C . MET A 1 224 ? 3.995 1.528 10.129 1.00 97.00 224 MET A C 1
ATOM 1791 O O . MET A 1 224 ? 3.174 1.401 11.029 1.00 97.00 224 MET A O 1
ATOM 1795 N N . LYS A 1 225 ? 3.938 2.533 9.246 1.00 96.94 225 LYS A N 1
ATOM 1796 C CA . LYS A 1 225 ? 2.822 3.481 9.221 1.00 96.94 225 LYS A CA 1
ATOM 1797 C C . LYS A 1 225 ? 1.489 2.769 9.026 1.00 96.94 225 LYS A C 1
ATOM 1799 O O . LYS A 1 225 ? 0.579 2.966 9.823 1.00 96.94 225 LYS A O 1
ATOM 1804 N N . GLU A 1 226 ? 1.362 1.975 7.966 1.00 97.00 226 GLU A N 1
ATOM 1805 C CA . GLU A 1 226 ? 0.096 1.307 7.664 1.00 97.00 226 GLU A CA 1
ATOM 1806 C C . GLU A 1 226 ? -0.278 0.285 8.740 1.00 97.00 226 GLU A C 1
ATOM 1808 O O . GLU A 1 226 ? -1.424 0.289 9.172 1.00 97.00 226 GLU A O 1
ATOM 1813 N N . GLU A 1 227 ? 0.673 -0.507 9.241 1.00 98.12 227 GLU A N 1
ATOM 1814 C CA . GLU A 1 227 ? 0.431 -1.496 10.299 1.00 98.12 227 GLU A CA 1
ATOM 1815 C C . GLU A 1 227 ? -0.008 -0.855 11.618 1.00 98.12 227 GLU A C 1
ATOM 1817 O O . GLU A 1 227 ? -0.977 -1.307 12.222 1.00 98.12 227 GLU A O 1
ATOM 1822 N N . LEU A 1 228 ? 0.663 0.210 12.068 1.00 98.12 228 LEU A N 1
ATOM 1823 C CA . LEU A 1 228 ? 0.328 0.860 13.337 1.00 98.12 228 LEU A CA 1
ATOM 1824 C C . LEU A 1 228 ? -1.004 1.611 13.256 1.00 98.12 228 LEU A C 1
ATOM 1826 O O . LEU A 1 228 ? -1.829 1.506 14.162 1.00 98.12 228 LEU A O 1
ATOM 1830 N N . VAL A 1 229 ? -1.255 2.316 12.148 1.00 98.31 229 VAL A N 1
ATOM 1831 C CA . VAL A 1 229 ? -2.526 3.022 11.939 1.00 98.31 229 VAL A CA 1
ATOM 1832 C C . VAL A 1 229 ? -3.672 2.021 11.767 1.00 98.31 229 VAL A C 1
ATOM 1834 O O . VAL A 1 229 ? -4.721 2.192 12.380 1.00 98.31 229 VAL A O 1
ATOM 1837 N N . ALA A 1 230 ? -3.494 0.948 10.989 1.00 98.00 230 ALA A N 1
ATOM 1838 C CA . ALA A 1 230 ? -4.519 -0.084 10.815 1.00 98.00 230 ALA A CA 1
ATOM 1839 C C . ALA A 1 230 ? -4.778 -0.850 12.119 1.00 98.00 230 ALA A C 1
ATOM 1841 O O . ALA A 1 230 ? -5.935 -1.037 12.506 1.00 98.00 230 ALA A O 1
ATOM 1842 N N . GLY A 1 231 ? -3.713 -1.218 12.834 1.00 97.75 231 GLY A N 1
ATOM 1843 C CA . GLY A 1 231 ? -3.771 -1.900 14.122 1.00 97.75 231 GLY A CA 1
ATOM 1844 C C . GLY A 1 231 ? -4.539 -1.106 15.177 1.00 97.75 231 GLY A C 1
ATOM 1845 O O . GLY A 1 231 ? -5.396 -1.681 15.847 1.00 97.75 231 GLY A O 1
ATOM 1846 N N . ALA A 1 232 ? -4.337 0.216 15.251 1.00 97.81 232 ALA A N 1
ATOM 1847 C CA . ALA A 1 232 ? -5.075 1.096 16.164 1.00 97.81 232 ALA A CA 1
ATOM 1848 C C . ALA A 1 232 ? -6.602 1.074 15.933 1.00 97.81 232 ALA A C 1
ATOM 1850 O O . ALA A 1 232 ? -7.373 1.309 16.861 1.00 97.81 232 ALA A O 1
ATOM 1851 N N . HIS A 1 233 ? -7.055 0.738 14.719 1.00 97.75 233 HIS A N 1
ATOM 1852 C CA . HIS A 1 233 ? -8.477 0.595 14.368 1.00 97.75 233 HIS A CA 1
ATOM 1853 C C . HIS A 1 233 ? -8.959 -0.862 14.299 1.00 97.75 233 HIS A C 1
ATOM 1855 O O . HIS A 1 233 ? -10.120 -1.116 13.967 1.00 97.75 233 HIS A O 1
ATOM 1861 N N . GLY A 1 234 ? -8.095 -1.841 14.587 1.00 97.00 234 GLY A N 1
ATOM 1862 C CA . GLY A 1 234 ? -8.412 -3.262 14.426 1.00 97.00 234 GLY A CA 1
ATOM 1863 C C . GLY A 1 234 ? -8.705 -3.646 12.971 1.00 97.00 234 GLY A C 1
ATOM 1864 O O . GLY A 1 234 ? -9.653 -4.395 12.709 1.00 97.00 234 GLY A O 1
ATOM 1865 N N . ILE A 1 235 ? -7.935 -3.084 12.036 1.00 98.12 235 ILE A N 1
ATOM 1866 C CA . ILE A 1 235 ? -7.964 -3.372 10.599 1.00 98.12 235 ILE A CA 1
ATOM 1867 C C . ILE A 1 235 ? -6.720 -4.182 10.226 1.00 98.12 235 ILE A C 1
ATOM 1869 O O . ILE A 1 235 ? -5.612 -3.881 10.658 1.00 98.12 235 ILE A O 1
ATOM 1873 N N . GLU A 1 236 ? -6.900 -5.211 9.403 1.00 98.06 236 GLU A N 1
ATOM 1874 C CA . GLU A 1 236 ? -5.815 -6.058 8.915 1.00 98.06 236 GLU A CA 1
ATOM 1875 C C . GLU A 1 236 ? -5.261 -5.510 7.591 1.00 98.06 236 GLU A C 1
ATOM 1877 O O . GLU A 1 236 ? -5.951 -5.532 6.566 1.00 98.06 236 GLU A O 1
ATOM 1882 N N . GLY A 1 237 ? -4.006 -5.052 7.600 1.00 97.81 237 GLY A N 1
ATOM 1883 C CA . GLY A 1 237 ? -3.261 -4.690 6.395 1.00 97.81 237 GLY A CA 1
ATOM 1884 C C . GLY A 1 237 ? -2.762 -5.920 5.631 1.00 97.81 237 GLY A C 1
ATOM 1885 O O . GLY A 1 237 ? -2.251 -6.880 6.207 1.00 97.81 237 GLY A O 1
ATOM 1886 N N . ARG A 1 238 ? -2.903 -5.920 4.303 1.00 98.38 238 ARG A N 1
ATOM 1887 C CA . ARG A 1 238 ? -2.434 -6.998 3.421 1.00 98.38 238 ARG A CA 1
ATOM 1888 C C . ARG A 1 238 ? -1.733 -6.413 2.196 1.00 98.38 238 ARG A C 1
ATOM 1890 O O . ARG A 1 238 ? -2.309 -5.605 1.473 1.00 98.38 238 ARG A O 1
ATOM 1897 N N . TYR A 1 239 ? -0.517 -6.896 1.921 1.00 98.38 239 TYR A N 1
ATOM 1898 C CA . TYR A 1 239 ? 0.417 -6.292 0.954 1.00 98.38 239 TYR A CA 1
ATOM 1899 C C . TYR A 1 239 ? 0.761 -7.261 -0.191 1.00 98.38 239 TYR A C 1
ATOM 1901 O O . TYR A 1 239 ? 1.670 -8.087 -0.036 1.00 98.38 239 TYR A O 1
ATOM 1909 N N . PRO A 1 240 ? 0.021 -7.266 -1.319 1.00 98.56 240 PRO A N 1
ATOM 1910 C CA . PRO A 1 240 ? 0.276 -8.178 -2.438 1.00 98.56 240 PRO A CA 1
ATOM 1911 C C . PRO A 1 240 ? 1.668 -8.019 -3.054 1.00 98.56 240 PRO A C 1
ATOM 1913 O O . PRO A 1 240 ? 2.287 -9.016 -3.412 1.00 98.56 240 PRO A O 1
ATOM 1916 N N . PHE A 1 241 ? 2.190 -6.792 -3.112 1.00 98.56 241 PHE A N 1
ATOM 1917 C CA . PHE A 1 241 ? 3.514 -6.498 -3.672 1.00 98.56 241 PHE A CA 1
ATOM 1918 C C . PHE A 1 241 ? 4.680 -7.032 -2.837 1.00 98.56 241 PHE A C 1
ATOM 1920 O O . PHE A 1 241 ? 5.770 -7.214 -3.366 1.00 98.56 241 PHE A O 1
ATOM 1927 N N . LEU A 1 242 ? 4.438 -7.341 -1.561 1.00 98.06 242 LEU A N 1
ATOM 1928 C CA . LE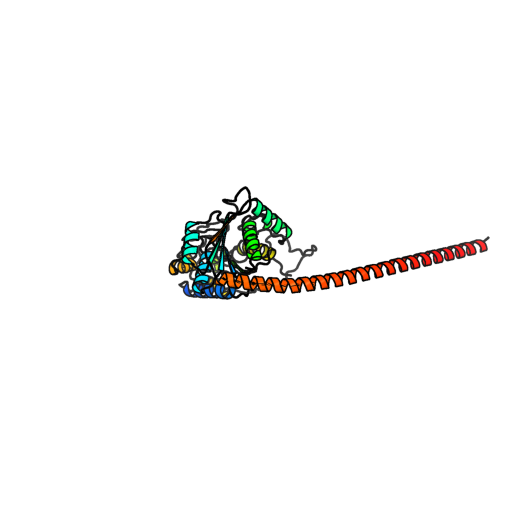U A 1 242 ? 5.420 -7.949 -0.660 1.00 98.06 242 LEU A CA 1
ATOM 1929 C C . LEU A 1 242 ? 5.300 -9.476 -0.595 1.00 98.06 242 LEU A C 1
ATOM 1931 O O . LEU A 1 242 ? 5.923 -10.123 0.249 1.00 98.06 242 LEU A O 1
ATOM 1935 N N . ASP A 1 243 ? 4.477 -10.088 -1.452 1.00 98.56 243 ASP A N 1
ATOM 1936 C CA . ASP A 1 243 ? 4.490 -11.538 -1.588 1.00 98.56 243 ASP A CA 1
ATOM 1937 C C . ASP A 1 243 ? 5.841 -12.013 -2.128 1.00 98.56 243 ASP A C 1
ATOM 1939 O O . ASP A 1 243 ? 6.337 -11.490 -3.125 1.00 98.56 243 ASP A O 1
ATOM 1943 N N . ARG A 1 244 ? 6.425 -13.034 -1.493 1.00 98.00 244 ARG A N 1
ATOM 1944 C CA . ARG A 1 244 ? 7.750 -13.543 -1.873 1.00 98.00 244 ARG A CA 1
ATOM 1945 C C . ARG A 1 244 ? 7.803 -13.955 -3.340 1.00 98.00 244 ARG A C 1
ATOM 1947 O O . ARG A 1 244 ? 8.811 -13.697 -3.985 1.00 98.00 244 ARG A O 1
ATOM 1954 N N . ALA A 1 245 ? 6.729 -14.549 -3.867 1.00 98.62 245 ALA A N 1
ATOM 1955 C CA . ALA A 1 245 ? 6.679 -14.938 -5.270 1.00 98.62 245 ALA A CA 1
ATOM 1956 C C . ALA A 1 245 ? 6.657 -13.711 -6.189 1.00 98.62 245 ALA A C 1
ATOM 1958 O O . ALA A 1 245 ? 7.369 -13.689 -7.181 1.00 98.62 245 ALA A O 1
ATOM 1959 N N . VAL A 1 246 ? 5.904 -12.666 -5.837 1.00 98.75 246 VAL A N 1
ATOM 1960 C CA . VAL A 1 246 ? 5.835 -11.420 -6.621 1.00 98.75 246 VAL A CA 1
ATOM 1961 C C . VAL A 1 246 ? 7.185 -10.720 -6.659 1.00 98.75 246 VAL A C 1
ATOM 1963 O O . VAL A 1 246 ? 7.659 -10.354 -7.732 1.00 98.75 246 VAL A O 1
ATOM 1966 N N . VAL A 1 247 ? 7.820 -10.576 -5.496 1.00 98.62 247 VAL A N 1
ATOM 1967 C CA . VAL A 1 247 ? 9.146 -9.963 -5.388 1.00 98.62 247 VAL A CA 1
ATOM 1968 C C . VAL A 1 247 ? 10.165 -10.777 -6.182 1.00 98.62 247 VAL A C 1
ATOM 1970 O O . VAL A 1 247 ? 10.880 -10.218 -7.006 1.00 98.62 247 VAL A O 1
ATOM 1973 N N . GLN A 1 248 ? 10.195 -12.099 -6.002 1.00 98.69 248 GLN A N 1
ATOM 1974 C CA . GLN A 1 248 ? 11.138 -12.962 -6.709 1.00 98.69 248 GLN A CA 1
ATOM 1975 C C . GLN A 1 248 ? 10.942 -12.918 -8.231 1.00 98.69 248 GLN A C 1
ATOM 1977 O O . GLN A 1 248 ? 11.916 -12.816 -8.976 1.00 98.69 248 GLN A O 1
ATOM 1982 N N . GLU A 1 249 ? 9.693 -12.952 -8.693 1.00 98.81 249 GLU A N 1
ATOM 1983 C CA . GLU A 1 249 ? 9.361 -12.850 -10.112 1.00 98.81 249 GLU A CA 1
ATOM 1984 C C . GLU A 1 249 ? 9.771 -11.505 -10.708 1.00 98.81 249 GLU A C 1
ATOM 1986 O O . GLU A 1 249 ? 10.222 -11.459 -11.849 1.00 98.81 249 GLU A O 1
ATOM 1991 N N . TYR A 1 250 ? 9.686 -10.420 -9.933 1.00 98.69 250 TYR A N 1
ATOM 1992 C CA . TYR A 1 250 ? 10.195 -9.126 -10.368 1.00 98.69 250 TYR A CA 1
ATOM 1993 C C . TYR A 1 250 ? 11.720 -9.128 -10.491 1.00 98.69 250 TYR A C 1
ATOM 1995 O O . TYR A 1 250 ? 12.257 -8.688 -11.507 1.00 98.69 250 TYR A O 1
ATOM 2003 N N . LEU A 1 251 ? 12.429 -9.642 -9.479 1.00 98.62 251 LEU A N 1
ATOM 2004 C CA . LEU A 1 251 ? 13.894 -9.693 -9.480 1.00 98.62 251 LEU A CA 1
ATOM 2005 C C . LEU A 1 251 ? 14.427 -10.505 -10.670 1.00 98.62 251 LEU A C 1
ATOM 2007 O O . LEU A 1 251 ? 15.428 -10.099 -11.253 1.00 98.62 251 LEU A O 1
ATOM 2011 N N . TRP A 1 252 ? 13.709 -11.547 -11.102 1.00 98.81 252 TRP A N 1
ATOM 2012 C CA . TRP A 1 252 ? 14.057 -12.362 -12.270 1.00 98.81 252 TRP A CA 1
ATOM 2013 C C . TRP A 1 252 ? 13.857 -11.697 -13.638 1.00 98.81 252 TRP A C 1
ATOM 2015 O O . TRP A 1 252 ? 14.397 -12.209 -14.625 1.00 98.81 252 TRP A O 1
ATOM 2025 N N . LEU A 1 253 ? 13.116 -10.588 -13.735 1.00 98.81 253 LEU A N 1
ATOM 2026 C CA . LEU A 1 253 ? 12.986 -9.855 -15.000 1.00 98.81 253 LEU A CA 1
ATOM 2027 C C . LEU A 1 253 ? 14.344 -9.280 -15.425 1.00 98.81 253 LEU A C 1
ATOM 2029 O O . LEU A 1 253 ? 15.103 -8.782 -14.590 1.00 98.81 253 LEU A O 1
ATOM 2033 N N . SER A 1 254 ? 14.642 -9.318 -16.723 1.00 98.62 254 SER A N 1
ATOM 2034 C CA . SER A 1 254 ? 15.829 -8.673 -17.285 1.00 98.62 254 SER A CA 1
ATOM 2035 C C . SER A 1 254 ? 15.795 -7.162 -17.060 1.00 98.62 254 SER A C 1
ATOM 2037 O O . SER A 1 254 ? 14.722 -6.550 -16.980 1.00 98.62 254 SER A O 1
ATOM 2039 N N . ALA A 1 255 ? 16.973 -6.536 -17.018 1.00 98.31 255 ALA A N 1
ATOM 2040 C CA . ALA A 1 255 ? 17.079 -5.082 -16.951 1.00 98.31 255 ALA A CA 1
ATOM 2041 C C . ALA A 1 255 ? 16.311 -4.418 -18.105 1.00 98.31 255 ALA A C 1
ATOM 2043 O O . ALA A 1 255 ? 15.576 -3.456 -17.891 1.00 98.31 255 ALA A O 1
ATOM 2044 N N . SER A 1 256 ? 16.388 -4.990 -19.312 1.00 98.38 256 SER A N 1
ATOM 2045 C CA . SER A 1 256 ? 15.639 -4.516 -20.482 1.00 98.38 256 SER A CA 1
ATOM 2046 C C . SER A 1 256 ? 14.121 -4.475 -20.266 1.00 98.38 256 SER A C 1
ATOM 2048 O O . SER A 1 256 ? 13.482 -3.501 -20.661 1.00 98.38 256 SER A O 1
ATOM 2050 N N . VAL A 1 257 ? 13.533 -5.474 -19.596 1.00 98.44 257 VAL A N 1
ATOM 2051 C CA . VAL A 1 257 ? 12.097 -5.480 -19.271 1.00 98.44 257 VAL A CA 1
ATOM 2052 C C . VAL A 1 257 ? 11.786 -4.426 -18.215 1.00 98.44 257 VAL A C 1
ATOM 2054 O O . VAL A 1 257 ? 10.907 -3.591 -18.436 1.00 98.44 257 VAL A O 1
ATOM 2057 N N . LYS A 1 258 ? 12.527 -4.419 -17.097 1.00 98.38 258 LYS A N 1
ATOM 2058 C CA . LYS A 1 258 ? 12.324 -3.481 -15.975 1.00 98.38 258 LYS A CA 1
ATOM 2059 C C . LYS A 1 258 ? 12.416 -2.018 -16.418 1.00 98.38 258 LYS A C 1
ATOM 2061 O O . LYS A 1 258 ? 11.620 -1.187 -15.988 1.00 98.38 258 LYS A O 1
ATOM 2066 N N . ASN A 1 259 ? 13.358 -1.725 -17.311 1.00 98.06 259 ASN A N 1
ATOM 2067 C CA . ASN A 1 259 ? 13.655 -0.374 -17.780 1.00 98.06 259 ASN A CA 1
ATOM 2068 C C . ASN A 1 259 ? 12.821 0.055 -18.998 1.00 98.06 259 ASN A C 1
ATOM 2070 O O . ASN A 1 259 ? 12.902 1.216 -19.388 1.00 98.06 259 ASN A O 1
ATOM 2074 N N . SER A 1 260 ? 12.022 -0.837 -19.598 1.00 97.31 260 SER A N 1
ATOM 2075 C CA . SER A 1 260 ? 11.276 -0.538 -20.834 1.00 97.31 260 SER A CA 1
ATOM 2076 C C . SER A 1 260 ? 10.259 0.597 -20.683 1.00 97.31 260 SER A C 1
ATOM 2078 O O . SER A 1 260 ? 10.021 1.344 -21.631 1.00 97.31 260 SER A O 1
ATOM 2080 N N . ARG A 1 261 ? 9.653 0.725 -19.498 1.00 95.81 261 ARG A N 1
ATOM 2081 C CA . ARG A 1 261 ? 8.724 1.796 -19.122 1.00 95.81 261 ARG A CA 1
ATOM 2082 C C . ARG A 1 261 ? 8.552 1.842 -17.604 1.00 95.81 261 ARG A C 1
ATOM 2084 O O . ARG A 1 261 ? 8.868 0.880 -16.903 1.00 95.81 261 ARG A O 1
ATOM 2091 N N . TYR A 1 262 ? 8.029 2.949 -17.082 1.00 97.06 262 TYR A N 1
ATOM 2092 C CA . TYR A 1 262 ? 7.817 3.103 -15.643 1.00 97.06 262 TYR A CA 1
ATOM 2093 C C . TYR A 1 262 ? 6.865 2.026 -15.103 1.00 97.06 262 TYR A C 1
ATOM 2095 O O . TYR A 1 262 ? 5.732 1.903 -15.581 1.00 97.06 262 TYR A O 1
ATOM 2103 N N . LYS A 1 263 ? 7.347 1.255 -14.115 1.00 97.25 263 LYS A N 1
ATOM 2104 C CA . LYS A 1 263 ? 6.670 0.084 -13.532 1.00 97.25 263 LYS A CA 1
ATOM 2105 C C . LYS A 1 263 ? 6.184 -0.902 -14.603 1.00 97.25 263 LYS A C 1
ATOM 2107 O O . LYS A 1 263 ? 5.021 -1.299 -14.588 1.00 97.25 263 LYS A O 1
ATOM 2112 N N . ALA A 1 264 ? 7.072 -1.288 -15.527 1.00 97.31 264 ALA A N 1
ATOM 2113 C CA . ALA A 1 264 ? 6.735 -2.028 -16.748 1.00 97.31 264 ALA A CA 1
ATOM 2114 C C . ALA A 1 264 ? 5.718 -3.171 -16.583 1.00 97.31 264 ALA A C 1
ATOM 2116 O O . ALA A 1 264 ? 4.693 -3.116 -17.261 1.00 97.31 264 ALA A O 1
ATOM 2117 N N . PRO A 1 265 ? 5.871 -4.121 -15.641 1.00 98.00 265 PRO A N 1
ATOM 2118 C CA . PRO A 1 265 ? 4.881 -5.184 -15.490 1.00 98.00 265 PRO A CA 1
ATOM 2119 C C . PRO A 1 265 ? 3.483 -4.665 -15.140 1.00 98.00 265 PRO A C 1
ATOM 2121 O O . PRO A 1 265 ? 2.484 -5.157 -15.657 1.00 98.00 265 PRO A O 1
ATOM 2124 N N . LEU A 1 266 ? 3.389 -3.641 -14.287 1.00 98.25 266 LEU A N 1
ATOM 2125 C CA . LEU A 1 266 ? 2.104 -3.037 -13.936 1.00 98.25 266 LEU A CA 1
ATOM 2126 C C . LEU A 1 266 ? 1.544 -2.224 -15.092 1.00 98.25 266 LEU A C 1
ATOM 2128 O O . LEU A 1 266 ? 0.344 -2.268 -15.328 1.00 98.25 266 LEU A O 1
ATOM 2132 N N . HIS A 1 267 ? 2.391 -1.531 -15.845 1.00 97.56 267 HIS A N 1
ATOM 2133 C CA . HIS A 1 267 ? 1.946 -0.858 -17.055 1.00 97.56 267 HIS A CA 1
ATOM 2134 C C . HIS A 1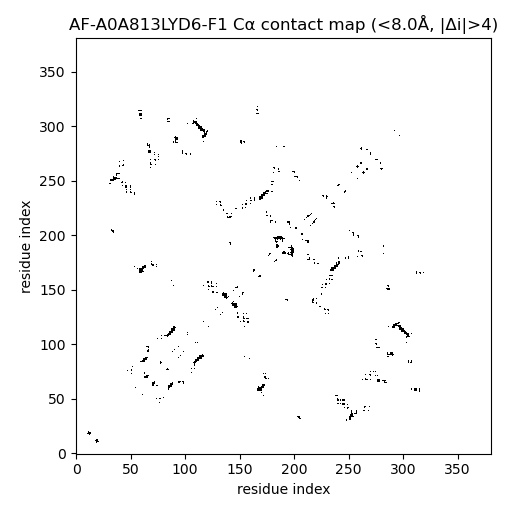 267 ? 1.313 -1.849 -18.042 1.00 97.56 267 HIS A C 1
ATOM 2136 O O . HIS A 1 267 ? 0.187 -1.620 -18.474 1.00 97.56 267 HIS A O 1
ATOM 2142 N N . ASP A 1 268 ? 1.983 -2.972 -18.325 1.00 96.19 268 ASP A N 1
ATOM 2143 C CA . ASP A 1 268 ? 1.475 -4.016 -19.223 1.00 96.19 268 ASP A CA 1
ATOM 2144 C C . ASP A 1 268 ? 0.127 -4.575 -18.724 1.00 96.19 268 ASP A C 1
ATOM 2146 O O . ASP A 1 268 ? -0.789 -4.826 -19.510 1.00 96.19 268 ASP A O 1
ATOM 2150 N N . LEU A 1 269 ? -0.023 -4.744 -17.402 1.00 98.12 269 LEU A N 1
ATOM 2151 C CA . LEU A 1 269 ? -1.273 -5.190 -16.782 1.00 98.12 269 LEU A CA 1
ATOM 2152 C C . LEU A 1 269 ? -2.424 -4.211 -17.018 1.00 98.12 269 LEU A C 1
ATOM 2154 O O . LEU A 1 269 ? -3.524 -4.643 -17.369 1.00 98.12 269 LEU A O 1
ATOM 2158 N N . LEU A 1 270 ? -2.188 -2.924 -16.757 1.00 98.12 270 LEU A N 1
ATOM 2159 C CA . LEU A 1 270 ? -3.215 -1.888 -16.829 1.00 98.12 270 LEU A CA 1
ATOM 2160 C C . LEU A 1 270 ? -3.599 -1.598 -18.283 1.00 98.12 270 LEU A C 1
ATOM 2162 O O . LEU A 1 270 ? -4.787 -1.582 -18.605 1.00 98.12 270 LEU A O 1
ATOM 2166 N N . GLU A 1 271 ? -2.608 -1.455 -19.166 1.00 97.06 271 GLU A N 1
ATOM 2167 C CA . GLU A 1 271 ? -2.799 -1.265 -20.607 1.00 97.06 271 GLU A CA 1
ATOM 2168 C C . GLU A 1 271 ? -3.547 -2.458 -21.218 1.00 97.06 271 GLU A C 1
ATOM 2170 O O . GLU A 1 271 ? -4.595 -2.284 -21.842 1.00 97.06 271 GLU A O 1
ATOM 2175 N N . GLY A 1 272 ? -3.097 -3.687 -20.942 1.00 97.06 272 GLY A N 1
ATOM 2176 C CA . GLY A 1 272 ? -3.745 -4.905 -21.434 1.00 97.06 272 GLY A CA 1
ATOM 2177 C C . GLY A 1 272 ? -5.161 -5.134 -20.887 1.00 97.06 272 GLY A C 1
ATOM 2178 O O . GLY A 1 272 ? -5.925 -5.905 -21.463 1.00 97.06 272 GLY A O 1
ATOM 2179 N N . ALA A 1 273 ? -5.535 -4.479 -19.784 1.00 97.56 273 ALA A N 1
ATOM 2180 C CA . ALA A 1 273 ? -6.889 -4.506 -19.232 1.00 97.56 273 ALA A CA 1
ATOM 2181 C C . ALA A 1 273 ? -7.783 -3.353 -19.734 1.00 97.56 273 ALA A C 1
ATOM 2183 O O . ALA A 1 273 ? -8.963 -3.308 -19.373 1.00 97.56 273 ALA A O 1
ATOM 2184 N N . GLY A 1 274 ? -7.240 -2.412 -20.517 1.00 97.38 274 GLY A N 1
ATOM 2185 C CA . GLY A 1 274 ? -7.928 -1.167 -20.872 1.00 97.38 274 GLY A CA 1
ATOM 2186 C C . GLY A 1 274 ? -8.292 -0.332 -19.641 1.00 97.38 274 GLY A C 1
ATOM 2187 O O . GLY A 1 274 ? -9.341 0.310 -19.612 1.00 97.38 274 GLY A O 1
ATOM 2188 N N . TYR A 1 275 ? -7.481 -0.413 -18.585 1.00 97.75 275 TYR A N 1
ATOM 2189 C CA . TYR A 1 275 ? -7.749 0.241 -17.312 1.00 97.75 275 TYR A CA 1
ATOM 2190 C C . TYR A 1 275 ? -7.277 1.707 -17.342 1.00 97.75 275 TYR A C 1
ATOM 2192 O O . TYR A 1 275 ? -6.189 1.964 -17.851 1.00 97.75 275 TYR A O 1
ATOM 2200 N N . PRO A 1 276 ? -8.023 2.685 -16.793 1.00 96.44 276 PRO A N 1
ATOM 2201 C CA . PRO A 1 276 ? -7.594 4.089 -16.775 1.00 96.44 276 PRO A CA 1
ATOM 2202 C C . PRO A 1 276 ? -6.487 4.366 -15.739 1.00 96.44 276 PRO A C 1
ATOM 2204 O O . PRO A 1 276 ? -6.673 4.122 -14.547 1.00 96.44 276 PRO A O 1
ATOM 2207 N N . PHE A 1 277 ? -5.350 4.942 -16.139 1.00 94.69 277 PHE A N 1
ATOM 2208 C CA . PHE A 1 277 ? -4.267 5.344 -15.224 1.00 94.69 277 PHE A CA 1
ATOM 2209 C C . PHE A 1 277 ? -3.393 6.464 -15.801 1.00 94.69 277 PHE A C 1
ATOM 2211 O O . PHE A 1 277 ? -3.416 6.703 -17.007 1.00 94.69 277 PHE A O 1
ATOM 2218 N N . LEU A 1 278 ? -2.615 7.130 -14.940 1.00 89.31 278 LEU A N 1
ATOM 2219 C CA . LEU A 1 278 ? -1.588 8.091 -15.356 1.00 89.31 278 LEU A CA 1
ATOM 2220 C C . LEU A 1 278 ? -0.303 7.354 -15.738 1.00 89.31 278 LEU A C 1
ATOM 2222 O O . LEU A 1 278 ? 0.441 6.889 -14.874 1.00 89.31 278 LEU A O 1
ATOM 2226 N N . ALA A 1 279 ? -0.049 7.215 -17.036 1.00 90.56 279 ALA A N 1
ATOM 2227 C CA . ALA A 1 279 ? 1.146 6.547 -17.533 1.00 90.56 279 ALA A CA 1
ATOM 2228 C C . ALA A 1 279 ? 2.407 7.394 -17.296 1.00 90.56 279 ALA A C 1
ATOM 2230 O O . ALA A 1 279 ? 2.445 8.573 -17.629 1.00 90.56 279 ALA A O 1
ATOM 2231 N N . GLY A 1 280 ? 3.463 6.777 -16.758 1.00 85.56 280 GLY A N 1
ATOM 2232 C CA . GLY A 1 280 ? 4.765 7.431 -16.560 1.00 85.56 280 GLY A CA 1
ATOM 2233 C C . GLY A 1 280 ? 4.849 8.375 -15.357 1.00 85.56 280 GLY A C 1
ATOM 2234 O O . GLY A 1 280 ? 5.925 8.908 -15.084 1.00 85.56 280 GLY A O 1
ATOM 2235 N N . GLU A 1 281 ? 3.756 8.551 -14.617 1.00 84.31 281 GLU A N 1
ATOM 2236 C CA . GLU A 1 281 ? 3.704 9.438 -13.460 1.00 84.31 281 GLU A CA 1
ATOM 2237 C C . GLU A 1 281 ? 3.652 8.667 -12.144 1.00 84.31 281 GLU A C 1
ATOM 2239 O O . GLU A 1 281 ? 3.027 7.609 -12.017 1.00 84.31 281 GLU A O 1
ATOM 2244 N N . LYS A 1 282 ? 4.302 9.238 -11.128 1.00 84.38 282 LYS A N 1
ATOM 2245 C CA . LYS A 1 282 ? 4.237 8.752 -9.757 1.00 84.38 282 LYS A CA 1
ATOM 2246 C C . LYS A 1 282 ? 3.288 9.630 -8.953 1.00 84.38 282 LYS A C 1
ATOM 2248 O O . LYS A 1 282 ? 3.631 10.746 -8.578 1.00 84.38 282 LYS A O 1
ATOM 2253 N N . VAL A 1 283 ? 2.127 9.067 -8.635 1.00 79.69 283 VAL A N 1
ATOM 2254 C CA . VAL A 1 283 ? 1.148 9.659 -7.717 1.00 79.69 283 VAL A CA 1
ATOM 2255 C C . VAL A 1 283 ? 1.265 8.992 -6.348 1.00 79.69 283 VAL A C 1
ATOM 2257 O O . VAL A 1 283 ? 1.420 7.770 -6.240 1.00 79.69 283 VAL A O 1
ATOM 2260 N N . GLY A 1 284 ? 1.270 9.805 -5.296 1.00 67.12 284 GLY A N 1
ATOM 2261 C CA . GLY A 1 284 ? 1.299 9.364 -3.904 1.00 67.12 284 GLY A CA 1
ATOM 2262 C C . GLY A 1 284 ? -0.006 9.700 -3.193 1.00 67.12 284 GLY A C 1
ATOM 2263 O O . GLY A 1 284 ? -0.711 10.620 -3.593 1.00 67.12 284 GLY A O 1
ATOM 2264 N N . PHE A 1 285 ? -0.304 8.966 -2.122 1.00 79.44 285 PHE A N 1
ATOM 2265 C CA . PHE A 1 285 ? -1.425 9.291 -1.247 1.00 79.44 285 PHE A CA 1
ATOM 2266 C C . PHE A 1 285 ? -1.110 10.545 -0.429 1.00 79.44 285 PHE A C 1
ATOM 2268 O O . PHE A 1 285 ? -0.043 10.639 0.184 1.00 79.44 285 PHE A O 1
ATOM 2275 N N . ASN A 1 286 ? -2.047 11.489 -0.398 1.00 77.44 286 ASN A N 1
ATOM 2276 C CA . ASN A 1 286 ? -1.892 12.753 0.303 1.00 77.44 286 ASN A CA 1
ATOM 2277 C C . ASN A 1 286 ? -3.214 13.156 0.961 1.00 77.44 286 ASN A C 1
ATOM 2279 O O . ASN A 1 286 ? -4.274 12.987 0.364 1.00 77.44 286 ASN A O 1
ATOM 2283 N N . ALA A 1 287 ? -3.155 13.720 2.162 1.00 78.88 287 ALA A N 1
ATOM 2284 C CA . ALA A 1 287 ? -4.330 14.118 2.936 1.00 78.88 287 ALA A CA 1
ATOM 2285 C C . ALA A 1 287 ? -4.226 15.541 3.513 1.00 78.88 287 ALA A C 1
ATOM 2287 O O . ALA A 1 287 ? -5.045 15.909 4.346 1.00 78.88 287 ALA A O 1
ATOM 2288 N N . ASP A 1 288 ? -3.238 16.324 3.070 1.00 81.75 288 ASP A N 1
ATOM 2289 C CA . ASP A 1 288 ? -2.973 17.685 3.568 1.00 81.75 288 ASP A CA 1
ATOM 2290 C C . ASP A 1 288 ? -3.332 18.784 2.551 1.00 81.75 288 ASP A C 1
ATOM 2292 O O . ASP A 1 288 ? -2.974 19.947 2.697 1.00 81.75 288 ASP A O 1
ATOM 2296 N N . TYR A 1 289 ? -4.014 18.415 1.464 1.00 76.94 289 TYR A N 1
ATOM 2297 C CA . TYR A 1 289 ? -4.416 19.328 0.395 1.00 76.94 289 TYR A CA 1
ATOM 2298 C C . TYR A 1 289 ? -5.926 19.278 0.210 1.00 76.94 289 TYR A C 1
ATOM 2300 O O . TYR A 1 289 ? -6.546 18.230 0.398 1.00 76.94 289 TYR A O 1
ATOM 2308 N N . ASN A 1 290 ? -6.517 20.414 -0.174 1.00 79.06 290 ASN A N 1
ATOM 2309 C CA . ASN A 1 290 ? -7.968 20.570 -0.319 1.00 79.06 290 ASN A CA 1
ATOM 2310 C C . ASN A 1 290 ? -8.747 20.106 0.932 1.00 79.06 290 ASN A C 1
ATOM 2312 O O . ASN A 1 290 ? -9.858 19.582 0.826 1.00 79.06 290 ASN A O 1
ATOM 2316 N N . VAL A 1 291 ? -8.142 20.287 2.112 1.00 83.31 291 VAL A N 1
ATOM 2317 C CA . VAL A 1 291 ? -8.756 20.005 3.412 1.00 83.31 291 VAL A CA 1
ATOM 2318 C C . VAL A 1 291 ? -9.728 21.131 3.733 1.00 83.31 291 VAL A C 1
ATOM 2320 O O . VAL A 1 291 ? -9.409 22.309 3.586 1.00 83.31 291 VAL A O 1
ATOM 2323 N N . ARG A 1 292 ? -10.938 20.775 4.155 1.00 90.50 292 ARG A N 1
ATOM 2324 C CA . ARG A 1 292 ? -11.947 21.759 4.553 1.00 90.50 292 ARG A CA 1
ATOM 2325 C C . ARG A 1 292 ? -11.598 22.349 5.911 1.00 90.50 292 ARG A C 1
ATOM 2327 O O . ARG A 1 292 ? -11.367 21.599 6.854 1.00 90.50 292 ARG A O 1
ATOM 2334 N N . GLU A 1 293 ? -11.616 23.672 6.017 1.00 88.06 293 GLU A N 1
ATOM 2335 C CA . GLU A 1 293 ? -11.266 24.373 7.259 1.00 88.06 293 GLU A CA 1
ATOM 2336 C C . GLU A 1 293 ? -12.273 24.109 8.388 1.00 88.06 293 GLU A C 1
ATOM 2338 O O . GLU A 1 293 ? -11.893 24.037 9.556 1.00 88.06 293 GLU A O 1
ATOM 2343 N N . ASP A 1 294 ? -13.550 23.916 8.049 1.00 83.56 294 ASP A N 1
ATOM 2344 C CA . ASP A 1 294 ? -14.632 23.757 9.013 1.00 83.56 294 ASP A CA 1
ATOM 2345 C C . ASP A 1 294 ? -15.584 22.583 8.711 1.00 83.56 294 ASP A C 1
ATOM 2347 O O . ASP A 1 294 ? -15.619 21.975 7.632 1.00 83.56 294 ASP A O 1
ATOM 2351 N N . GLY A 1 295 ? -16.374 22.248 9.733 1.00 88.81 295 GLY A N 1
ATOM 2352 C CA . GLY A 1 295 ? -17.372 21.185 9.691 1.00 88.81 295 GLY A CA 1
ATOM 2353 C C . GLY A 1 295 ? -16.794 19.767 9.639 1.00 88.81 295 GLY A C 1
ATOM 2354 O O . GLY A 1 295 ? -15.595 19.525 9.786 1.00 88.81 295 GLY A O 1
ATOM 2355 N N . SER A 1 296 ? -17.688 18.797 9.457 1.00 89.06 296 SER A N 1
ATOM 2356 C CA . SER A 1 296 ? -17.331 17.384 9.295 1.00 89.06 296 SER A CA 1
ATOM 2357 C C . SER A 1 296 ? -16.921 17.077 7.857 1.00 89.06 296 SER A C 1
ATOM 2359 O O . SER A 1 296 ? -17.423 17.704 6.916 1.00 89.06 296 SER A O 1
ATOM 2361 N N . SER A 1 297 ? -16.056 16.079 7.685 1.00 90.44 297 SER A N 1
ATOM 2362 C CA . SER A 1 297 ? -15.662 15.554 6.376 1.00 90.44 297 SER A CA 1
ATOM 2363 C C . SER A 1 297 ? -16.888 15.131 5.570 1.00 90.44 297 SER A C 1
ATOM 2365 O O . SER A 1 297 ? -17.872 14.624 6.113 1.00 90.44 297 SER A O 1
ATOM 2367 N N . VAL A 1 298 ? -16.832 15.335 4.255 1.00 90.69 298 VAL A N 1
ATOM 2368 C CA . VAL A 1 298 ? -17.903 14.911 3.342 1.00 90.69 298 VAL A CA 1
ATOM 2369 C C . VAL A 1 298 ? -17.479 13.637 2.642 1.00 90.69 298 VAL A C 1
ATOM 2371 O O . VAL A 1 298 ? -16.369 13.546 2.125 1.00 90.69 298 VAL A O 1
ATOM 2374 N N . LYS A 1 299 ? -18.390 12.666 2.598 1.00 92.06 299 LYS A N 1
ATOM 2375 C CA . LYS A 1 299 ? -18.214 11.409 1.878 1.00 92.06 299 LYS A CA 1
ATOM 2376 C C . LYS A 1 299 ? -19.249 11.310 0.767 1.00 92.06 299 LYS A C 1
ATOM 2378 O O . LYS A 1 299 ? -20.449 11.374 1.023 1.00 92.06 299 LYS A O 1
ATOM 2383 N N . LEU A 1 300 ? -18.771 11.125 -0.454 1.00 88.81 300 LEU A N 1
ATOM 2384 C CA . LEU A 1 300 ? -19.581 10.846 -1.629 1.00 88.81 300 LEU A CA 1
ATOM 2385 C C . LEU A 1 300 ? -19.435 9.363 -1.963 1.00 88.81 300 LEU A C 1
ATOM 2387 O O . LEU A 1 300 ? -18.359 8.914 -2.363 1.00 88.81 300 LEU A O 1
ATOM 2391 N N . SER A 1 301 ? -20.512 8.605 -1.779 1.00 89.31 301 SER A N 1
ATOM 2392 C CA . SER A 1 301 ? -20.542 7.173 -2.080 1.00 89.31 301 SER A CA 1
ATOM 2393 C C . SER A 1 301 ? -21.230 6.923 -3.424 1.00 89.31 301 SER A C 1
ATOM 2395 O O . SER A 1 301 ? -22.302 7.469 -3.688 1.00 89.31 301 SER A O 1
ATOM 2397 N N . ARG A 1 302 ? -20.631 6.091 -4.280 1.00 84.50 302 ARG A N 1
ATOM 2398 C CA . ARG A 1 302 ? -21.161 5.716 -5.598 1.00 84.50 302 ARG A CA 1
ATOM 2399 C C . ARG A 1 302 ? -20.991 4.221 -5.857 1.00 84.50 302 ARG A C 1
ATOM 2401 O O . ARG A 1 302 ? -19.975 3.629 -5.510 1.00 84.50 302 ARG A O 1
ATOM 2408 N N . GLY A 1 303 ? -21.962 3.641 -6.559 1.00 71.94 303 GLY A N 1
ATOM 2409 C CA . GLY A 1 303 ? -21.976 2.223 -6.914 1.00 71.94 303 GLY A CA 1
ATOM 2410 C C . GLY A 1 303 ? -22.794 1.392 -5.930 1.00 71.94 303 GLY A C 1
ATOM 2411 O O . GLY A 1 303 ? -23.074 1.818 -4.812 1.00 71.94 303 GLY A O 1
ATOM 2412 N N . ASN A 1 304 ? -23.209 0.210 -6.380 1.00 63.31 304 ASN A N 1
ATOM 2413 C CA . ASN A 1 304 ? -23.925 -0.753 -5.559 1.00 63.31 304 ASN A CA 1
ATOM 2414 C C . ASN A 1 304 ? -23.237 -2.114 -5.692 1.00 63.31 304 ASN A C 1
ATOM 2416 O O . ASN A 1 304 ? -23.471 -2.846 -6.652 1.00 63.31 304 ASN A O 1
ATOM 2420 N N . ALA A 1 305 ? -22.339 -2.417 -4.757 1.00 68.25 305 ALA A N 1
ATOM 2421 C CA . ALA A 1 305 ? -21.723 -3.731 -4.663 1.00 68.25 305 ALA A CA 1
ATOM 2422 C C . ALA A 1 305 ? -22.612 -4.634 -3.797 1.00 68.25 305 ALA A C 1
ATOM 2424 O O . ALA A 1 305 ? -22.330 -4.848 -2.621 1.00 68.25 305 ALA A O 1
ATOM 2425 N N . ASP A 1 306 ? -23.698 -5.164 -4.369 1.00 70.31 306 ASP A N 1
ATOM 2426 C CA . ASP A 1 306 ? -24.695 -5.969 -3.636 1.00 70.31 306 ASP A CA 1
ATOM 2427 C C . ASP A 1 306 ? -24.050 -7.121 -2.844 1.00 70.31 306 ASP A C 1
ATOM 2429 O O . ASP A 1 306 ? -24.370 -7.356 -1.677 1.00 70.31 306 ASP A O 1
ATOM 2433 N N . ALA A 1 307 ? -23.063 -7.798 -3.442 1.00 68.94 307 ALA A N 1
ATOM 2434 C CA . ALA A 1 307 ? -22.316 -8.865 -2.779 1.00 68.94 307 ALA A CA 1
ATOM 2435 C C . ALA A 1 307 ? -21.442 -8.355 -1.615 1.00 68.94 307 ALA A C 1
ATOM 2437 O O . ALA A 1 307 ? -21.300 -9.045 -0.604 1.00 68.94 307 ALA A O 1
ATOM 2438 N N . LEU A 1 308 ? -20.890 -7.138 -1.710 1.00 78.12 308 LEU A N 1
ATOM 2439 C CA . LEU A 1 308 ? -20.197 -6.493 -0.591 1.00 78.12 308 LEU A CA 1
ATOM 2440 C C . LEU A 1 308 ? -21.181 -6.206 0.544 1.00 78.12 308 LEU A C 1
ATOM 2442 O O . LEU A 1 308 ? -20.889 -6.531 1.691 1.00 78.12 308 LEU A O 1
ATOM 2446 N N . GLN A 1 309 ? -22.351 -5.647 0.232 1.00 76.50 309 GLN A N 1
ATOM 2447 C CA . GLN A 1 309 ? -23.371 -5.342 1.233 1.00 76.50 309 GLN A CA 1
ATOM 2448 C C . GLN A 1 309 ? -23.878 -6.603 1.935 1.00 76.50 309 GLN A C 1
ATOM 2450 O O . GLN A 1 309 ? -24.061 -6.589 3.151 1.00 76.50 309 GLN A O 1
ATOM 2455 N N . GLY A 1 310 ? -24.047 -7.707 1.201 1.00 71.56 310 GLY A N 1
ATOM 2456 C CA . GLY A 1 310 ? -24.366 -9.011 1.782 1.00 71.56 310 GLY A CA 1
ATOM 2457 C C . GLY A 1 310 ? -23.316 -9.462 2.800 1.00 71.56 310 GLY A C 1
ATOM 2458 O O . GLY A 1 310 ? -23.662 -9.815 3.926 1.00 71.56 310 GLY A O 1
ATOM 2459 N N . ARG A 1 311 ? -22.026 -9.366 2.449 1.00 74.81 311 ARG A N 1
ATOM 2460 C CA . ARG A 1 311 ? -20.920 -9.707 3.362 1.00 74.81 311 ARG A CA 1
ATOM 2461 C C . ARG A 1 311 ? -20.812 -8.752 4.551 1.00 74.81 311 ARG A C 1
ATOM 2463 O O . ARG A 1 311 ? -20.524 -9.204 5.651 1.00 74.81 311 ARG A O 1
ATOM 2470 N N . VAL A 1 312 ? -21.064 -7.459 4.353 1.00 77.69 312 VAL A N 1
ATOM 2471 C CA . VAL A 1 312 ? -21.111 -6.455 5.431 1.00 77.69 312 VAL A CA 1
ATOM 2472 C C . VAL A 1 312 ? -22.227 -6.781 6.424 1.00 77.69 312 VAL A C 1
ATOM 2474 O O . VAL A 1 312 ? -21.992 -6.765 7.627 1.00 77.69 312 VAL A O 1
ATOM 2477 N N . ARG A 1 313 ? -23.426 -7.134 5.942 1.00 79.56 313 ARG A N 1
ATOM 2478 C CA . ARG A 1 313 ? -24.547 -7.536 6.808 1.00 79.56 313 ARG A CA 1
ATOM 2479 C C . ARG A 1 313 ? -24.235 -8.813 7.587 1.00 79.56 313 ARG A C 1
ATOM 2481 O O . ARG A 1 313 ? -24.487 -8.844 8.786 1.00 79.56 313 ARG A O 1
ATOM 2488 N N . ALA A 1 314 ? -23.655 -9.820 6.932 1.00 74.12 314 ALA A N 1
ATOM 2489 C CA . ALA A 1 314 ? -23.229 -11.055 7.593 1.00 74.12 314 ALA A CA 1
ATOM 2490 C C . ALA A 1 314 ? -22.169 -10.780 8.676 1.00 74.12 314 ALA A C 1
ATOM 2492 O O . ALA A 1 314 ? -22.324 -11.207 9.815 1.00 74.12 314 ALA A O 1
ATOM 2493 N N . ALA A 1 315 ? -21.149 -9.974 8.366 1.00 72.56 315 ALA A N 1
ATOM 2494 C CA . ALA A 1 315 ? -20.117 -9.597 9.331 1.00 72.56 315 ALA A CA 1
ATOM 2495 C C . ALA A 1 315 ? -20.675 -8.781 10.512 1.00 72.56 315 ALA A C 1
ATOM 2497 O O . ALA A 1 315 ? -20.230 -8.954 11.643 1.00 72.56 315 ALA A O 1
ATOM 2498 N N . ALA A 1 316 ? -21.652 -7.900 10.275 1.00 69.31 316 ALA A N 1
ATOM 2499 C CA . ALA A 1 316 ? -22.317 -7.146 11.338 1.00 69.31 316 ALA A CA 1
ATOM 2500 C C . ALA A 1 316 ? -23.133 -8.056 12.272 1.00 69.31 316 ALA A C 1
ATOM 2502 O O . ALA A 1 316 ? -23.134 -7.841 13.484 1.00 69.31 316 ALA A O 1
ATOM 2503 N N . GLN A 1 317 ? -23.784 -9.090 11.728 1.00 66.38 317 GLN A N 1
ATOM 2504 C CA . GLN A 1 317 ? -24.462 -10.112 12.527 1.00 66.38 317 GLN A CA 1
ATOM 2505 C C . GLN A 1 317 ? -23.459 -10.875 13.398 1.00 66.38 317 GLN A C 1
ATOM 2507 O O . GLN A 1 317 ? -23.659 -10.935 14.611 1.00 66.38 317 GLN A O 1
ATOM 2512 N N . ASP A 1 318 ? -22.338 -11.325 12.828 1.00 63.88 318 ASP A N 1
ATOM 2513 C CA . ASP A 1 318 ? -21.276 -12.012 13.574 1.00 63.88 318 ASP A CA 1
ATOM 2514 C C . ASP A 1 318 ? -20.684 -11.136 14.693 1.00 63.88 318 ASP A C 1
ATOM 2516 O O . ASP A 1 318 ? -20.530 -11.595 15.828 1.00 63.88 318 ASP A O 1
ATOM 2520 N N . LEU A 1 319 ? -20.414 -9.853 14.410 1.00 62.12 319 LEU A N 1
ATOM 2521 C CA . LEU A 1 319 ? -19.934 -8.880 15.401 1.00 62.12 319 LEU A CA 1
ATOM 2522 C C . LEU A 1 319 ? -20.950 -8.652 16.524 1.00 62.12 319 LEU A C 1
ATOM 2524 O O . LEU A 1 319 ? -20.557 -8.536 17.683 1.00 62.12 319 LEU A O 1
ATOM 2528 N N . SER A 1 320 ? -22.247 -8.618 16.208 1.00 60.09 320 SER A N 1
ATOM 2529 C CA . SER A 1 320 ? -23.296 -8.469 17.221 1.00 60.09 320 SER A CA 1
ATOM 2530 C C . SER A 1 320 ? -23.408 -9.702 18.126 1.00 60.09 320 SER A C 1
ATOM 2532 O O . SER A 1 320 ? -23.515 -9.555 19.340 1.00 60.09 320 SER A O 1
ATOM 2534 N N . SER A 1 321 ? -23.282 -10.915 17.576 1.00 57.16 321 SER A N 1
ATOM 2535 C CA . SER A 1 321 ? -23.269 -12.155 18.363 1.00 57.16 321 SER A CA 1
ATOM 2536 C C . SER A 1 321 ? -21.987 -12.335 19.181 1.00 57.16 321 SER A C 1
ATOM 2538 O O . SER A 1 321 ? -22.046 -12.781 20.325 1.00 57.16 321 SER A O 1
ATOM 2540 N N . GLY A 1 322 ? -20.832 -11.941 18.635 1.00 55.41 322 GLY A N 1
ATOM 2541 C CA . GLY A 1 322 ? -19.560 -11.938 19.357 1.00 55.41 322 GLY A CA 1
ATOM 2542 C C . GLY A 1 322 ? -19.526 -10.891 20.471 1.00 55.41 322 GLY A C 1
ATOM 2543 O O . GLY A 1 322 ? -19.000 -11.163 21.544 1.00 55.41 322 GLY A O 1
ATOM 2544 N N . GLY A 1 323 ? -20.150 -9.728 20.259 1.00 55.44 323 GLY A N 1
ATOM 2545 C CA . GLY A 1 323 ? -20.287 -8.681 21.273 1.00 55.44 323 GLY A CA 1
ATOM 2546 C C . GLY A 1 323 ? -21.085 -9.128 22.499 1.00 55.44 323 GLY A C 1
ATOM 2547 O O . GLY A 1 323 ? -20.721 -8.775 23.614 1.00 55.44 323 GLY A O 1
ATOM 2548 N N . VAL A 1 324 ? -22.114 -9.963 22.315 1.00 56.97 324 VAL A N 1
ATOM 2549 C CA . VAL A 1 324 ? -22.876 -10.554 23.432 1.00 56.97 324 VAL A CA 1
ATOM 2550 C C . VAL A 1 324 ? -22.007 -11.512 24.252 1.00 56.97 324 VAL A C 1
ATOM 2552 O O . VAL A 1 324 ? -22.017 -11.443 25.477 1.00 56.97 324 VAL A O 1
ATOM 2555 N N . LEU A 1 325 ? -21.210 -12.360 23.596 1.00 57.12 325 LEU A N 1
ATOM 2556 C CA . LEU A 1 325 ? -20.285 -13.278 24.274 1.00 57.12 325 LEU A CA 1
ATOM 2557 C C . LEU A 1 325 ? -19.161 -12.538 25.013 1.00 57.12 325 LEU A C 1
ATOM 2559 O O . LEU A 1 325 ? -18.816 -12.904 26.132 1.00 57.12 325 LEU A O 1
ATOM 2563 N N . VAL A 1 326 ? -18.610 -11.479 24.414 1.00 58.94 326 VAL A N 1
ATOM 2564 C CA . VAL A 1 326 ? -17.571 -10.651 25.046 1.00 58.94 326 VAL A CA 1
ATOM 2565 C C . VAL A 1 326 ? -18.136 -9.863 26.228 1.00 58.94 326 VAL A C 1
ATOM 2567 O O . VAL A 1 326 ? -17.475 -9.787 27.256 1.00 58.94 326 VAL A O 1
ATOM 2570 N N . ALA A 1 327 ? -19.356 -9.328 26.129 1.00 56.03 327 ALA A N 1
ATOM 2571 C CA . ALA A 1 327 ? -20.014 -8.655 27.250 1.00 56.03 327 ALA A CA 1
ATOM 2572 C C . ALA A 1 327 ? -20.259 -9.614 28.427 1.00 56.03 327 ALA A C 1
ATOM 2574 O O . ALA A 1 327 ? -19.953 -9.274 29.563 1.00 56.03 327 ALA A O 1
ATOM 2575 N N . GLN A 1 328 ? -20.715 -10.840 28.149 1.00 66.81 328 GLN A N 1
ATOM 2576 C CA . GLN A 1 328 ? -20.881 -11.880 29.172 1.00 66.81 328 GLN A CA 1
ATOM 2577 C C . GLN A 1 328 ? -19.550 -12.284 29.822 1.00 66.81 328 GLN A C 1
ATOM 2579 O O . GLN A 1 328 ? -19.501 -12.517 31.028 1.00 66.81 328 GLN A O 1
ATOM 2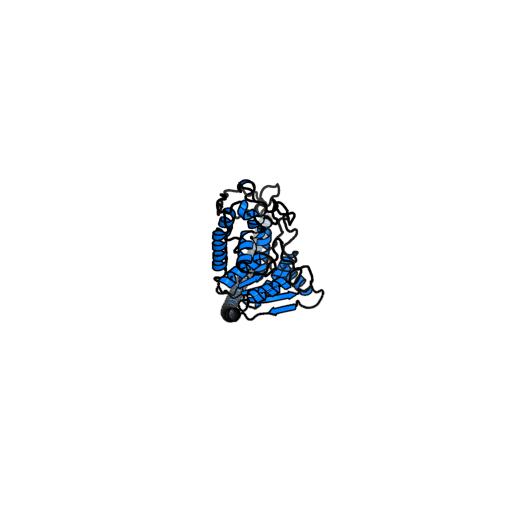584 N N . GLN A 1 329 ? -18.466 -12.351 29.043 1.00 64.00 329 GLN A N 1
ATOM 2585 C CA . GLN A 1 329 ? -17.136 -12.634 29.581 1.00 64.00 329 GLN A CA 1
ATOM 2586 C C . GLN A 1 329 ? -16.606 -11.472 30.430 1.00 64.00 329 GLN A C 1
ATOM 2588 O O . GLN A 1 329 ? -16.035 -11.716 31.485 1.00 64.00 329 GLN A O 1
ATOM 2593 N N . LEU A 1 330 ? -16.829 -10.222 30.014 1.00 64.88 330 LEU A N 1
ATOM 2594 C CA . LEU A 1 330 ? -16.439 -9.038 30.783 1.00 64.88 330 LEU A CA 1
ATOM 2595 C C . LEU A 1 330 ? -17.180 -8.959 32.121 1.00 64.88 330 LEU A C 1
ATOM 2597 O O . LEU A 1 330 ? -16.543 -8.706 33.135 1.00 64.88 330 LEU A O 1
ATOM 2601 N N . GLU A 1 331 ? -18.484 -9.246 32.146 1.00 76.50 331 GLU A N 1
ATOM 2602 C CA . GLU A 1 331 ? -19.252 -9.332 33.398 1.00 76.50 331 GLU A CA 1
ATOM 2603 C C . GLU A 1 331 ? -18.708 -10.434 34.326 1.00 76.50 331 GLU A C 1
ATOM 2605 O O . GLU A 1 331 ? -18.610 -10.242 35.540 1.00 76.50 331 GLU A O 1
ATOM 2610 N N . ALA A 1 332 ? -18.316 -11.585 33.768 1.00 79.06 332 ALA A N 1
ATOM 2611 C CA . ALA A 1 332 ? -17.713 -12.673 34.538 1.00 79.06 332 ALA A CA 1
ATOM 2612 C C . ALA A 1 332 ? -16.326 -12.298 35.094 1.00 79.06 332 ALA A C 1
ATOM 2614 O O . ALA A 1 332 ? -16.030 -12.583 36.258 1.00 79.06 332 ALA A O 1
ATOM 2615 N N . ASP A 1 333 ? -15.497 -11.637 34.287 1.00 73.19 333 ASP A N 1
ATOM 2616 C CA . ASP A 1 333 ? -14.159 -11.189 34.674 1.00 73.19 333 ASP A CA 1
ATOM 2617 C C . ASP A 1 333 ? -14.228 -10.071 35.731 1.00 73.19 333 ASP A C 1
ATOM 2619 O O . ASP A 1 333 ? -13.444 -10.075 36.681 1.00 73.19 333 ASP A O 1
ATOM 2623 N N . GLU A 1 334 ? -15.192 -9.151 35.621 1.00 81.00 334 GLU A N 1
ATOM 2624 C CA . GLU A 1 334 ? -15.437 -8.084 36.599 1.00 81.00 334 GLU A CA 1
ATOM 2625 C C . GLU A 1 334 ? -15.890 -8.663 37.949 1.00 81.00 334 GLU A C 1
ATOM 2627 O O . GLU A 1 334 ? -15.319 -8.331 38.990 1.00 81.00 334 GLU A O 1
ATOM 2632 N N . ALA A 1 335 ? -16.805 -9.639 37.940 1.00 84.56 335 ALA A N 1
ATOM 2633 C CA . ALA A 1 335 ? -17.208 -10.356 39.151 1.00 84.56 335 ALA A CA 1
ATOM 2634 C C . ALA A 1 335 ? -16.039 -11.122 39.802 1.00 84.56 335 ALA A C 1
ATOM 2636 O O . ALA A 1 335 ? -15.919 -11.178 41.032 1.00 84.56 335 ALA A O 1
ATOM 2637 N N . GLN A 1 336 ? -15.153 -11.710 38.992 1.00 85.69 336 GLN A N 1
ATOM 2638 C CA . GLN A 1 336 ? -13.950 -12.375 39.488 1.00 85.69 336 GLN A CA 1
ATOM 2639 C C . GLN A 1 336 ? -12.957 -11.370 40.088 1.00 85.69 336 GLN A C 1
ATOM 2641 O O . GLN A 1 336 ? -12.362 -11.645 41.135 1.00 85.69 336 GLN A O 1
ATOM 2646 N N . LEU A 1 337 ? -12.787 -10.205 39.461 1.00 80.88 337 LEU A N 1
ATOM 2647 C CA . LEU A 1 337 ? -11.923 -9.138 39.957 1.00 80.88 337 LEU A CA 1
ATOM 2648 C C . LEU A 1 337 ? -12.418 -8.611 41.310 1.00 80.88 337 LEU A C 1
ATOM 2650 O O . LEU A 1 337 ? -11.625 -8.505 42.246 1.00 80.88 337 LEU A O 1
ATOM 2654 N N . ASP A 1 338 ? -13.722 -8.374 41.452 1.00 85.94 338 ASP A N 1
ATOM 2655 C CA . ASP A 1 338 ? -14.337 -7.953 42.713 1.00 85.94 338 ASP A CA 1
ATOM 2656 C C . ASP A 1 338 ? -14.118 -8.975 43.835 1.00 85.94 338 ASP A C 1
ATOM 2658 O O . ASP A 1 338 ? -13.786 -8.610 44.970 1.00 85.94 338 ASP A O 1
ATOM 2662 N N . ALA A 1 339 ? -14.225 -10.271 43.524 1.00 89.75 339 ALA A N 1
ATOM 2663 C CA . ALA A 1 339 ? -13.942 -11.338 44.480 1.00 89.75 339 ALA A CA 1
ATOM 2664 C C . ALA A 1 339 ? -12.472 -11.332 44.938 1.00 89.75 339 ALA A 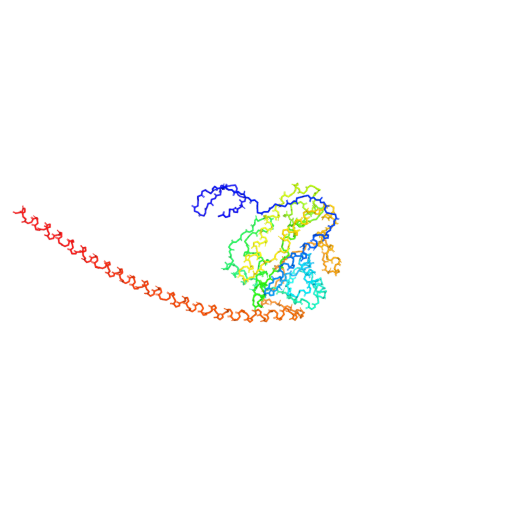C 1
ATOM 2666 O O . ALA A 1 339 ? -12.192 -11.506 46.129 1.00 89.75 339 ALA A O 1
ATOM 2667 N N . VAL A 1 340 ? -11.532 -11.090 44.018 1.00 86.06 340 VAL A N 1
ATOM 2668 C CA . VAL A 1 340 ? -10.100 -10.967 44.332 1.00 86.06 340 VAL A CA 1
ATOM 2669 C C . VAL A 1 340 ? -9.830 -9.728 45.186 1.00 86.06 340 VAL A C 1
ATOM 2671 O O . VAL A 1 340 ? -9.123 -9.824 46.189 1.00 86.06 340 VAL A O 1
ATOM 2674 N N . VAL A 1 341 ? -10.421 -8.578 44.852 1.00 86.19 341 VAL A N 1
ATOM 2675 C CA . VAL A 1 341 ?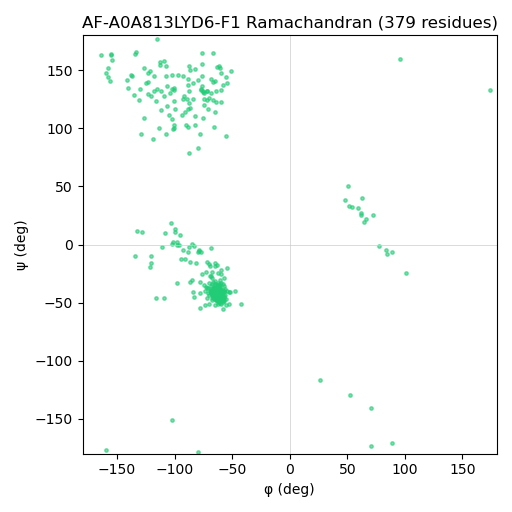 -10.281 -7.337 45.634 1.00 86.19 341 VAL A CA 1
ATOM 2676 C C . VAL A 1 341 ? -10.829 -7.519 47.051 1.00 86.19 341 VAL A C 1
ATOM 2678 O O . VAL A 1 341 ? -10.183 -7.112 48.021 1.00 86.19 341 VAL A O 1
ATOM 2681 N N . ALA A 1 342 ? -11.985 -8.167 47.201 1.00 88.75 342 ALA A N 1
ATOM 2682 C CA . ALA A 1 342 ? -12.552 -8.483 48.509 1.00 88.75 342 ALA A CA 1
ATOM 2683 C C . ALA A 1 342 ? -11.637 -9.412 49.325 1.00 88.75 342 ALA A C 1
ATOM 2685 O O . ALA A 1 342 ? -11.463 -9.207 50.529 1.00 88.75 342 ALA A O 1
ATOM 2686 N N . ASP A 1 343 ? -11.015 -10.406 48.684 1.00 90.69 343 ASP A N 1
ATOM 2687 C CA . ASP A 1 343 ? -10.059 -11.293 49.346 1.00 90.69 343 ASP A CA 1
ATOM 2688 C C . ASP A 1 343 ? -8.796 -10.559 49.805 1.00 90.69 343 ASP A C 1
ATOM 2690 O O . ASP A 1 343 ? -8.364 -10.725 50.947 1.00 90.69 343 ASP A O 1
ATOM 2694 N N . LEU A 1 344 ? -8.239 -9.694 48.955 1.00 81.94 344 LEU A N 1
ATOM 2695 C CA . LEU A 1 344 ? -7.075 -8.877 49.293 1.00 81.94 344 LEU A CA 1
ATOM 2696 C C . LEU A 1 344 ? -7.356 -7.957 50.484 1.00 81.94 344 LEU A C 1
ATOM 2698 O O . LEU A 1 344 ? -6.549 -7.917 51.410 1.00 81.94 344 LEU A O 1
ATOM 2702 N N . ARG A 1 345 ? -8.526 -7.307 50.525 1.00 89.00 345 ARG A N 1
ATOM 2703 C CA . ARG A 1 345 ? -8.947 -6.486 51.676 1.00 89.00 345 ARG A CA 1
ATOM 2704 C C . ARG A 1 345 ? -9.040 -7.298 52.970 1.00 89.00 345 ARG A C 1
ATOM 2706 O O . ARG A 1 345 ? -8.633 -6.817 54.024 1.00 89.00 345 ARG A O 1
ATOM 2713 N N . ARG A 1 346 ? -9.534 -8.543 52.911 1.00 92.12 346 ARG A N 1
ATOM 2714 C CA . ARG A 1 346 ? -9.539 -9.441 54.084 1.00 92.12 346 ARG A CA 1
ATOM 2715 C C . ARG A 1 346 ? -8.124 -9.785 54.539 1.00 92.12 346 ARG A C 1
ATOM 2717 O O . ARG A 1 346 ? -7.850 -9.764 55.735 1.00 92.12 346 ARG A O 1
ATOM 2724 N N . ARG A 1 347 ? -7.217 -10.086 53.605 1.00 88.31 347 ARG A N 1
ATOM 2725 C CA . ARG A 1 347 ? -5.812 -10.380 53.933 1.00 88.31 347 ARG A CA 1
ATOM 2726 C C . ARG A 1 347 ? -5.112 -9.173 54.545 1.00 88.31 347 ARG A C 1
ATOM 2728 O O . ARG A 1 347 ? -4.398 -9.337 55.525 1.00 88.31 347 ARG A O 1
ATOM 2735 N N . GLU A 1 348 ? -5.347 -7.981 54.009 1.00 89.94 348 GLU A N 1
ATOM 2736 C CA . GLU A 1 348 ? -4.823 -6.728 54.554 1.00 89.94 348 GLU A CA 1
ATOM 2737 C C . GLU A 1 348 ? -5.309 -6.493 55.992 1.00 89.94 348 GLU A C 1
ATOM 2739 O O . GLU A 1 348 ? -4.500 -6.223 56.877 1.00 89.94 348 GLU A O 1
ATOM 2744 N N . ALA A 1 349 ? -6.605 -6.694 56.261 1.00 90.44 349 ALA A N 1
ATOM 2745 C CA . ALA A 1 349 ? -7.150 -6.609 57.616 1.00 90.44 349 ALA A CA 1
ATOM 2746 C C . ALA A 1 349 ? -6.477 -7.607 58.578 1.00 90.44 349 ALA A C 1
ATOM 2748 O O . ALA A 1 349 ? -6.086 -7.226 59.682 1.00 90.44 349 ALA A O 1
ATOM 2749 N N . ASN A 1 350 ? -6.264 -8.853 58.140 1.00 91.12 350 ASN A N 1
ATOM 2750 C CA . ASN A 1 350 ? -5.575 -9.872 58.938 1.00 91.12 350 ASN A CA 1
ATOM 2751 C C . ASN A 1 350 ? -4.110 -9.496 59.219 1.00 91.12 350 ASN A C 1
ATOM 2753 O O . ASN A 1 350 ? -3.628 -9.686 60.334 1.00 91.12 350 ASN A O 1
ATOM 2757 N N . VAL A 1 351 ? -3.396 -8.946 58.231 1.00 90.00 351 VAL A N 1
ATOM 2758 C CA . VAL A 1 351 ? -2.008 -8.479 58.400 1.00 90.00 351 VAL A CA 1
ATOM 2759 C C . VAL A 1 351 ? -1.938 -7.313 59.385 1.00 90.00 351 VAL A C 1
ATOM 2761 O O . VAL A 1 351 ? -1.068 -7.302 60.258 1.00 90.00 351 VAL A O 1
ATOM 2764 N N . ASN A 1 352 ? -2.862 -6.356 59.286 1.00 89.00 352 ASN A N 1
ATOM 2765 C CA . ASN A 1 352 ? -2.941 -5.222 60.207 1.00 89.00 352 ASN A CA 1
ATOM 2766 C C . ASN A 1 352 ? -3.227 -5.681 61.646 1.00 89.00 352 ASN A C 1
ATOM 2768 O O . ASN A 1 352 ? -2.604 -5.186 62.590 1.00 89.00 352 ASN A O 1
ATOM 2772 N N . GLN A 1 353 ? -4.114 -6.666 61.818 1.00 92.00 353 GLN A N 1
ATOM 2773 C CA . GLN A 1 353 ? -4.370 -7.280 63.120 1.00 92.00 353 GLN A CA 1
ATOM 2774 C C . GLN A 1 353 ? -3.109 -7.964 63.669 1.00 92.00 353 GLN A C 1
ATOM 2776 O O . GLN A 1 353 ? -2.686 -7.651 64.780 1.00 92.00 353 GLN A O 1
ATOM 2781 N N . ALA A 1 354 ? -2.457 -8.817 62.875 1.00 87.94 354 ALA A N 1
ATOM 2782 C CA . ALA A 1 354 ? -1.238 -9.512 63.290 1.00 87.94 354 ALA A CA 1
ATOM 2783 C C . ALA A 1 354 ? -0.101 -8.535 63.641 1.00 87.94 354 ALA A C 1
ATOM 2785 O O . ALA A 1 354 ? 0.631 -8.739 64.604 1.00 87.94 354 ALA A O 1
ATOM 2786 N N . THR A 1 355 ? 0.026 -7.432 62.900 1.00 89.50 355 THR A N 1
ATOM 2787 C CA . THR A 1 355 ? 1.018 -6.383 63.183 1.00 89.50 355 THR A CA 1
ATOM 2788 C C . THR A 1 355 ? 0.731 -5.691 64.516 1.00 89.50 355 THR A C 1
ATOM 2790 O O . THR A 1 355 ? 1.654 -5.425 65.286 1.00 89.50 355 THR A O 1
ATOM 2793 N N . THR A 1 356 ? -0.545 -5.454 64.828 1.00 91.44 356 THR A N 1
ATOM 2794 C CA . THR A 1 356 ? -0.967 -4.900 66.123 1.00 91.44 356 THR A CA 1
ATOM 2795 C C . THR A 1 356 ? -0.625 -5.854 67.269 1.00 91.44 356 THR A C 1
ATOM 2797 O O . THR A 1 356 ? -0.065 -5.423 68.275 1.00 91.44 356 THR A O 1
ATOM 2800 N N . GLU A 1 357 ? -0.896 -7.151 67.104 1.00 91.56 357 GLU A N 1
ATOM 2801 C CA . GLU A 1 357 ? -0.571 -8.189 68.093 1.00 91.56 357 GLU A CA 1
ATOM 2802 C C . GLU A 1 357 ? 0.946 -8.288 68.336 1.00 91.56 357 GLU A C 1
ATOM 2804 O O . GLU A 1 357 ? 1.393 -8.335 69.483 1.00 91.56 357 GLU A O 1
ATOM 2809 N N . VAL A 1 358 ? 1.760 -8.227 67.274 1.00 89.19 358 VAL A N 1
ATOM 2810 C CA . VAL A 1 358 ? 3.230 -8.205 67.384 1.00 89.19 358 VAL A CA 1
ATOM 2811 C C . VAL A 1 358 ? 3.714 -6.967 68.142 1.00 89.19 358 VAL A C 1
ATOM 2813 O O . VAL A 1 358 ? 4.568 -7.087 69.020 1.00 89.19 358 VAL A O 1
ATOM 2816 N N . PHE A 1 359 ? 3.162 -5.787 67.849 1.00 89.44 359 PHE A N 1
ATOM 2817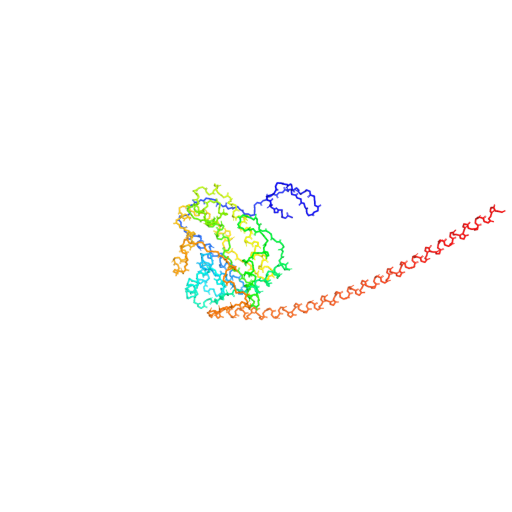 C CA . PHE A 1 359 ? 3.543 -4.546 68.530 1.00 89.44 359 PHE A CA 1
ATOM 2818 C C . PHE A 1 359 ? 3.196 -4.571 70.028 1.00 89.44 359 PHE A C 1
ATOM 2820 O O . PHE A 1 359 ? 3.983 -4.119 70.866 1.00 89.44 359 PHE A O 1
ATOM 2827 N N . GLN A 1 360 ? 2.042 -5.144 70.385 1.00 90.81 360 GLN A N 1
ATOM 2828 C CA . GLN A 1 360 ? 1.651 -5.355 71.782 1.00 90.81 360 GLN A CA 1
ATOM 2829 C C . GLN A 1 360 ? 2.617 -6.310 72.493 1.00 90.81 360 GLN A C 1
ATOM 2831 O O . GLN A 1 360 ? 3.123 -5.974 73.564 1.00 90.81 360 GLN A O 1
ATOM 2836 N N . ALA A 1 361 ? 2.948 -7.445 71.870 1.00 88.00 361 ALA A N 1
ATOM 2837 C CA . ALA A 1 361 ? 3.889 -8.410 72.432 1.00 88.00 361 ALA A CA 1
ATOM 2838 C C . ALA A 1 361 ? 5.295 -7.812 72.633 1.00 88.00 361 ALA A C 1
ATOM 2840 O O . ALA A 1 361 ? 5.918 -8.030 73.671 1.00 88.00 361 ALA A O 1
ATOM 2841 N N . GLN A 1 362 ? 5.785 -7.015 71.676 1.00 90.81 362 GLN A N 1
ATOM 2842 C CA . GLN A 1 362 ? 7.062 -6.302 71.802 1.00 90.81 362 GLN A CA 1
ATOM 2843 C C . GLN A 1 362 ? 7.048 -5.297 72.959 1.00 90.81 362 GLN A C 1
ATOM 2845 O O . GLN A 1 362 ? 8.015 -5.217 73.717 1.00 90.81 362 GLN A O 1
ATOM 2850 N N . SER A 1 363 ? 5.945 -4.564 73.125 1.00 90.00 363 SER A N 1
ATOM 2851 C CA . SER A 1 363 ? 5.782 -3.595 74.214 1.00 90.00 363 SER A CA 1
ATOM 2852 C C . SER A 1 363 ? 5.774 -4.274 75.588 1.00 90.00 363 SER A C 1
ATOM 2854 O O . SER A 1 363 ? 6.408 -3.784 76.523 1.00 90.00 363 SER A O 1
ATOM 2856 N N . GLU A 1 364 ? 5.104 -5.423 75.722 1.00 92.00 364 GLU A N 1
ATOM 2857 C CA . GLU A 1 364 ? 5.129 -6.218 76.957 1.00 92.00 364 GLU A CA 1
ATOM 2858 C C . G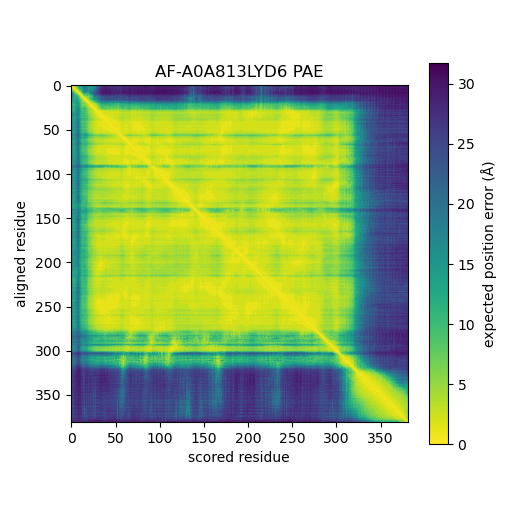LU A 1 364 ? 6.522 -6.770 77.269 1.00 92.00 364 GLU A C 1
ATOM 2860 O O . GLU A 1 364 ? 6.949 -6.751 78.425 1.00 92.00 364 GLU A O 1
ATOM 2865 N N . LEU A 1 365 ? 7.236 -7.248 76.247 1.00 91.62 365 LEU A N 1
ATOM 2866 C CA . LEU A 1 365 ? 8.581 -7.797 76.399 1.00 91.62 365 LEU A CA 1
ATOM 2867 C C . LEU A 1 365 ? 9.561 -6.714 76.866 1.00 91.62 365 LEU A C 1
ATOM 2869 O O . LEU A 1 365 ? 10.267 -6.921 77.851 1.00 91.62 365 LEU A O 1
ATOM 2873 N N . PHE A 1 366 ? 9.501 -5.526 76.259 1.00 91.12 366 PHE A N 1
ATOM 2874 C CA . PHE A 1 366 ? 10.270 -4.359 76.694 1.00 91.12 366 PHE A CA 1
ATOM 2875 C C . PHE A 1 366 ? 9.948 -3.954 78.141 1.00 91.12 366 PHE A C 1
ATOM 2877 O O . PHE A 1 366 ? 10.849 -3.655 78.925 1.00 91.12 366 PHE A O 1
ATOM 2884 N N . ARG A 1 367 ? 8.667 -3.987 78.539 1.00 92.12 367 ARG A N 1
ATOM 2885 C CA . ARG A 1 367 ? 8.262 -3.686 79.922 1.00 92.12 367 ARG A CA 1
ATOM 2886 C C . ARG A 1 367 ? 8.877 -4.672 80.917 1.00 92.12 367 ARG A C 1
ATOM 2888 O O . ARG A 1 367 ? 9.399 -4.250 81.944 1.00 92.12 367 ARG A O 1
ATOM 2895 N N . ARG A 1 368 ? 8.854 -5.972 80.600 1.00 90.19 368 ARG A N 1
ATOM 2896 C CA . ARG A 1 368 ? 9.475 -7.018 81.431 1.00 90.19 368 ARG A CA 1
ATOM 2897 C C . ARG A 1 368 ? 10.987 -6.849 81.529 1.00 90.19 368 ARG A C 1
ATOM 2899 O O . ARG A 1 368 ? 11.538 -7.022 82.610 1.00 90.19 368 ARG A O 1
ATOM 2906 N N . GLU A 1 369 ? 11.657 -6.491 80.436 1.00 90.38 369 GLU A N 1
ATOM 2907 C CA . GLU A 1 369 ? 13.094 -6.195 80.457 1.00 90.38 369 GLU A CA 1
ATOM 2908 C C . GLU A 1 369 ? 13.412 -5.024 81.395 1.00 90.38 369 GLU A C 1
ATOM 2910 O O . GLU A 1 369 ? 14.335 -5.128 82.202 1.00 90.38 369 GLU A O 1
ATOM 2915 N N . GLN A 1 370 ? 12.621 -3.945 81.368 1.00 90.50 370 GLN A N 1
ATOM 2916 C CA . GLN A 1 370 ? 12.806 -2.823 82.295 1.00 90.50 370 GLN A CA 1
ATOM 2917 C C . GLN A 1 370 ? 12.547 -3.202 83.757 1.00 90.50 370 GLN A C 1
ATOM 2919 O O . GLN A 1 370 ? 13.299 -2.776 84.632 1.00 90.50 370 GLN A O 1
ATOM 2924 N N . GLU A 1 371 ? 11.524 -4.017 84.030 1.00 91.25 371 GLU A N 1
ATOM 2925 C CA . GLU A 1 371 ? 11.250 -4.545 85.374 1.00 91.25 371 GLU A CA 1
ATOM 2926 C C . GLU A 1 371 ? 12.431 -5.389 85.895 1.00 91.25 371 GLU A C 1
ATOM 2928 O O . GLU A 1 371 ? 12.837 -5.233 87.047 1.00 91.25 371 GLU A O 1
ATOM 2933 N N . ILE A 1 372 ? 13.032 -6.229 85.043 1.00 89.00 372 ILE A N 1
ATOM 2934 C CA . ILE A 1 372 ? 14.212 -7.040 85.387 1.00 89.00 372 ILE A CA 1
ATOM 2935 C C . ILE A 1 372 ? 15.433 -6.154 85.661 1.00 89.00 372 ILE A C 1
ATOM 2937 O O . ILE A 1 372 ? 16.121 -6.362 86.659 1.00 89.00 372 ILE A O 1
ATOM 2941 N N . VAL A 1 373 ? 15.701 -5.159 84.809 1.00 86.31 373 VAL A N 1
ATOM 2942 C CA . VAL A 1 373 ? 16.826 -4.225 84.995 1.00 86.31 373 VAL A CA 1
ATOM 2943 C C . VAL A 1 373 ? 16.656 -3.408 86.280 1.00 86.31 373 VAL A C 1
ATOM 2945 O O . VAL A 1 373 ? 17.615 -3.243 87.031 1.00 86.31 373 VAL A O 1
ATOM 2948 N N . ALA A 1 374 ? 15.443 -2.933 86.574 1.00 83.00 374 ALA A N 1
ATOM 2949 C CA . ALA A 1 374 ? 15.153 -2.210 87.810 1.00 83.00 374 ALA A CA 1
ATOM 2950 C C . ALA A 1 374 ? 15.350 -3.091 89.055 1.00 83.00 374 ALA A C 1
ATOM 2952 O O . ALA A 1 374 ? 15.960 -2.644 90.025 1.00 83.00 374 ALA A O 1
ATOM 2953 N N . ALA A 1 375 ? 14.894 -4.348 89.011 1.00 81.25 375 ALA A N 1
ATOM 2954 C CA . ALA A 1 375 ? 15.096 -5.306 90.096 1.00 81.25 375 ALA A CA 1
ATOM 2955 C C . ALA A 1 375 ? 16.580 -5.653 90.303 1.00 81.25 375 ALA A C 1
ATOM 2957 O O . ALA A 1 375 ? 17.019 -5.790 91.441 1.00 81.25 375 ALA A O 1
ATOM 2958 N N . ALA A 1 376 ? 17.366 -5.762 89.228 1.00 76.69 376 ALA A N 1
ATOM 2959 C CA . ALA A 1 376 ? 18.806 -5.994 89.320 1.00 76.69 376 ALA A CA 1
ATOM 2960 C C . ALA A 1 376 ? 19.537 -4.808 89.974 1.00 76.69 376 ALA A C 1
ATOM 2962 O O . ALA A 1 376 ? 20.366 -5.014 90.854 1.00 76.69 376 ALA A O 1
ATOM 2963 N N . ASN A 1 377 ? 19.176 -3.572 89.616 1.00 76.12 377 ASN A N 1
ATOM 2964 C CA . ASN A 1 377 ? 19.789 -2.372 90.192 1.00 76.12 377 ASN A CA 1
ATOM 2965 C C . ASN A 1 377 ? 19.429 -2.155 91.674 1.00 76.12 377 ASN A C 1
ATOM 2967 O O . ASN A 1 377 ? 20.228 -1.579 92.400 1.00 76.12 377 ASN A O 1
ATOM 2971 N N . SER A 1 378 ? 18.270 -2.631 92.151 1.00 72.44 378 SER A N 1
ATOM 2972 C CA . SER A 1 378 ? 17.907 -2.552 93.579 1.00 72.44 378 SER A CA 1
ATOM 2973 C C . SER A 1 378 ? 18.610 -3.585 94.470 1.00 72.44 378 SER A C 1
ATOM 2975 O O . SER A 1 378 ? 18.405 -3.574 95.677 1.00 72.44 378 SER A O 1
ATOM 2977 N N . TYR A 1 379 ? 19.366 -4.519 93.883 1.00 63.12 379 TYR A N 1
ATOM 2978 C CA . TYR A 1 379 ? 20.144 -5.528 94.613 1.00 63.12 379 TYR A CA 1
ATOM 2979 C C . TYR A 1 379 ? 21.610 -5.112 94.852 1.00 63.12 379 TYR A C 1
ATOM 2981 O O . TYR A 1 379 ? 22.284 -5.774 95.638 1.00 63.12 379 TYR A O 1
ATOM 2989 N N . ASP A 1 380 ? 22.088 -4.049 94.190 1.00 54.97 380 ASP A N 1
ATOM 2990 C CA . ASP A 1 380 ? 23.460 -3.512 94.295 1.00 54.97 380 ASP A CA 1
ATOM 2991 C C . ASP A 1 380 ? 23.565 -2.241 95.185 1.00 54.97 380 ASP A C 1
ATOM 2993 O O . ASP A 1 380 ? 24.665 -1.711 95.363 1.00 54.97 380 ASP A O 1
ATOM 2997 N N . GLU A 1 381 ? 22.452 -1.770 95.770 1.00 47.84 381 GLU A N 1
ATOM 2998 C CA . GLU A 1 381 ? 22.394 -0.789 96.883 1.00 47.84 381 GLU A CA 1
ATOM 2999 C C . GLU A 1 381 ? 22.144 -1.499 98.221 1.00 47.84 381 GLU A C 1
ATOM 3001 O O . GLU A 1 381 ? 22.770 -1.090 99.231 1.00 47.84 381 GLU A O 1
#

Secondary structure (DSSP, 8-state):
--------SS--B-TTSPBPP------S--------B-SSHHHHHHHHHHHHHHH--SS-EEEE--SSHHHHHHHHHHHHTT--EEEEEE-TT--HHHHHHHHHHHGGGEEEEEEE-BHHHHHHHHHHHHHHSPP-B--SSS--SBGGG-HHHHHHHHHHHHHHHTT--EEE--TTHIIIIITTEETTEESSTT-SSTT---SSGGGTPSPHHHHSHHHHHHHHHHHHHHHHTT-EEE-GGG-HHHHHHHHTB-HHHHHSSTTHHHHHHHHHTT----TT-------SSS-BSSSPPEEEEE---HHHHHHHHHHHHHHHHHHHHHHHHHHHHHHHHHHHHHHHHHHHHHHHHHHHHHHHHHHHHHHHHHHHHHHHHTT--

Organism: Polarella glacialis (NCBI:txid89957)

Mean predicted aligned error: 10.95 Å